Protein AF-A0A9J6DH27-F1 (afdb_monomer_lite)

pLDDT: mean 83.26, std 11.69, range [23.06, 97.44]

Sequence (585 aa):
MNEHRERFGLCFVFDGMSDLKTPTRLEADVLELKSLRPSDGAPIVIRIKWVQQLAPNNSEVLRLLNTQMRRNLERLGFVQINRHFFDKCAVSAIPQHGLELWRGLVTAIGQHETDVMMVTDTVHKVLRRDSVLDILQHVSALKNYREEAIKRIAGCIVMTPYNNKTYRVDDIDWNKNPLSVFESKEGSKSYLDYYREQYEKCIRDMQQPLLVCRPKEKDIRAGRTDNIYLLPELCVLTGLTDEMRANVSVMRDLAQHTRVEPTKRVQNLLEFIGRINGHAEIRQEMNRWGLVFDDALVSIEGRVLPTERIRQGDRSHRSDPRTADFSRETCDQPLHITVNIQSWLVICPKRDESNTTEFVRTLLSVCPPMGLGLGQPQIVQLEDDRAGNYVRALHDVGASGNLQLAMLVLANNRKDRYDMIKKQACVDLGLHTQVREWEIEQIVTALDVLFPGVEHKLAFVVVTKRISTRFFLQDPRRGYNNPLPGTVVDTEVTRPERYDYFLVSQSVRQGTVAPTHYNVIHDTTGLKPDHMQRLSYKMTHLYFNWPGTIRVPAPCQYAHKLAFLAGQSLHSEHNAKLAPTLFYL

Structure (mmCIF, N/CA/C/O backbone):
data_AF-A0A9J6DH27-F1
#
_entry.id   AF-A0A9J6DH27-F1
#
loop_
_atom_site.group_PDB
_atom_site.id
_atom_site.type_symbol
_atom_site.label_atom_id
_atom_site.label_alt_id
_atom_site.label_comp_id
_atom_site.label_asym_id
_atom_site.label_entity_id
_atom_site.label_seq_id
_atom_site.pdbx_PDB_ins_code
_atom_site.Cartn_x
_atom_site.Cartn_y
_atom_site.Cartn_z
_atom_site.occupancy
_atom_site.B_iso_or_equiv
_atom_site.auth_seq_id
_atom_site.auth_comp_id
_atom_site.auth_asym_id
_atom_site.auth_atom_id
_atom_site.pdbx_PDB_model_num
ATOM 1 N N . MET A 1 1 ? -34.851 -2.070 23.553 1.00 74.62 1 MET A N 1
ATOM 2 C CA . MET A 1 1 ? -34.046 -3.228 23.079 1.00 74.62 1 MET A CA 1
ATOM 3 C C . MET A 1 1 ? -33.127 -3.802 24.153 1.00 74.62 1 MET A C 1
ATOM 5 O O . MET A 1 1 ? -33.261 -4.983 24.438 1.00 74.62 1 MET A O 1
ATOM 9 N N . ASN A 1 2 ? -32.230 -3.019 24.777 1.00 79.44 2 ASN A N 1
ATOM 10 C CA . ASN A 1 2 ? -31.338 -3.544 25.830 1.00 79.44 2 ASN A CA 1
ATOM 11 C C . ASN A 1 2 ? -32.087 -4.142 27.040 1.00 79.44 2 ASN A C 1
ATOM 13 O O . ASN A 1 2 ? -31.648 -5.158 27.563 1.00 79.44 2 ASN A O 1
ATOM 17 N N . GLU A 1 3 ? -33.240 -3.577 27.413 1.00 81.81 3 GLU A N 1
ATOM 18 C CA . GLU A 1 3 ? -34.137 -4.101 28.465 1.00 81.81 3 GLU A CA 1
ATOM 19 C C . GLU A 1 3 ? -34.657 -5.520 28.193 1.00 81.81 3 GLU A C 1
ATOM 21 O O . GLU A 1 3 ? -35.041 -6.227 29.114 1.00 81.81 3 GLU A O 1
ATOM 26 N N . HIS A 1 4 ? -34.652 -5.961 26.934 1.00 83.06 4 HIS A N 1
ATOM 27 C CA . HIS A 1 4 ? -35.157 -7.272 26.529 1.00 83.06 4 HIS A CA 1
ATOM 28 C C . HIS A 1 4 ? -34.037 -8.200 26.040 1.00 83.06 4 HIS A C 1
ATOM 30 O O . HIS A 1 4 ? -34.305 -9.132 25.288 1.00 83.06 4 HIS A O 1
ATOM 36 N N . ARG A 1 5 ? -32.777 -7.960 26.439 1.00 81.00 5 ARG A N 1
ATOM 37 C CA . ARG A 1 5 ? -31.605 -8.747 25.996 1.00 81.00 5 ARG A CA 1
ATOM 38 C C . ARG A 1 5 ? -31.789 -10.254 26.132 1.00 81.00 5 ARG A C 1
ATOM 40 O O . ARG A 1 5 ? -31.400 -10.988 25.229 1.00 81.00 5 ARG A O 1
ATOM 47 N N . GLU A 1 6 ? -32.392 -10.704 27.225 1.00 81.25 6 GLU A N 1
ATOM 48 C CA . GLU A 1 6 ? -32.635 -12.126 27.492 1.00 81.25 6 GLU A CA 1
ATOM 49 C C . GLU A 1 6 ? -33.499 -12.784 26.411 1.00 81.25 6 GLU A C 1
ATOM 51 O O . GLU A 1 6 ? -33.237 -13.917 26.020 1.00 81.25 6 GLU A O 1
ATOM 56 N N . ARG A 1 7 ? -34.451 -12.040 25.832 1.00 80.06 7 ARG A N 1
ATOM 57 C CA . ARG A 1 7 ? -35.333 -12.530 24.759 1.00 80.06 7 ARG A CA 1
ATOM 58 C C . ARG A 1 7 ? -34.604 -12.757 23.436 1.00 80.06 7 ARG A C 1
ATOM 60 O O . ARG A 1 7 ? -35.145 -13.423 22.566 1.00 80.06 7 ARG A O 1
ATOM 67 N N . PHE A 1 8 ? -33.395 -12.217 23.283 1.00 78.00 8 PHE A N 1
ATOM 68 C CA . PHE A 1 8 ? -32.580 -12.327 22.069 1.00 78.00 8 PHE A CA 1
ATOM 69 C C . PHE A 1 8 ? -31.337 -13.204 22.269 1.00 78.00 8 PHE A C 1
ATOM 71 O O . PHE A 1 8 ? -30.371 -13.063 21.520 1.00 78.00 8 PHE A O 1
ATOM 78 N N . GLY A 1 9 ? -31.313 -14.047 23.309 1.00 70.31 9 GLY A N 1
ATOM 79 C CA . GLY A 1 9 ? -30.139 -14.862 23.632 1.00 70.31 9 GLY A CA 1
ATOM 80 C C . GLY A 1 9 ? -28.953 -14.034 24.139 1.00 70.31 9 GLY A C 1
ATOM 81 O O . GLY A 1 9 ? -27.804 -14.381 23.889 1.00 70.31 9 GLY A O 1
ATOM 82 N N . LEU A 1 10 ? -29.220 -12.904 24.815 1.00 74.00 10 LEU A N 1
ATOM 83 C CA . LEU A 1 10 ? -28.246 -11.962 25.402 1.00 74.00 10 LEU A CA 1
ATOM 84 C C . LEU A 1 10 ? -27.333 -11.220 24.408 1.00 74.00 10 LEU A C 1
ATOM 86 O O . LEU A 1 10 ? -26.677 -10.253 24.808 1.00 74.00 10 LEU A O 1
ATOM 90 N N . CYS A 1 11 ? -27.321 -11.614 23.134 1.00 78.06 11 CYS A N 1
ATOM 91 C CA . CYS A 1 11 ? -26.500 -11.029 22.081 1.00 78.06 11 CYS A CA 1
ATOM 92 C C . CYS A 1 11 ? -27.352 -10.651 20.869 1.00 78.06 11 CYS A C 1
ATOM 94 O O . CYS A 1 11 ? -27.984 -11.487 20.234 1.00 78.06 11 CYS A O 1
ATOM 96 N N . PHE A 1 12 ? -27.347 -9.366 20.527 1.00 84.25 12 PHE A N 1
ATOM 97 C CA . PHE A 1 12 ? -27.975 -8.866 19.312 1.00 84.25 12 PHE A CA 1
ATOM 98 C C . PHE A 1 12 ? -27.234 -7.635 18.796 1.00 84.25 12 PHE A C 1
ATOM 100 O O . PHE A 1 12 ? -26.547 -6.934 19.546 1.00 84.25 12 PHE A O 1
ATOM 107 N N . VAL A 1 13 ? -27.420 -7.340 17.514 1.00 82.75 13 VAL A N 1
ATOM 108 C CA . VAL A 1 13 ? -27.080 -6.045 16.928 1.00 82.75 13 VAL A CA 1
ATOM 109 C C . VAL A 1 13 ? -28.341 -5.395 16.399 1.00 82.75 13 VAL A C 1
ATOM 111 O O . VAL A 1 13 ? -29.108 -6.013 15.670 1.00 82.75 13 VAL A O 1
ATOM 114 N N . PHE A 1 14 ? -28.537 -4.146 16.805 1.00 81.88 14 PHE A N 1
ATOM 115 C CA . PHE A 1 14 ? -29.632 -3.296 16.376 1.00 81.88 14 PHE A CA 1
ATOM 116 C C . PHE A 1 14 ? -29.044 -2.000 15.823 1.00 81.88 14 PHE A C 1
ATOM 118 O O . PHE A 1 14 ? -28.172 -1.407 16.462 1.00 81.88 14 PHE A O 1
ATOM 125 N N . ASP A 1 15 ? -29.484 -1.589 14.639 1.00 75.69 15 ASP A N 1
ATOM 126 C CA . ASP A 1 15 ? -28.983 -0.393 13.952 1.00 75.69 15 ASP A CA 1
ATOM 127 C C . ASP A 1 15 ? -29.581 0.925 14.478 1.00 75.69 15 ASP A C 1
ATOM 129 O O . ASP A 1 15 ? -29.089 2.000 14.142 1.00 75.69 15 ASP A O 1
ATOM 133 N N . GLY A 1 16 ? -30.607 0.844 15.331 1.00 75.94 16 GLY A N 1
ATOM 134 C CA . GLY A 1 16 ? -31.316 2.002 15.873 1.00 75.94 16 GLY A CA 1
ATOM 135 C C . GLY A 1 16 ? -32.581 2.381 15.101 1.00 75.94 16 GLY A C 1
ATOM 136 O O . GLY A 1 16 ? -33.287 3.278 15.556 1.00 75.94 16 GLY A O 1
ATOM 137 N N . MET A 1 17 ? -32.886 1.709 13.984 1.00 79.44 17 MET A N 1
ATOM 138 C CA . MET A 1 17 ? -34.089 1.939 13.182 1.00 79.44 17 MET A CA 1
ATOM 139 C C . MET A 1 17 ? -34.940 0.673 13.054 1.00 79.44 17 MET A C 1
ATOM 141 O O . MET A 1 17 ? -35.912 0.522 13.794 1.00 79.44 17 MET A O 1
ATOM 145 N N . SER A 1 18 ? -34.603 -0.223 12.127 1.00 82.44 18 SER A N 1
ATOM 146 C CA . SER A 1 18 ? -35.449 -1.365 11.749 1.00 82.44 18 SER A CA 1
ATOM 147 C C . SER A 1 18 ? -34.744 -2.710 11.844 1.00 82.44 18 SER A C 1
ATOM 149 O O . SER A 1 18 ? -35.415 -3.739 11.936 1.00 82.44 18 SER A O 1
ATOM 151 N N . ASP A 1 19 ? -33.412 -2.727 11.848 1.00 83.44 19 ASP A N 1
ATOM 152 C CA . ASP A 1 19 ? -32.669 -3.956 11.613 1.00 83.44 19 ASP A CA 1
ATOM 153 C C . ASP A 1 19 ? -32.143 -4.530 12.918 1.00 83.44 19 ASP A C 1
ATOM 155 O O . ASP A 1 19 ? -31.171 -4.042 13.500 1.00 83.44 19 ASP A O 1
ATOM 159 N N . LEU A 1 20 ? -32.763 -5.629 13.346 1.00 87.25 20 LEU A N 1
ATOM 160 C CA . LEU A 1 20 ? -32.311 -6.449 14.460 1.00 87.25 20 LEU A CA 1
ATOM 161 C C . LEU A 1 20 ? -31.737 -7.771 13.947 1.00 87.25 20 LEU A C 1
ATOM 163 O O . LEU A 1 20 ? -32.392 -8.505 13.211 1.00 87.25 20 LEU A O 1
ATOM 167 N N . LYS A 1 21 ? -30.525 -8.103 14.387 1.00 87.31 21 LYS A N 1
ATOM 168 C CA . LYS A 1 21 ? -29.833 -9.356 14.074 1.00 87.31 21 LYS A CA 1
ATOM 169 C C . LYS A 1 21 ? -29.474 -10.065 15.379 1.00 87.31 21 LYS A C 1
ATOM 171 O O . LYS A 1 21 ? -28.845 -9.464 16.250 1.00 87.31 21 LYS A O 1
ATOM 176 N N . THR A 1 22 ? -29.865 -11.326 15.515 1.00 87.31 22 THR A N 1
ATOM 177 C CA . THR A 1 22 ? -29.585 -12.182 16.681 1.00 87.31 22 THR A CA 1
ATOM 178 C C . THR A 1 22 ? -29.143 -13.569 16.197 1.00 87.31 22 THR A C 1
ATOM 180 O O . THR A 1 22 ? -29.631 -14.015 15.156 1.00 87.31 22 THR A O 1
ATOM 183 N N . PRO A 1 23 ? -28.215 -14.246 16.901 1.00 82.94 23 PRO A N 1
ATOM 184 C CA . PRO A 1 23 ? -27.833 -15.620 16.582 1.00 82.94 23 PRO A CA 1
ATOM 185 C C . PRO A 1 23 ? -28.932 -16.634 16.939 1.00 82.94 23 PRO A C 1
ATOM 187 O O . PRO A 1 23 ? -28.923 -17.747 16.424 1.00 82.94 23 PRO A O 1
ATOM 190 N N . THR A 1 24 ? -29.881 -16.269 17.811 1.00 83.19 24 THR A N 1
ATOM 191 C CA . THR A 1 24 ? -30.948 -17.170 18.269 1.00 83.19 24 THR A CA 1
ATOM 192 C C . THR A 1 24 ? -32.240 -16.892 17.508 1.00 83.19 24 THR A C 1
ATOM 194 O O . THR A 1 24 ? -32.709 -15.754 17.460 1.00 83.19 24 THR A O 1
ATOM 197 N N . ARG A 1 25 ? -32.849 -17.932 16.929 1.00 83.56 25 ARG A N 1
ATOM 198 C CA . ARG A 1 25 ? -34.179 -17.815 16.319 1.00 83.56 25 ARG A CA 1
ATOM 199 C C . ARG A 1 25 ? -35.221 -17.568 17.411 1.00 83.56 25 ARG A C 1
ATOM 201 O O . ARG A 1 25 ? -35.277 -18.308 18.387 1.00 83.56 25 ARG A O 1
ATOM 208 N N . LEU A 1 26 ? -36.042 -16.537 17.230 1.00 85.44 26 LEU A N 1
ATOM 209 C CA . LEU A 1 26 ? -37.158 -16.241 18.127 1.00 85.44 26 LEU A CA 1
ATOM 210 C C . LEU A 1 26 ? -38.287 -17.261 17.939 1.00 85.44 26 LEU A C 1
ATOM 212 O O . LEU A 1 26 ? -38.501 -17.750 16.831 1.00 85.44 26 LEU A O 1
ATOM 216 N N . GLU A 1 27 ? -39.012 -17.554 19.019 1.00 79.88 27 GLU A N 1
ATOM 217 C CA . GLU A 1 27 ? -40.085 -18.563 19.049 1.00 79.88 27 GLU A CA 1
ATOM 218 C C . GLU A 1 27 ? -41.261 -18.233 18.117 1.00 79.88 27 GLU A C 1
ATOM 220 O O . GLU A 1 27 ? -41.917 -19.138 17.609 1.00 79.88 27 GLU A O 1
ATOM 225 N N . ALA A 1 28 ? -41.518 -16.944 17.878 1.00 81.69 28 ALA A N 1
ATOM 226 C CA . ALA A 1 28 ? -42.612 -16.464 17.044 1.00 81.69 28 ALA A CA 1
ATOM 227 C C . ALA A 1 28 ? -42.100 -15.593 15.890 1.00 81.69 28 ALA A C 1
ATOM 229 O O . ALA A 1 28 ? -41.197 -14.773 16.069 1.00 81.69 28 ALA A O 1
ATOM 230 N N . ASP A 1 29 ? -42.750 -15.706 14.728 1.00 84.00 29 ASP A N 1
ATOM 231 C CA . ASP A 1 29 ? -42.461 -14.872 13.552 1.00 84.00 29 ASP A CA 1
ATOM 232 C C . ASP A 1 29 ? -42.814 -13.396 13.777 1.00 84.00 29 ASP A C 1
ATOM 234 O O . ASP A 1 29 ? -42.312 -12.515 13.080 1.00 84.00 29 ASP A O 1
ATOM 238 N N . VAL A 1 30 ? -43.676 -13.110 14.753 1.00 88.25 30 VAL A N 1
ATOM 239 C CA . VAL A 1 30 ? -43.966 -11.758 15.226 1.00 88.25 30 VAL A CA 1
ATOM 240 C C . VAL A 1 30 ? -43.923 -11.764 16.747 1.00 88.25 30 VAL A C 1
ATOM 242 O O . VAL A 1 30 ? -44.736 -12.416 17.395 1.00 88.25 30 VAL A O 1
ATOM 245 N N . LEU A 1 31 ? -42.986 -11.009 17.311 1.00 88.12 31 LEU A N 1
ATOM 246 C CA . LEU A 1 31 ? -42.845 -10.798 18.744 1.00 88.12 31 LEU A CA 1
ATOM 247 C C . LEU A 1 31 ? -43.188 -9.345 19.073 1.00 88.12 31 LEU A C 1
ATOM 249 O O . LEU A 1 31 ? -42.593 -8.419 18.524 1.00 88.12 31 LEU A O 1
ATOM 253 N N . GLU A 1 32 ? -44.122 -9.143 19.994 1.00 89.50 32 GLU A N 1
ATOM 254 C CA . GLU A 1 32 ? -44.444 -7.823 20.531 1.00 89.50 32 GLU A CA 1
ATOM 255 C C . GLU A 1 32 ? -43.865 -7.675 21.935 1.00 89.50 32 GLU A C 1
ATOM 257 O O . GLU A 1 32 ? -44.118 -8.483 22.829 1.00 89.50 32 GLU A O 1
ATOM 262 N N . LEU A 1 33 ? -43.069 -6.628 22.122 1.00 88.94 33 LEU A N 1
ATOM 263 C CA . LEU A 1 33 ? -42.465 -6.271 23.396 1.00 88.94 33 LEU A CA 1
ATOM 264 C C . LEU A 1 33 ? -43.018 -4.927 23.851 1.00 88.94 33 LEU A C 1
ATOM 266 O O . LEU A 1 33 ? -43.218 -4.020 23.045 1.00 88.94 33 LEU A O 1
ATOM 270 N N . LYS A 1 34 ? -43.25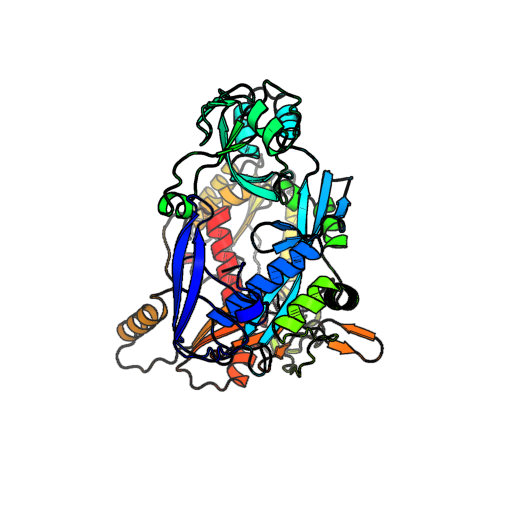3 -4.795 25.153 1.00 90.44 34 LYS A N 1
ATOM 271 C CA . LYS A 1 34 ? -43.694 -3.547 25.778 1.00 90.44 34 LYS A CA 1
ATOM 272 C C . LYS A 1 34 ? -42.544 -2.994 26.609 1.00 90.44 34 LYS A C 1
ATOM 274 O O . LYS A 1 34 ? -41.963 -3.727 27.404 1.00 90.44 34 LYS A O 1
ATOM 279 N N . SER A 1 35 ? -42.232 -1.720 26.416 1.00 89.75 35 SER A N 1
ATOM 280 C CA . SER A 1 35 ? -41.192 -0.992 27.149 1.00 89.75 35 SER A CA 1
ATOM 281 C C . SER A 1 35 ? -41.696 0.422 27.453 1.00 89.75 35 SER A C 1
ATOM 283 O O . SER A 1 35 ? -42.723 0.849 26.919 1.00 89.75 35 SER A O 1
ATOM 285 N N . LEU A 1 36 ? -41.016 1.137 28.343 1.00 89.50 36 LEU A N 1
ATOM 286 C CA . LEU A 1 36 ? -41.304 2.532 28.665 1.00 89.50 36 LEU A CA 1
ATOM 287 C C . LEU A 1 36 ? -40.191 3.389 28.074 1.00 89.50 36 LEU A C 1
ATOM 289 O O . LEU A 1 36 ? -39.010 3.097 28.257 1.00 89.50 36 LEU A O 1
ATOM 293 N N . ARG A 1 37 ? -40.544 4.449 27.347 1.00 85.81 37 ARG A N 1
ATOM 294 C CA . ARG A 1 37 ? -39.536 5.330 26.763 1.00 85.81 37 ARG A CA 1
ATOM 295 C C . ARG A 1 37 ? -38.837 6.124 27.880 1.00 85.81 37 ARG A C 1
ATOM 297 O O . ARG A 1 37 ? -39.518 6.813 28.634 1.00 85.81 37 ARG A O 1
ATOM 304 N N . PRO A 1 38 ? -37.493 6.118 27.959 1.00 83.19 38 PRO A N 1
ATOM 305 C CA . PRO A 1 38 ? -36.778 6.787 29.049 1.00 83.19 38 PRO A CA 1
ATOM 306 C C . PRO A 1 38 ? -36.968 8.310 29.126 1.00 83.19 38 PRO A C 1
ATOM 308 O O . PRO A 1 38 ? -36.750 8.888 30.182 1.00 83.19 38 PRO A O 1
ATOM 311 N N . SER A 1 39 ? -37.330 8.973 28.022 1.00 86.69 39 SER A N 1
ATOM 312 C CA . SER A 1 39 ? -37.434 10.438 27.958 1.00 86.69 39 SER A CA 1
ATOM 313 C C . SER A 1 39 ? -38.712 11.006 28.577 1.00 86.69 39 SER A C 1
ATOM 315 O O . SER A 1 39 ? -38.683 12.104 29.116 1.00 86.69 39 SER A O 1
ATOM 317 N N . ASP A 1 40 ? -39.833 10.297 28.447 1.00 89.75 40 ASP A N 1
ATOM 318 C CA . ASP A 1 40 ? -41.175 10.787 28.799 1.00 89.75 40 ASP A CA 1
ATOM 319 C C . ASP A 1 40 ? -42.015 9.743 29.561 1.00 89.75 40 ASP A C 1
ATOM 321 O O . ASP A 1 40 ? -43.148 10.023 29.945 1.00 89.75 40 ASP A O 1
ATOM 325 N N . GLY A 1 41 ? -41.481 8.535 29.784 1.00 88.06 41 GLY A N 1
ATOM 326 C CA . GLY A 1 41 ? -42.189 7.433 30.433 1.00 88.06 41 GLY A CA 1
ATOM 327 C C . GLY A 1 41 ? -43.338 6.855 29.602 1.00 88.06 41 GLY A C 1
ATOM 328 O O . GLY A 1 41 ? -44.104 6.044 30.119 1.00 88.06 41 GLY A O 1
ATOM 329 N N . ALA A 1 42 ? -43.486 7.247 28.332 1.00 90.75 42 ALA A N 1
ATOM 330 C CA . ALA A 1 42 ? -44.593 6.789 27.507 1.00 90.75 42 ALA A CA 1
ATOM 331 C C . ALA A 1 42 ? -44.461 5.286 27.191 1.00 90.75 42 ALA A C 1
ATOM 333 O O . ALA A 1 42 ? -43.364 4.819 26.853 1.00 90.75 42 ALA A O 1
ATOM 334 N N . PRO A 1 43 ? -45.560 4.510 27.250 1.00 90.81 43 PRO A N 1
ATOM 335 C CA . PRO A 1 43 ? -45.542 3.110 26.854 1.00 90.81 43 PRO A CA 1
ATOM 336 C C . PRO A 1 43 ? -45.287 2.989 25.350 1.00 90.81 43 PRO A C 1
ATOM 338 O O . PRO A 1 43 ? -45.997 3.571 24.530 1.00 90.81 43 PRO A O 1
ATOM 341 N N . ILE A 1 44 ? -44.276 2.204 24.989 1.00 91.88 44 ILE A N 1
ATOM 342 C CA . ILE A 1 44 ? -43.928 1.882 23.607 1.00 91.88 44 ILE A CA 1
ATOM 343 C C . ILE A 1 44 ? -44.121 0.388 23.349 1.00 91.88 44 ILE A C 1
ATOM 345 O O . ILE A 1 44 ? -43.769 -0.461 24.172 1.00 91.88 44 ILE A O 1
ATOM 349 N N . VAL A 1 45 ? -44.670 0.071 22.177 1.00 90.38 45 VAL A N 1
ATOM 350 C CA . VAL A 1 45 ? -44.788 -1.301 21.678 1.00 90.38 45 VAL A CA 1
ATOM 351 C C . VAL A 1 45 ? -43.757 -1.492 20.576 1.00 90.38 45 VAL A C 1
ATOM 353 O O . VAL A 1 45 ? -43.782 -0.804 19.557 1.00 90.38 45 VAL A O 1
ATOM 356 N N . ILE A 1 46 ? -42.834 -2.420 20.793 1.00 89.81 46 ILE A N 1
ATOM 357 C CA . ILE A 1 46 ? -41.795 -2.795 19.841 1.00 89.81 46 ILE A CA 1
ATOM 358 C C . ILE A 1 46 ? -42.254 -4.085 19.171 1.00 89.81 46 ILE A C 1
ATOM 360 O O . ILE A 1 46 ? -42.297 -5.139 19.805 1.00 89.81 46 ILE A O 1
ATOM 364 N N . ARG A 1 47 ? -42.596 -3.999 17.886 1.00 89.19 47 ARG A N 1
ATOM 365 C CA . ARG A 1 47 ? -43.007 -5.151 17.085 1.00 89.19 47 ARG A CA 1
ATOM 366 C C . ARG A 1 47 ? -41.833 -5.641 16.252 1.00 89.19 47 ARG A C 1
ATOM 368 O O . ARG A 1 47 ? -41.325 -4.919 15.400 1.00 89.19 47 ARG A O 1
ATOM 375 N N . ILE A 1 48 ? -41.412 -6.870 16.505 1.00 89.38 48 ILE A N 1
ATOM 376 C CA . ILE A 1 48 ? -40.278 -7.512 15.846 1.00 89.38 48 ILE A CA 1
ATOM 377 C C . ILE A 1 48 ? -40.843 -8.593 14.946 1.00 89.38 48 ILE A C 1
ATOM 379 O O . ILE A 1 48 ? -41.515 -9.503 15.422 1.00 89.38 48 ILE A O 1
ATOM 383 N N . LYS A 1 49 ? -40.583 -8.481 13.647 1.00 90.50 49 LYS A N 1
ATOM 384 C CA . LYS A 1 49 ? -41.028 -9.452 12.652 1.00 90.50 49 LYS A CA 1
ATOM 385 C C . LYS A 1 49 ? -39.822 -10.209 12.112 1.00 90.50 49 LYS A C 1
ATOM 387 O O . LYS A 1 49 ? -38.817 -9.593 11.764 1.00 90.50 49 LYS A O 1
ATOM 392 N N . TRP A 1 50 ? -39.931 -11.528 12.023 1.00 91.19 50 TRP A N 1
ATOM 393 C CA . TRP A 1 50 ? -38.954 -12.351 11.330 1.00 91.19 50 TRP A CA 1
ATOM 394 C C . TRP A 1 50 ? -38.963 -12.015 9.834 1.00 91.19 50 TRP A C 1
ATOM 396 O O . TRP A 1 50 ? -40.021 -11.943 9.206 1.00 91.19 50 TRP A O 1
ATOM 406 N N . VAL A 1 51 ? -37.776 -11.768 9.280 1.00 90.19 51 VAL A N 1
ATOM 407 C CA . VAL A 1 51 ? -37.599 -11.392 7.870 1.00 90.19 51 VAL A CA 1
ATOM 408 C C . VAL A 1 51 ? -36.932 -12.523 7.103 1.00 90.19 51 VAL A C 1
ATOM 410 O O . VAL A 1 51 ? -37.499 -13.035 6.146 1.00 90.19 51 VAL A O 1
ATOM 413 N N . GLN A 1 52 ? -35.722 -12.905 7.513 1.00 89.31 52 GLN A N 1
ATOM 414 C CA . GLN A 1 52 ? -34.945 -13.945 6.850 1.00 89.31 52 GLN A CA 1
ATOM 415 C C . GLN A 1 52 ? -33.854 -14.495 7.770 1.00 89.31 52 GLN A C 1
ATOM 417 O O . GLN A 1 52 ? -33.415 -13.826 8.708 1.00 89.31 52 GLN A O 1
ATOM 422 N N . GLN A 1 53 ? -33.375 -15.697 7.453 1.00 89.12 53 GLN A N 1
ATOM 423 C CA . GLN A 1 53 ? -32.137 -16.242 8.000 1.00 89.12 53 GLN A CA 1
ATOM 424 C C . GLN A 1 53 ? -30.978 -15.891 7.062 1.00 89.12 53 GLN A C 1
ATOM 426 O O . GLN A 1 53 ? -31.053 -16.134 5.860 1.00 89.12 53 GLN A O 1
ATOM 431 N N . LEU A 1 54 ? -29.909 -15.308 7.605 1.00 88.38 54 LEU A N 1
ATOM 432 C CA . LEU A 1 54 ? -28.727 -14.949 6.824 1.00 88.38 54 LEU A CA 1
ATOM 433 C C . LEU A 1 54 ? -27.777 -16.144 6.724 1.00 88.38 54 LEU A C 1
ATOM 435 O O . LEU A 1 54 ? -27.468 -16.779 7.733 1.00 88.38 54 LEU A O 1
ATOM 439 N N . ALA A 1 55 ? -27.286 -16.421 5.517 1.00 84.56 55 ALA A N 1
ATOM 440 C CA . ALA A 1 55 ? -26.209 -17.384 5.315 1.00 84.56 55 ALA A CA 1
ATOM 441 C C . ALA A 1 55 ? -24.890 -16.874 5.944 1.00 84.56 55 ALA A C 1
ATOM 443 O O . ALA A 1 55 ? -24.678 -15.658 5.991 1.00 84.56 55 ALA A O 1
ATOM 444 N N . PRO A 1 56 ? -23.975 -17.758 6.388 1.00 77.88 56 PRO A N 1
ATOM 445 C CA . PRO A 1 56 ? -22.700 -17.351 6.994 1.00 77.88 56 PRO A CA 1
ATOM 446 C C . PRO A 1 56 ? -21.833 -16.447 6.102 1.00 77.88 56 PRO A C 1
ATOM 448 O O . PRO A 1 56 ? -21.190 -15.521 6.594 1.00 77.88 56 PRO A O 1
ATOM 451 N N . ASN A 1 57 ? -21.871 -16.670 4.785 1.00 78.75 57 ASN A N 1
ATOM 452 C CA . ASN A 1 57 ? -21.136 -15.895 3.781 1.00 78.75 57 ASN A CA 1
ATOM 453 C C . ASN A 1 57 ? -21.804 -14.555 3.417 1.00 78.75 57 ASN A C 1
ATOM 455 O O . ASN A 1 57 ? -21.282 -13.800 2.595 1.00 78.75 57 ASN A O 1
ATOM 459 N N . ASN A 1 58 ? -22.961 -14.237 4.005 1.00 86.81 58 ASN A N 1
ATOM 460 C CA . ASN A 1 58 ? -23.676 -13.006 3.708 1.00 86.81 58 ASN A CA 1
ATOM 461 C C . ASN A 1 58 ? -22.837 -11.780 4.118 1.00 86.81 58 ASN A C 1
ATOM 463 O O . ASN A 1 58 ? -22.281 -11.709 5.218 1.00 86.81 58 ASN A O 1
ATOM 467 N N . SER A 1 59 ? -22.772 -10.775 3.242 1.00 80.69 59 SER A N 1
ATOM 468 C CA . SER A 1 59 ? -21.966 -9.566 3.453 1.00 80.69 59 SER A CA 1
ATOM 469 C C . SER A 1 59 ? -22.327 -8.811 4.739 1.00 80.69 59 SER A C 1
ATOM 471 O O . SER A 1 59 ? -21.452 -8.213 5.373 1.00 80.69 59 SER A O 1
ATOM 473 N N . GLU A 1 60 ? -23.586 -8.873 5.179 1.00 85.00 60 GLU A N 1
ATOM 474 C CA . GLU A 1 60 ? -24.023 -8.279 6.439 1.00 85.00 60 GLU A CA 1
ATOM 475 C C . GLU A 1 60 ? -23.478 -9.021 7.659 1.00 85.00 60 GLU A C 1
ATOM 477 O O . GLU A 1 60 ? -23.097 -8.371 8.637 1.00 85.00 60 GLU A O 1
ATOM 482 N N . VAL A 1 61 ? -23.399 -10.355 7.593 1.00 86.12 61 VAL A N 1
ATOM 483 C CA . VAL A 1 61 ? -22.795 -11.193 8.639 1.00 86.12 61 VAL A CA 1
ATOM 484 C C . VAL A 1 61 ? -21.302 -10.898 8.718 1.00 86.12 61 VAL A C 1
ATOM 486 O O . VAL A 1 61 ? -20.793 -10.579 9.790 1.00 86.12 61 VAL A O 1
ATOM 489 N N . LEU A 1 62 ? -20.601 -10.855 7.584 1.00 86.38 62 LEU A N 1
ATOM 490 C CA . LEU A 1 62 ? -19.181 -10.487 7.555 1.00 86.38 62 LEU A CA 1
ATOM 491 C C . LEU A 1 62 ? -18.938 -9.072 8.110 1.00 86.38 62 LEU A C 1
ATOM 493 O O . LEU A 1 62 ? -17.970 -8.838 8.841 1.00 86.38 62 LEU A O 1
ATOM 497 N N . ARG A 1 63 ? -19.823 -8.108 7.819 1.00 85.75 63 ARG A N 1
ATOM 498 C CA . ARG A 1 63 ? -19.760 -6.749 8.391 1.00 85.75 63 ARG A CA 1
ATOM 499 C C . ARG A 1 63 ? -19.953 -6.763 9.910 1.00 85.75 63 ARG A C 1
ATOM 501 O O . ARG A 1 63 ? -19.252 -6.032 10.619 1.00 85.75 63 ARG A O 1
ATOM 508 N N . LEU A 1 64 ? -20.878 -7.585 10.401 1.00 86.94 64 LEU A N 1
ATOM 509 C CA . LEU A 1 64 ? -21.123 -7.791 11.825 1.00 86.94 64 LEU A CA 1
ATOM 510 C C . LEU A 1 64 ? -19.888 -8.381 12.519 1.00 86.94 64 LEU A C 1
ATOM 512 O O . LEU A 1 64 ? -19.427 -7.806 13.503 1.00 86.94 64 LEU A O 1
ATOM 516 N N . LEU A 1 65 ? -19.299 -9.441 11.961 1.00 89.19 65 LEU A N 1
ATOM 517 C CA . LEU A 1 65 ? -18.081 -10.066 12.484 1.00 89.19 65 LEU A CA 1
ATOM 518 C C . LEU A 1 65 ? -16.915 -9.076 12.541 1.00 89.19 65 LEU A C 1
ATOM 520 O O . LEU A 1 65 ? -16.249 -8.954 13.568 1.00 89.19 65 LEU A O 1
ATOM 524 N N . ASN A 1 66 ? -16.710 -8.293 11.477 1.00 88.31 66 ASN A N 1
ATOM 525 C CA . ASN A 1 66 ? -15.698 -7.237 11.484 1.00 88.31 66 ASN A CA 1
ATOM 526 C C . ASN A 1 66 ? -15.975 -6.199 12.581 1.00 88.31 66 ASN A C 1
ATOM 528 O O . ASN A 1 66 ? -15.041 -5.758 13.241 1.00 88.31 66 ASN A O 1
ATOM 532 N N . THR A 1 67 ? -17.234 -5.816 12.807 1.00 87.75 67 THR A N 1
ATOM 533 C CA . THR A 1 67 ? -17.610 -4.875 13.878 1.00 87.75 67 THR A CA 1
ATOM 534 C C . THR A 1 67 ? -17.328 -5.456 15.261 1.00 87.75 67 THR A C 1
ATOM 536 O O . THR A 1 67 ? -16.759 -4.764 16.106 1.00 87.75 67 THR A O 1
ATOM 539 N N . GLN A 1 68 ? -17.662 -6.729 15.477 1.00 89.25 68 GLN A N 1
ATOM 540 C CA . GLN A 1 68 ? -17.368 -7.425 16.724 1.00 89.25 68 GLN A CA 1
ATOM 541 C C . GLN A 1 68 ? -15.859 -7.520 16.969 1.00 89.25 68 GLN A C 1
ATOM 543 O O . GLN A 1 68 ? -15.392 -7.245 18.071 1.00 89.25 68 GLN A O 1
ATOM 548 N N . MET A 1 69 ? -15.072 -7.792 15.926 1.00 92.19 69 MET A N 1
ATOM 549 C CA . MET A 1 69 ? -13.617 -7.822 16.040 1.00 92.19 69 MET A CA 1
ATOM 550 C C . MET A 1 69 ? -13.028 -6.468 16.463 1.00 92.19 69 MET A C 1
ATOM 552 O O . MET A 1 69 ? -12.086 -6.428 17.252 1.00 92.19 69 MET A O 1
ATOM 556 N N . ARG A 1 70 ? -13.594 -5.343 16.001 1.00 90.31 70 ARG A N 1
ATOM 557 C CA . ARG A 1 70 ? -13.162 -4.006 16.456 1.00 90.31 70 ARG A CA 1
ATOM 558 C C . ARG A 1 70 ? -13.387 -3.820 17.955 1.00 90.31 70 ARG A C 1
ATOM 560 O O . ARG A 1 70 ? -12.476 -3.368 18.638 1.00 90.31 70 ARG A O 1
ATOM 567 N N . ARG A 1 71 ? -14.549 -4.241 18.467 1.00 89.94 71 ARG A N 1
ATOM 568 C CA . ARG A 1 71 ? -14.855 -4.209 19.909 1.00 89.94 71 ARG A CA 1
ATOM 569 C C . ARG A 1 71 ? -13.890 -5.082 20.709 1.00 89.94 71 ARG A C 1
ATOM 571 O O . ARG A 1 71 ? -13.417 -4.663 21.760 1.00 89.94 71 ARG A O 1
ATOM 578 N N . ASN A 1 72 ? -13.554 -6.266 20.194 1.00 92.94 72 ASN A N 1
ATOM 579 C CA . ASN A 1 72 ? -12.571 -7.150 20.824 1.00 92.94 72 ASN A CA 1
ATOM 580 C C . ASN A 1 72 ? -11.194 -6.469 20.925 1.00 92.94 72 ASN A C 1
ATOM 582 O O . ASN A 1 72 ? -10.557 -6.520 21.972 1.00 92.94 72 ASN A O 1
ATOM 586 N N . LEU A 1 73 ? -10.750 -5.782 19.866 1.00 93.12 73 LEU A N 1
ATOM 587 C CA . LEU A 1 73 ? -9.489 -5.033 19.872 1.00 93.12 73 LEU A CA 1
ATOM 588 C C . LEU A 1 73 ? -9.511 -3.867 20.871 1.00 93.12 73 LEU A C 1
ATOM 590 O O . LEU A 1 73 ? -8.540 -3.684 21.603 1.00 93.12 73 LEU A O 1
ATOM 594 N N . GLU A 1 74 ? -10.612 -3.117 20.947 1.00 91.25 74 GLU A N 1
ATOM 595 C CA . GLU A 1 74 ? -10.787 -2.039 21.932 1.00 91.25 74 GLU A CA 1
ATOM 596 C C . GLU A 1 74 ? -10.681 -2.563 23.373 1.00 91.25 74 GLU A C 1
ATOM 598 O O . GLU A 1 74 ? -9.987 -1.961 24.191 1.00 91.25 74 GLU A O 1
ATOM 603 N N . ARG A 1 75 ? -11.276 -3.729 23.671 1.00 91.38 75 ARG A N 1
ATOM 604 C CA . ARG A 1 75 ? -11.139 -4.383 24.987 1.00 91.38 75 ARG A CA 1
ATOM 605 C C . ARG A 1 75 ? -9.717 -4.829 25.300 1.00 91.38 75 ARG A C 1
ATOM 607 O O . ARG A 1 75 ? -9.297 -4.753 26.446 1.00 91.38 75 ARG A O 1
ATOM 614 N N . LEU A 1 76 ? -8.950 -5.230 24.287 1.00 91.62 76 LEU A N 1
ATOM 615 C CA . LEU A 1 76 ? -7.522 -5.530 24.434 1.00 91.62 76 LEU A CA 1
ATOM 616 C C . LEU A 1 76 ? -6.646 -4.272 24.610 1.00 91.62 76 LEU A C 1
ATOM 618 O O . LEU A 1 76 ? -5.421 -4.398 24.669 1.00 91.62 76 LEU A O 1
ATOM 622 N N . GLY A 1 77 ? -7.244 -3.077 24.669 1.00 90.25 77 GLY A N 1
ATOM 623 C CA . GLY A 1 77 ? -6.542 -1.802 24.822 1.00 90.25 77 GLY A CA 1
ATOM 624 C C . GLY A 1 77 ? -5.993 -1.230 23.513 1.00 90.25 77 GLY A C 1
ATOM 625 O O . GLY A 1 77 ? -5.221 -0.267 23.539 1.00 90.25 77 GLY A O 1
ATOM 626 N N . PHE A 1 78 ? -6.369 -1.793 22.358 1.00 92.31 78 PHE A N 1
ATOM 627 C CA . PHE A 1 78 ? -5.984 -1.222 21.072 1.00 92.31 78 PHE A CA 1
ATOM 628 C C . PHE A 1 78 ? -6.797 0.029 20.766 1.00 92.31 78 PHE A C 1
ATOM 630 O O . PHE A 1 78 ? -7.988 0.134 21.047 1.00 92.31 78 PHE A O 1
ATOM 637 N N . VAL A 1 79 ? -6.147 0.959 20.079 1.00 89.19 79 VAL A N 1
ATOM 638 C CA . VAL A 1 79 ? -6.745 2.207 19.633 1.00 89.19 79 VAL A CA 1
ATOM 639 C C . VAL A 1 79 ? -6.836 2.235 18.122 1.00 89.19 79 VAL A C 1
ATOM 641 O O . VAL A 1 79 ? -5.848 2.031 17.411 1.00 89.19 79 VAL A O 1
ATOM 644 N N . GLN A 1 80 ? -8.029 2.531 17.617 1.00 87.62 80 GLN A N 1
ATOM 645 C CA . GLN A 1 80 ? -8.245 2.681 16.190 1.00 87.62 80 GLN A CA 1
ATOM 646 C C . GLN A 1 80 ? -7.665 4.010 15.689 1.00 87.62 80 GLN A C 1
ATOM 648 O O . GLN A 1 80 ? -8.089 5.086 16.103 1.00 87.62 80 GLN A O 1
ATOM 653 N N . ILE A 1 81 ? -6.744 3.936 14.728 1.00 81.94 81 ILE A N 1
ATOM 654 C CA . ILE A 1 81 ? -6.252 5.091 13.974 1.00 81.94 81 ILE A CA 1
ATOM 655 C C . ILE A 1 81 ? -6.516 4.821 12.493 1.00 81.94 81 ILE A C 1
ATOM 657 O O . ILE A 1 81 ? -5.893 3.964 11.857 1.00 81.94 81 ILE A O 1
ATOM 661 N N . ASN A 1 82 ? -7.444 5.584 11.913 1.00 76.94 82 ASN A N 1
ATOM 662 C CA . ASN A 1 82 ? -8.008 5.328 10.586 1.00 76.94 82 ASN A CA 1
ATOM 663 C C . ASN A 1 82 ? -8.631 3.922 10.486 1.00 76.94 82 ASN A C 1
ATOM 665 O O . ASN A 1 82 ? -9.678 3.661 11.069 1.00 76.94 82 ASN A O 1
ATOM 669 N N . ARG A 1 83 ? -8.006 3.017 9.728 1.00 74.25 83 ARG A N 1
ATOM 670 C CA . ARG A 1 83 ? -8.489 1.650 9.461 1.00 74.25 83 ARG A CA 1
ATOM 671 C C . ARG A 1 83 ? -7.667 0.565 10.166 1.00 74.25 83 ARG A C 1
ATOM 673 O O . ARG A 1 83 ? -7.826 -0.611 9.860 1.00 74.25 83 ARG A O 1
ATOM 680 N N . HIS A 1 84 ? -6.729 0.964 11.016 1.00 85.00 84 HIS A N 1
ATOM 681 C CA . HIS A 1 84 ? -5.784 0.070 11.678 1.00 85.00 84 HIS A CA 1
ATOM 682 C C . HIS A 1 84 ? -5.859 0.283 13.187 1.00 85.00 84 HIS A C 1
ATOM 684 O O . HIS A 1 84 ? -6.246 1.362 13.639 1.00 85.00 84 HIS A O 1
ATOM 690 N N . PHE A 1 85 ? -5.497 -0.742 13.947 1.00 91.00 85 PHE A N 1
ATOM 691 C CA . PHE A 1 85 ? -5.571 -0.747 15.403 1.00 91.00 85 PHE A CA 1
ATOM 692 C C . PHE A 1 85 ? -4.159 -0.774 15.966 1.00 91.00 85 PHE A C 1
ATOM 694 O O . PHE A 1 85 ? -3.355 -1.580 15.518 1.00 91.00 85 PHE A O 1
ATOM 701 N N . PHE A 1 86 ? -3.837 0.096 16.916 1.00 91.38 86 PHE A N 1
ATOM 702 C CA . PHE A 1 86 ? -2.490 0.226 17.473 1.00 91.38 86 PHE A CA 1
ATOM 703 C C . PHE A 1 86 ? -2.504 0.002 18.979 1.00 91.38 86 PHE A C 1
ATOM 705 O O . PHE A 1 86 ? -3.403 0.481 19.666 1.00 91.38 86 PHE A O 1
ATOM 712 N N . ASP A 1 87 ? -1.514 -0.730 19.474 1.00 89.44 87 ASP A N 1
ATOM 713 C CA . ASP A 1 87 ? -1.345 -1.010 20.895 1.00 89.44 87 ASP A CA 1
ATOM 714 C C . ASP A 1 87 ? -0.517 0.124 21.519 1.00 89.44 87 ASP A C 1
ATOM 716 O O . ASP A 1 87 ? 0.643 0.335 21.155 1.00 89.44 87 ASP A O 1
ATOM 720 N N . LYS A 1 88 ? -1.127 0.870 22.448 1.00 79.88 88 LYS A N 1
ATOM 721 C CA . LYS A 1 88 ? -0.493 2.004 23.143 1.00 79.88 88 LYS A CA 1
ATOM 722 C C . LYS A 1 88 ? 0.654 1.586 24.063 1.00 79.88 88 LYS A C 1
ATOM 724 O O . LYS A 1 88 ? 1.477 2.426 24.409 1.00 79.88 88 LYS A O 1
ATOM 729 N N . CYS A 1 89 ? 0.713 0.319 24.461 1.00 82.69 89 CYS A N 1
ATOM 730 C CA . CYS A 1 89 ? 1.786 -0.211 25.295 1.00 82.69 89 CYS A CA 1
ATOM 731 C C . CYS A 1 89 ? 2.959 -0.726 24.449 1.00 82.69 89 CYS A C 1
ATOM 733 O O . CYS A 1 89 ? 4.090 -0.781 24.926 1.00 82.69 89 CYS A O 1
ATOM 735 N N . ALA A 1 90 ? 2.722 -1.072 23.179 1.00 83.75 90 ALA A N 1
ATOM 736 C CA . ALA A 1 90 ? 3.745 -1.580 22.268 1.00 83.75 90 ALA A CA 1
ATOM 737 C C . ALA A 1 90 ? 4.400 -0.451 21.448 1.00 83.75 90 ALA A C 1
ATOM 739 O O . ALA A 1 90 ? 4.317 -0.428 20.213 1.00 83.75 90 ALA A O 1
ATOM 740 N N . VAL A 1 91 ? 5.053 0.483 22.147 1.00 85.62 91 VAL A N 1
ATOM 741 C CA . VAL A 1 91 ? 5.748 1.635 21.551 1.00 85.62 91 VAL A CA 1
ATOM 742 C C . VAL A 1 91 ? 7.257 1.415 21.569 1.00 85.62 91 VAL A C 1
ATOM 744 O O . VAL A 1 91 ? 7.853 1.184 22.618 1.00 85.62 91 VAL A O 1
ATOM 747 N N . SER A 1 92 ? 7.892 1.522 20.403 1.00 87.75 92 SER A N 1
ATOM 748 C CA . SER A 1 92 ? 9.351 1.562 20.284 1.00 87.75 92 SER A CA 1
ATOM 749 C C . SER A 1 92 ? 9.802 2.998 20.041 1.00 87.75 92 SER A C 1
ATOM 751 O O . SER A 1 92 ? 9.437 3.605 19.034 1.00 87.75 92 SER A O 1
ATOM 753 N N . ALA A 1 93 ? 10.584 3.552 20.963 1.00 86.75 93 ALA A N 1
ATOM 754 C CA . ALA A 1 93 ? 11.160 4.881 20.806 1.00 86.75 93 ALA A CA 1
ATOM 755 C C . ALA A 1 93 ? 12.427 4.828 19.942 1.00 86.75 93 ALA A C 1
ATOM 757 O O . ALA A 1 93 ? 13.250 3.927 20.086 1.00 86.75 93 ALA A O 1
ATOM 758 N N . ILE A 1 94 ? 12.607 5.839 19.096 1.00 87.88 94 ILE A N 1
ATOM 759 C CA . ILE A 1 94 ? 13.822 6.096 18.318 1.00 87.88 94 ILE A CA 1
ATOM 760 C C . ILE A 1 94 ? 14.274 7.528 18.661 1.00 87.88 94 ILE A C 1
ATOM 762 O O . ILE A 1 94 ? 14.033 8.465 17.888 1.00 87.88 94 ILE A O 1
ATOM 766 N N . PRO A 1 95 ? 14.857 7.738 19.861 1.00 85.62 95 PRO A N 1
ATOM 767 C CA . PRO A 1 95 ? 15.106 9.074 20.401 1.00 85.62 95 PRO A CA 1
ATOM 768 C C . PRO A 1 95 ? 16.039 9.912 19.528 1.00 85.62 95 PRO A C 1
ATOM 770 O O . PRO A 1 95 ? 15.815 11.109 19.391 1.00 85.62 95 PRO A O 1
ATOM 773 N N . GLN A 1 96 ? 17.025 9.281 18.881 1.00 87.00 96 GLN A N 1
ATOM 774 C CA . GLN A 1 96 ? 18.010 9.958 18.033 1.00 87.00 96 GLN A CA 1
ATOM 775 C C . GLN A 1 96 ? 17.397 10.704 16.836 1.00 87.00 96 GLN A C 1
ATOM 777 O O . GLN A 1 96 ? 18.030 11.606 16.298 1.00 87.00 96 GLN A O 1
ATOM 782 N N . HIS A 1 97 ? 16.172 10.344 16.437 1.00 86.69 97 HIS A N 1
ATOM 783 C CA . HIS A 1 97 ? 15.445 10.983 15.334 1.00 86.69 97 HIS A CA 1
ATOM 784 C C . HIS A 1 97 ? 14.135 11.641 15.793 1.00 86.69 97 HIS A C 1
ATOM 786 O O . HIS A 1 97 ? 13.347 12.063 14.951 1.00 86.69 97 HIS A O 1
ATOM 792 N N . GLY A 1 98 ? 13.865 11.687 17.105 1.00 86.44 98 GLY A N 1
ATOM 793 C CA . GLY A 1 98 ? 12.614 12.227 17.649 1.00 86.44 98 GLY A CA 1
ATOM 794 C C . GLY A 1 98 ? 11.367 11.433 17.239 1.00 86.44 98 GLY A C 1
ATOM 795 O O . GLY A 1 98 ? 10.293 12.014 17.076 1.00 86.44 98 GLY A O 1
ATOM 796 N N . LEU A 1 99 ? 11.492 10.114 17.032 1.00 89.94 99 LEU A N 1
ATOM 797 C CA . LEU A 1 99 ? 10.396 9.272 16.541 1.00 89.94 99 LEU A CA 1
ATOM 798 C C . LEU A 1 99 ? 9.931 8.236 17.550 1.00 89.94 99 LEU A C 1
ATOM 800 O O . LEU A 1 99 ? 10.695 7.724 18.365 1.00 89.94 99 LEU A O 1
ATOM 804 N N . GLU A 1 100 ? 8.666 7.869 17.408 1.00 90.00 100 GLU A N 1
ATOM 805 C CA . GLU A 1 100 ? 8.043 6.744 18.081 1.00 90.00 100 GLU A CA 1
ATOM 806 C C . GLU A 1 100 ? 7.345 5.858 17.060 1.00 90.00 100 GLU A C 1
ATOM 808 O O . GLU A 1 100 ? 6.683 6.323 16.128 1.00 90.00 100 GLU A O 1
ATOM 813 N N . LEU A 1 101 ? 7.503 4.554 17.238 1.00 89.75 101 LEU A N 1
ATOM 814 C CA . LEU A 1 101 ? 6.897 3.543 16.400 1.00 89.75 101 LEU A CA 1
ATOM 815 C C . LEU A 1 101 ? 5.851 2.794 17.210 1.00 89.75 101 LEU A C 1
ATOM 817 O O . LEU A 1 101 ? 6.176 2.044 18.126 1.00 89.75 101 LEU A O 1
ATOM 821 N N . TRP A 1 102 ? 4.591 2.988 16.850 1.00 90.38 102 TRP A N 1
ATOM 822 C CA . TRP A 1 102 ? 3.490 2.263 17.465 1.00 90.38 102 TRP A CA 1
ATOM 823 C C . TRP A 1 102 ? 3.230 0.998 16.668 1.00 90.38 102 TRP A C 1
ATOM 825 O O . TRP A 1 102 ? 2.961 1.058 15.459 1.00 90.38 102 TRP A O 1
ATOM 835 N N . ARG A 1 103 ? 3.312 -0.151 17.340 1.00 90.94 103 ARG A N 1
ATOM 836 C CA . ARG A 1 103 ? 2.958 -1.435 16.745 1.00 90.94 103 ARG A CA 1
ATOM 837 C C . ARG A 1 103 ? 1.444 -1.610 16.769 1.00 90.94 103 ARG A C 1
ATOM 839 O O . ARG A 1 103 ? 0.765 -1.298 17.742 1.00 90.94 103 ARG A O 1
ATOM 846 N N . GLY A 1 104 ? 0.912 -2.112 15.671 1.00 91.31 104 GLY A N 1
ATOM 847 C CA . GLY A 1 104 ? -0.507 -2.327 15.489 1.00 91.31 104 GLY A CA 1
ATOM 848 C C . GLY A 1 104 ? -0.805 -3.532 14.622 1.00 91.31 104 GLY A C 1
ATOM 849 O O . GLY A 1 104 ? 0.086 -4.273 14.203 1.00 91.31 104 GLY A O 1
ATOM 850 N N . LEU A 1 105 ? -2.088 -3.708 14.352 1.00 91.06 105 LEU A N 1
ATOM 851 C CA . LEU A 1 105 ? -2.651 -4.820 13.619 1.00 91.06 105 LEU A CA 1
ATOM 852 C C . LEU A 1 105 ? -3.640 -4.309 12.572 1.00 91.06 105 LEU A C 1
ATOM 854 O O . LEU A 1 105 ? -4.370 -3.327 12.761 1.00 91.06 105 LEU A O 1
ATOM 858 N N . VAL A 1 106 ? -3.662 -5.012 11.450 1.00 87.75 106 VAL A N 1
ATOM 859 C CA . VAL A 1 106 ? -4.774 -4.987 10.505 1.00 87.75 106 VAL A CA 1
ATOM 860 C C . VAL A 1 106 ? -5.526 -6.280 10.685 1.00 87.75 106 VAL A C 1
ATOM 862 O O . VAL A 1 106 ? -4.901 -7.331 10.639 1.00 87.75 106 VAL A O 1
ATOM 865 N N . THR A 1 107 ? -6.838 -6.190 10.845 1.00 91.00 107 THR A N 1
ATOM 866 C CA . THR A 1 107 ? -7.730 -7.343 10.885 1.00 91.00 107 THR A CA 1
ATOM 867 C C . THR A 1 107 ? -8.780 -7.188 9.797 1.00 91.00 107 THR A C 1
ATOM 869 O O . THR A 1 107 ? -9.287 -6.088 9.551 1.00 91.00 107 THR A O 1
ATOM 872 N N . ALA A 1 108 ? -9.061 -8.276 9.093 1.00 86.69 108 ALA A N 1
ATOM 873 C CA . ALA A 1 108 ? -10.115 -8.327 8.095 1.00 86.69 108 ALA A CA 1
ATOM 874 C C . ALA A 1 108 ? -10.727 -9.724 8.087 1.00 86.69 108 ALA A C 1
ATOM 876 O O . ALA A 1 108 ? -10.029 -10.700 7.820 1.00 86.69 108 ALA A O 1
ATOM 877 N N . ILE A 1 109 ? -12.025 -9.797 8.373 1.00 90.81 109 ILE A N 1
ATOM 878 C CA . ILE A 1 109 ? -12.803 -11.034 8.289 1.00 90.81 109 ILE A CA 1
ATOM 879 C C . ILE A 1 109 ? -13.517 -11.060 6.941 1.00 90.81 109 ILE A C 1
ATOM 881 O O . ILE A 1 109 ? -14.139 -10.064 6.550 1.00 90.81 109 ILE A O 1
ATOM 885 N N . GLY A 1 110 ? -13.430 -12.184 6.237 1.00 86.12 110 GLY A N 1
ATOM 886 C CA . GLY A 1 110 ? -14.091 -12.375 4.951 1.00 86.12 110 GLY A CA 1
ATOM 887 C C . GLY A 1 110 ? -14.370 -13.842 4.656 1.00 86.12 110 GLY A C 1
ATOM 888 O O . GLY A 1 110 ? -13.749 -14.726 5.243 1.00 86.12 110 GLY A O 1
ATOM 889 N N . GLN A 1 111 ? -15.292 -14.081 3.726 1.00 86.50 111 GLN A N 1
ATOM 890 C CA . GLN A 1 111 ? -15.483 -15.403 3.142 1.00 86.50 111 GLN A CA 1
ATOM 891 C C . GLN A 1 111 ? -14.281 -15.748 2.258 1.00 86.50 111 GLN A C 1
ATOM 893 O O . GLN A 1 111 ? -13.868 -14.924 1.434 1.00 86.50 111 GLN A O 1
ATOM 898 N N . HIS A 1 112 ? -13.747 -16.948 2.452 1.00 87.81 112 HIS A N 1
ATOM 899 C CA . HIS A 1 112 ? -12.752 -17.571 1.584 1.00 87.81 112 HIS A CA 1
ATOM 900 C C . HIS A 1 112 ? -13.337 -18.891 1.041 1.00 87.81 112 HIS A C 1
ATOM 902 O O . HIS A 1 112 ? -14.519 -19.158 1.266 1.00 87.81 112 HIS A O 1
ATOM 908 N N . GLU A 1 113 ? -12.589 -19.672 0.261 1.00 83.31 113 GLU A N 1
ATOM 909 C CA . GLU A 1 113 ? -13.141 -20.847 -0.442 1.00 83.31 113 GLU A CA 1
ATOM 910 C C . GLU A 1 113 ? -13.805 -21.862 0.488 1.00 83.31 113 GLU A C 1
ATOM 912 O O . GLU A 1 113 ? -14.902 -22.337 0.199 1.00 83.31 113 GLU A O 1
ATOM 917 N N . THR A 1 114 ? -13.152 -22.162 1.607 1.00 81.25 114 THR A N 1
ATOM 918 C CA . THR A 1 114 ? -13.611 -23.171 2.564 1.00 81.25 114 THR A CA 1
ATOM 919 C C . THR A 1 114 ? -14.399 -22.542 3.704 1.00 81.25 114 THR A C 1
ATOM 921 O O . THR A 1 114 ? -15.527 -22.944 3.971 1.00 81.25 114 THR A O 1
ATOM 924 N N . ASP A 1 115 ? -13.839 -21.504 4.326 1.00 84.69 115 ASP A N 1
ATOM 925 C CA . ASP A 1 115 ? -14.334 -20.970 5.592 1.00 84.69 115 ASP A CA 1
ATOM 926 C C . ASP A 1 115 ? -14.311 -19.436 5.669 1.00 84.69 115 ASP A C 1
ATOM 928 O O . ASP A 1 115 ? -13.733 -18.714 4.847 1.00 84.69 115 ASP A O 1
ATOM 932 N N . VAL A 1 116 ? -14.950 -18.913 6.717 1.00 88.62 116 VAL A N 1
ATOM 933 C CA . VAL A 1 116 ? -14.814 -17.511 7.117 1.00 88.62 116 VAL A CA 1
ATOM 934 C C . VAL A 1 116 ? -13.494 -17.346 7.863 1.00 88.62 116 VAL A C 1
ATOM 936 O O . VAL A 1 116 ? -13.374 -17.709 9.030 1.00 88.62 116 VAL A O 1
ATOM 939 N N . MET A 1 117 ? -12.505 -16.752 7.202 1.00 91.44 117 MET A N 1
ATOM 940 C CA . MET A 1 117 ? -11.174 -16.555 7.776 1.00 91.44 117 MET A CA 1
ATOM 941 C C . MET A 1 117 ? -10.942 -15.102 8.191 1.00 91.44 117 MET A C 1
ATOM 943 O O . MET A 1 117 ? -11.469 -14.151 7.598 1.00 91.44 117 MET A O 1
ATOM 947 N N . MET A 1 118 ? -10.094 -14.931 9.206 1.00 91.50 118 MET A N 1
ATOM 948 C CA . MET A 1 118 ? -9.606 -13.632 9.654 1.00 91.50 118 MET A CA 1
ATOM 949 C C . MET A 1 118 ? -8.142 -13.451 9.259 1.00 91.50 118 MET A C 1
ATOM 951 O O . MET A 1 118 ? -7.244 -14.062 9.832 1.00 91.50 118 MET A O 1
ATOM 955 N N . VAL A 1 119 ? -7.883 -12.524 8.341 1.00 91.06 119 VAL A N 1
ATOM 956 C CA . VAL A 1 119 ? -6.514 -12.114 8.026 1.00 91.06 119 VAL A CA 1
ATOM 957 C C . VAL A 1 119 ? -6.045 -11.113 9.073 1.00 91.06 119 VAL A C 1
ATOM 959 O O . VAL A 1 119 ? -6.672 -10.065 9.254 1.00 91.06 119 VAL A O 1
ATOM 962 N N . THR A 1 120 ? -4.915 -11.415 9.713 1.00 91.94 120 THR A N 1
ATOM 963 C CA . THR A 1 120 ? -4.239 -10.520 10.660 1.00 91.94 120 THR A CA 1
ATOM 964 C C . THR A 1 120 ? -2.802 -10.253 10.215 1.00 91.94 120 THR A C 1
ATOM 966 O O . THR A 1 120 ? -2.066 -11.188 9.918 1.00 91.94 120 THR A O 1
ATOM 969 N N . ASP A 1 121 ? -2.381 -8.985 10.174 1.00 89.06 121 ASP A N 1
ATOM 970 C CA . ASP A 1 121 ? -0.983 -8.615 9.892 1.00 89.06 121 ASP A CA 1
ATOM 971 C C . ASP A 1 121 ? -0.500 -7.491 10.812 1.00 89.06 121 ASP A C 1
ATOM 973 O O . ASP A 1 121 ? -1.254 -6.577 11.156 1.00 89.06 121 ASP A O 1
ATOM 977 N N . THR A 1 122 ? 0.781 -7.539 11.179 1.00 87.94 122 THR A N 1
ATOM 978 C CA . THR A 1 122 ? 1.431 -6.495 11.975 1.00 87.94 122 THR A CA 1
ATOM 979 C C . THR A 1 122 ? 1.735 -5.275 11.113 1.00 87.94 122 THR A C 1
ATOM 981 O O . THR A 1 122 ? 2.456 -5.360 10.112 1.00 87.94 122 THR A O 1
ATOM 984 N N . VAL A 1 123 ? 1.256 -4.114 11.556 1.00 87.25 123 VAL A N 1
ATOM 985 C CA . VAL A 1 123 ? 1.549 -2.802 10.969 1.00 87.25 123 VAL A CA 1
ATOM 986 C C . VAL A 1 123 ? 2.217 -1.889 11.978 1.00 87.25 123 VAL A C 1
ATOM 988 O O . VAL A 1 123 ? 2.115 -2.085 13.182 1.00 87.25 123 VAL A O 1
ATOM 991 N N . HIS A 1 124 ? 2.895 -0.865 11.474 1.00 88.31 124 HIS A N 1
ATOM 992 C CA . HIS A 1 124 ? 3.556 0.126 12.306 1.00 88.31 124 HIS A CA 1
ATOM 993 C C . HIS A 1 124 ? 3.117 1.529 11.898 1.00 88.31 124 HIS A C 1
ATOM 995 O O . HIS A 1 124 ? 2.951 1.817 10.707 1.00 88.31 124 HIS A O 1
ATOM 1001 N N . LYS A 1 125 ? 2.939 2.407 12.883 1.00 87.00 125 LYS A N 1
ATOM 1002 C 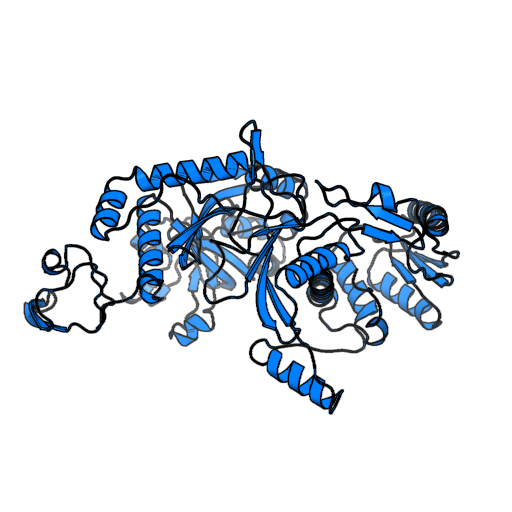CA . LYS A 1 125 ? 2.682 3.832 12.673 1.00 87.00 125 LYS A CA 1
ATOM 1003 C C . LYS A 1 125 ? 3.848 4.623 13.240 1.00 87.00 125 LYS A C 1
ATOM 1005 O O . LYS A 1 125 ? 4.193 4.459 14.403 1.00 87.00 125 LYS A O 1
ATOM 1010 N N . VAL A 1 126 ? 4.440 5.473 12.406 1.00 88.31 126 VAL A N 1
ATOM 1011 C CA . VAL A 1 126 ? 5.478 6.414 12.835 1.00 88.31 126 VAL A CA 1
ATOM 1012 C C . VAL A 1 126 ? 4.811 7.691 13.324 1.00 88.31 126 VAL A C 1
ATOM 1014 O O . VAL A 1 126 ? 4.011 8.294 12.595 1.00 88.31 126 VAL A O 1
ATOM 1017 N N . LEU A 1 127 ? 5.161 8.087 14.537 1.00 86.00 127 LEU A N 1
ATOM 1018 C CA . LEU A 1 127 ? 4.757 9.315 15.202 1.00 86.00 127 LEU A CA 1
ATOM 1019 C C . LEU A 1 127 ? 6.008 10.118 15.543 1.00 86.00 127 LEU A C 1
ATOM 1021 O O . LEU A 1 127 ? 7.068 9.546 15.797 1.00 86.00 127 LEU A O 1
ATOM 1025 N N . ARG A 1 128 ? 5.892 11.442 15.507 1.00 87.00 128 ARG A N 1
ATOM 1026 C CA . ARG A 1 128 ? 6.957 12.339 15.960 1.00 87.00 128 ARG A CA 1
ATOM 1027 C C . ARG A 1 128 ? 6.701 12.725 17.406 1.00 87.00 128 ARG A C 1
ATOM 1029 O O . ARG A 1 128 ? 5.543 12.856 17.799 1.00 87.00 128 ARG A O 1
ATOM 1036 N N . ARG A 1 129 ? 7.778 12.880 18.173 1.00 83.69 129 ARG A N 1
ATOM 1037 C CA . ARG A 1 129 ? 7.709 13.349 19.562 1.00 83.69 129 ARG A CA 1
ATOM 1038 C C . ARG A 1 129 ? 7.359 14.826 19.643 1.00 83.69 129 ARG A C 1
ATOM 1040 O O . ARG A 1 129 ? 6.598 15.209 20.522 1.00 83.69 129 ARG A O 1
ATOM 1047 N N . ASP A 1 130 ? 7.872 15.608 18.701 1.00 85.88 130 ASP A N 1
ATOM 1048 C CA . ASP A 1 130 ? 7.640 17.046 18.661 1.00 85.88 130 ASP A CA 1
ATOM 1049 C C . ASP A 1 130 ? 6.175 17.343 18.321 1.00 85.88 130 ASP A C 1
ATOM 1051 O O . ASP A 1 130 ? 5.600 16.794 17.365 1.00 85.88 130 ASP A O 1
ATOM 1055 N N . SER A 1 131 ? 5.577 18.238 19.103 1.00 91.62 131 SER A N 1
ATOM 1056 C CA . SER A 1 131 ? 4.282 18.818 18.777 1.00 91.62 131 SER A CA 1
ATOM 1057 C C . SER A 1 131 ? 4.412 19.756 17.576 1.00 91.62 131 SER A C 1
ATOM 1059 O O . SER A 1 131 ? 5.494 20.236 17.225 1.00 91.62 131 SER A O 1
ATOM 1061 N N . VAL A 1 132 ? 3.289 20.056 16.926 1.00 93.12 132 VAL A N 1
ATOM 1062 C CA . VAL A 1 132 ? 3.280 21.056 15.854 1.00 93.12 132 VAL A CA 1
ATOM 1063 C C . VAL A 1 132 ? 3.691 22.425 16.405 1.00 93.12 132 VAL A C 1
ATOM 1065 O O . VAL A 1 132 ? 4.345 23.180 15.690 1.00 93.12 132 VAL A O 1
ATOM 1068 N N . LEU A 1 133 ? 3.387 22.723 17.676 1.00 93.94 133 LEU A N 1
ATOM 1069 C CA . LEU A 1 133 ? 3.843 23.951 18.329 1.00 93.94 133 LEU A CA 1
ATOM 1070 C C . LEU A 1 133 ? 5.373 24.027 18.416 1.00 93.94 133 LEU A C 1
ATOM 1072 O O . LEU A 1 133 ? 5.934 25.057 18.052 1.00 93.94 133 LEU A O 1
ATOM 1076 N N . ASP A 1 134 ? 6.045 22.944 18.811 1.00 91.38 134 ASP A N 1
ATOM 1077 C CA . ASP A 1 134 ? 7.514 22.916 18.904 1.00 91.38 134 ASP A CA 1
ATOM 1078 C C . ASP A 1 134 ? 8.150 23.215 17.536 1.00 91.38 134 ASP A C 1
ATOM 1080 O O . ASP A 1 134 ? 9.120 23.961 17.417 1.00 91.38 134 ASP A O 1
ATOM 1084 N N . ILE A 1 135 ? 7.560 22.696 16.456 1.00 88.44 135 ILE A N 1
ATOM 1085 C CA . ILE A 1 135 ? 8.016 22.965 15.085 1.00 88.44 135 ILE A CA 1
ATOM 1086 C C . ILE A 1 135 ? 7.806 24.436 14.711 1.00 88.44 135 ILE A C 1
ATOM 1088 O O . ILE A 1 135 ? 8.691 25.044 14.108 1.00 88.44 135 ILE A O 1
ATOM 1092 N N . LEU A 1 136 ? 6.659 25.019 15.067 1.00 91.38 136 LEU A N 1
ATOM 1093 C CA . LEU A 1 136 ? 6.379 26.435 14.823 1.00 91.38 136 LEU A CA 1
ATOM 1094 C C . LEU A 1 136 ? 7.360 27.347 15.567 1.00 91.38 136 LEU A C 1
ATOM 1096 O O . LEU A 1 136 ? 7.845 28.316 14.985 1.00 91.38 136 LEU A O 1
ATOM 1100 N N . GLN A 1 137 ? 7.700 27.007 16.810 1.00 90.56 137 GLN A N 1
ATOM 1101 C CA . GLN A 1 137 ? 8.685 27.735 17.612 1.00 90.56 137 GLN A CA 1
ATOM 1102 C C . GLN A 1 137 ? 10.099 27.634 17.023 1.00 90.56 137 GLN A C 1
ATOM 1104 O O . GLN A 1 137 ? 10.833 28.616 17.010 1.00 90.56 137 GLN A O 1
ATOM 1109 N N . HIS A 1 138 ? 10.485 26.491 16.450 1.00 87.12 138 HIS A N 1
ATOM 1110 C CA . HIS A 1 138 ? 11.765 26.392 15.739 1.00 87.12 138 HIS A CA 1
ATOM 1111 C C . HIS A 1 138 ? 11.815 27.263 14.472 1.00 87.12 138 HIS A C 1
ATOM 1113 O O . HIS A 1 138 ? 12.870 27.782 14.108 1.00 87.12 138 HIS A O 1
ATOM 1119 N N . VAL A 1 139 ? 10.684 27.419 13.778 1.00 88.19 139 VAL A N 1
ATOM 1120 C CA . VAL A 1 139 ? 10.591 28.200 12.532 1.00 88.19 139 VAL A CA 1
ATOM 1121 C C . VAL A 1 139 ? 10.479 29.703 12.817 1.00 88.19 139 VAL A C 1
ATOM 1123 O O . VAL A 1 139 ? 10.892 30.504 11.978 1.00 88.19 139 VAL A O 1
ATOM 1126 N N . SER A 1 140 ? 9.979 30.105 13.993 1.00 85.81 140 SER A N 1
ATOM 1127 C CA . SER A 1 140 ? 9.734 31.513 14.349 1.00 85.81 140 SER A CA 1
ATOM 1128 C C . SER A 1 140 ? 10.992 32.387 14.372 1.00 85.81 140 SER A C 1
ATOM 1130 O O . SER A 1 140 ? 10.887 33.603 14.235 1.00 85.81 140 SER A O 1
ATOM 1132 N N . ALA A 1 141 ? 12.181 31.785 14.479 1.00 85.81 141 ALA A N 1
ATOM 1133 C CA . ALA A 1 141 ? 13.463 32.486 14.391 1.00 85.81 141 ALA A CA 1
ATOM 1134 C C . ALA A 1 141 ? 13.796 33.006 12.972 1.00 85.81 141 ALA A C 1
ATOM 1136 O O . ALA A 1 141 ? 14.731 33.789 12.800 1.00 85.81 141 ALA A O 1
ATOM 1137 N N . LEU A 1 142 ? 13.062 32.575 11.939 1.00 87.25 142 LEU A N 1
ATOM 1138 C CA . LEU A 1 142 ? 13.300 32.955 10.545 1.00 87.25 142 LEU A CA 1
ATOM 1139 C C . LEU A 1 142 ? 12.516 34.223 10.162 1.00 87.25 142 LEU A C 1
ATOM 1141 O O . LEU A 1 142 ? 11.376 34.416 10.575 1.00 87.25 142 LEU A O 1
ATOM 1145 N N . LYS A 1 143 ? 13.085 35.069 9.287 1.00 80.88 143 LYS A N 1
ATOM 1146 C CA . LYS A 1 143 ? 12.436 36.325 8.845 1.00 80.88 143 LYS A CA 1
ATOM 1147 C C . LYS A 1 143 ? 11.061 36.114 8.183 1.00 80.88 143 LYS A C 1
ATOM 1149 O O . LYS A 1 143 ? 10.160 36.907 8.428 1.00 80.88 143 LYS A O 1
ATOM 1154 N N . ASN A 1 144 ? 10.876 35.025 7.428 1.00 87.44 144 ASN A N 1
ATOM 1155 C CA . ASN A 1 144 ? 9.607 34.653 6.777 1.00 87.44 144 ASN A CA 1
ATOM 1156 C C . ASN A 1 144 ? 8.955 33.435 7.456 1.00 87.44 144 ASN A C 1
ATOM 1158 O O . ASN A 1 144 ? 8.504 32.500 6.791 1.00 87.44 144 ASN A O 1
ATOM 1162 N N . TYR A 1 145 ? 8.934 33.410 8.791 1.00 88.62 145 TYR A N 1
ATOM 1163 C CA . TYR A 1 145 ? 8.513 32.220 9.534 1.00 88.62 145 TYR A CA 1
ATOM 1164 C C . TYR A 1 145 ? 7.095 31.736 9.197 1.00 88.62 145 TYR A C 1
ATOM 1166 O O . TYR A 1 145 ? 6.861 30.533 9.204 1.00 88.62 145 TYR A O 1
ATOM 1174 N N . ARG A 1 146 ? 6.147 32.632 8.880 1.00 89.94 146 ARG A N 1
ATOM 1175 C CA . ARG A 1 146 ? 4.759 32.242 8.564 1.00 89.94 146 ARG A CA 1
ATOM 1176 C C . ARG A 1 146 ? 4.667 31.431 7.274 1.00 89.94 146 ARG A C 1
ATOM 1178 O O . ARG A 1 146 ? 4.025 30.385 7.257 1.00 89.94 146 ARG A O 1
ATOM 1185 N N . GLU A 1 147 ? 5.335 31.889 6.218 1.00 88.25 147 GLU A N 1
ATOM 1186 C CA . GLU A 1 147 ? 5.383 31.188 4.929 1.00 88.25 147 GLU A CA 1
ATOM 1187 C C . GLU A 1 147 ? 6.092 29.839 5.069 1.00 88.25 147 GLU A C 1
ATOM 1189 O O . GLU A 1 147 ? 5.602 28.817 4.589 1.00 88.25 147 GLU A O 1
ATOM 1194 N N . GLU A 1 148 ? 7.215 29.816 5.788 1.00 88.25 148 GLU A N 1
ATOM 1195 C CA . GLU A 1 148 ? 7.984 28.593 6.014 1.00 88.25 148 GLU A CA 1
ATOM 1196 C C . GLU A 1 148 ? 7.222 27.588 6.900 1.00 88.25 148 GLU A C 1
ATOM 1198 O O . GLU A 1 148 ? 7.253 26.382 6.648 1.00 88.25 148 GLU A O 1
ATOM 1203 N N . ALA A 1 149 ? 6.470 28.068 7.895 1.00 90.44 149 ALA A N 1
ATOM 1204 C CA . ALA A 1 149 ? 5.597 27.243 8.725 1.00 90.44 149 ALA A CA 1
ATOM 1205 C C . ALA A 1 149 ? 4.479 26.596 7.897 1.00 90.44 149 ALA A C 1
ATOM 1207 O O . ALA A 1 149 ? 4.280 25.381 7.980 1.00 90.44 149 ALA A O 1
ATOM 1208 N N . ILE A 1 150 ? 3.793 27.381 7.057 1.00 90.56 150 ILE A N 1
ATOM 1209 C CA . ILE A 1 150 ? 2.758 26.872 6.146 1.00 90.56 150 ILE A CA 1
ATOM 1210 C C . ILE A 1 150 ? 3.365 25.830 5.205 1.00 90.56 150 ILE A C 1
ATOM 1212 O O . ILE A 1 150 ? 2.825 24.734 5.088 1.00 90.56 150 ILE A O 1
ATOM 1216 N N . LYS A 1 151 ? 4.529 26.104 4.607 1.00 86.81 151 LYS A N 1
ATOM 1217 C CA . LYS A 1 151 ? 5.209 25.169 3.700 1.00 86.81 151 LYS A CA 1
ATOM 1218 C C . LYS A 1 151 ? 5.544 23.823 4.355 1.00 86.81 151 LYS A C 1
ATOM 1220 O O . LYS A 1 151 ? 5.495 22.794 3.684 1.00 86.81 151 LYS A O 1
ATOM 1225 N N . ARG A 1 152 ? 5.889 23.811 5.648 1.00 85.06 152 ARG A N 1
ATOM 1226 C CA . ARG A 1 152 ? 6.228 22.580 6.386 1.00 85.06 152 ARG A CA 1
ATOM 1227 C C . ARG A 1 152 ? 5.009 21.817 6.901 1.00 85.06 152 ARG A C 1
ATOM 1229 O O . ARG A 1 152 ? 5.079 20.595 7.030 1.00 85.06 152 ARG A O 1
ATOM 1236 N N . ILE A 1 153 ? 3.925 22.515 7.243 1.00 90.19 153 ILE A N 1
ATOM 1237 C CA . ILE A 1 153 ? 2.784 21.929 7.962 1.00 90.19 153 ILE A CA 1
ATOM 1238 C C . ILE A 1 153 ? 1.577 21.706 7.044 1.00 90.19 153 ILE A C 1
ATOM 1240 O O . ILE A 1 153 ? 0.912 20.675 7.171 1.00 90.19 153 ILE A O 1
ATOM 1244 N N . ALA A 1 154 ? 1.288 22.612 6.108 1.00 89.19 154 ALA A N 1
ATOM 1245 C CA . ALA A 1 154 ? 0.160 22.458 5.196 1.00 89.19 154 ALA A CA 1
ATOM 1246 C C . ALA A 1 154 ? 0.346 21.215 4.307 1.00 89.19 154 ALA A C 1
ATOM 1248 O O . ALA A 1 154 ? 1.420 20.933 3.781 1.00 89.19 154 ALA A O 1
ATOM 1249 N N . GLY A 1 155 ? -0.715 20.424 4.176 1.00 86.25 155 GLY A N 1
ATOM 1250 C CA . GLY A 1 155 ? -0.713 19.113 3.533 1.00 86.25 155 GLY A CA 1
ATOM 1251 C C . GLY A 1 155 ? -0.296 17.950 4.441 1.00 86.25 155 GLY A C 1
ATOM 1252 O O . GLY A 1 155 ? -0.596 16.800 4.105 1.00 86.25 155 GLY A O 1
ATOM 1253 N N . CYS A 1 156 ? 0.331 18.204 5.595 1.00 87.62 156 CYS A N 1
ATOM 1254 C CA . CYS A 1 156 ? 0.703 17.142 6.527 1.00 87.62 156 CYS A CA 1
ATOM 1255 C C . CYS A 1 156 ? -0.511 16.567 7.270 1.00 87.62 156 CYS A C 1
ATOM 1257 O O . CYS A 1 156 ? -1.537 17.220 7.465 1.00 87.62 156 CYS A O 1
ATOM 1259 N N . ILE A 1 157 ? -0.370 15.317 7.724 1.00 88.81 157 ILE A N 1
ATOM 1260 C CA . ILE A 1 157 ? -1.360 14.657 8.578 1.00 88.81 157 ILE A CA 1
ATOM 1261 C C . ILE A 1 157 ? -0.897 14.740 10.031 1.00 88.81 157 ILE A C 1
ATOM 1263 O O . ILE A 1 157 ? 0.103 14.114 10.401 1.00 88.81 157 ILE A O 1
ATOM 1267 N N . VAL A 1 158 ? -1.663 15.455 10.849 1.00 92.12 158 VAL A N 1
ATOM 1268 C CA . VAL A 1 158 ? -1.482 15.535 12.302 1.00 92.12 158 VAL A CA 1
ATOM 1269 C C . VAL A 1 158 ? -2.376 14.521 13.007 1.00 92.12 158 VAL A C 1
ATOM 1271 O O . VAL A 1 158 ? -3.454 14.183 12.516 1.00 92.12 158 VAL A O 1
ATOM 1274 N N . MET A 1 159 ? -1.931 14.026 14.157 1.00 90.94 159 MET A N 1
ATOM 1275 C CA . MET A 1 159 ? -2.724 13.232 15.088 1.00 90.94 159 MET A CA 1
ATOM 1276 C C . MET A 1 159 ? -2.937 14.020 16.372 1.00 90.94 159 MET A C 1
ATOM 1278 O O . MET A 1 159 ? -2.026 14.694 16.844 1.00 90.94 159 MET A O 1
ATOM 1282 N N . THR A 1 160 ? -4.123 13.890 16.950 1.00 92.00 160 THR A N 1
ATOM 1283 C CA . THR A 1 160 ? -4.493 14.475 18.238 1.00 92.00 160 THR A CA 1
ATOM 1284 C C . THR A 1 160 ? -4.499 13.382 19.311 1.00 92.00 160 THR A C 1
ATOM 1286 O O . THR A 1 160 ? -5.466 12.619 19.391 1.00 92.00 160 THR A O 1
ATOM 1289 N N . PRO A 1 161 ? -3.444 13.241 20.142 1.00 86.81 161 PRO A N 1
ATOM 1290 C CA . PRO A 1 161 ? -3.279 12.085 21.036 1.00 86.81 161 PRO A CA 1
ATOM 1291 C C . PRO A 1 161 ? -4.411 11.895 22.057 1.00 86.81 161 PRO A C 1
ATOM 1293 O O . PRO A 1 161 ? -4.664 10.780 22.506 1.00 86.81 161 PRO A O 1
ATOM 1296 N N . TYR A 1 162 ? -5.125 12.970 22.400 1.00 88.31 162 TYR A N 1
ATOM 1297 C CA . TYR A 1 162 ? -6.237 12.947 23.354 1.00 88.31 162 TYR A CA 1
ATOM 1298 C C . TYR A 1 162 ? -7.477 12.191 22.847 1.00 88.31 162 TYR A C 1
ATOM 1300 O O . TYR A 1 162 ? -8.250 11.689 23.653 1.00 88.31 162 TYR A O 1
ATOM 1308 N N . ASN A 1 163 ? -7.666 12.058 21.529 1.00 87.69 163 ASN A N 1
ATOM 1309 C CA . ASN A 1 163 ? -8.776 11.289 20.945 1.00 87.69 163 ASN A CA 1
ATOM 1310 C C . ASN A 1 163 ? -8.350 10.370 19.782 1.00 87.69 163 ASN A C 1
ATOM 1312 O O . ASN A 1 163 ? -9.193 9.708 19.180 1.00 87.69 163 ASN A O 1
ATOM 1316 N N . ASN A 1 164 ? -7.051 10.324 19.469 1.00 86.12 164 ASN A N 1
ATOM 1317 C CA . ASN A 1 164 ? -6.419 9.505 18.429 1.00 86.12 164 ASN A CA 1
ATOM 1318 C C . ASN A 1 164 ? -6.978 9.730 17.012 1.00 86.12 164 ASN A C 1
ATOM 1320 O O . ASN A 1 164 ? -6.830 8.883 16.127 1.00 86.12 164 ASN A O 1
ATOM 1324 N N . LYS A 1 165 ? -7.612 10.884 16.776 1.00 87.81 165 LYS A N 1
ATOM 1325 C CA . LYS A 1 165 ? -8.060 11.288 15.442 1.00 87.81 165 LYS A CA 1
ATOM 1326 C C . LYS A 1 165 ? -6.897 11.866 14.649 1.00 87.81 165 LYS A C 1
ATOM 1328 O O . LYS A 1 165 ? -5.933 12.385 15.204 1.00 87.81 165 LYS A O 1
ATOM 1333 N N . THR A 1 166 ? -6.991 11.751 13.329 1.00 88.38 166 THR A N 1
ATOM 1334 C CA . THR A 1 166 ? -6.008 12.321 12.407 1.00 88.38 166 THR A CA 1
ATOM 1335 C C . THR A 1 166 ? -6.672 13.293 11.455 1.00 88.38 166 THR A C 1
ATOM 1337 O O . THR A 1 166 ? -7.713 12.961 10.884 1.00 88.38 166 THR A O 1
ATOM 1340 N N . TYR A 1 167 ? -6.030 14.431 11.226 1.00 90.19 167 TYR A N 1
ATOM 1341 C CA . TYR A 1 167 ? -6.526 15.501 10.369 1.00 90.19 167 TYR A CA 1
ATOM 1342 C C . TYR A 1 167 ? -5.454 15.884 9.355 1.00 90.19 167 TYR A C 1
ATOM 1344 O O . TYR A 1 167 ? -4.262 15.803 9.648 1.00 90.19 167 TYR A O 1
ATOM 1352 N N . ARG A 1 168 ? -5.878 16.264 8.148 1.00 90.75 168 ARG A N 1
ATOM 1353 C CA . ARG A 1 168 ? -4.990 16.916 7.185 1.00 90.75 168 ARG A CA 1
ATOM 1354 C C . ARG A 1 168 ? -5.035 18.403 7.497 1.00 90.75 168 ARG A C 1
ATOM 1356 O O . ARG A 1 168 ? -6.124 18.963 7.518 1.00 90.75 168 ARG A O 1
ATOM 1363 N N . VAL A 1 169 ? -3.878 18.999 7.749 1.00 93.44 169 VAL A N 1
ATOM 1364 C CA . VAL A 1 169 ? -3.782 20.448 7.916 1.00 93.44 169 VAL A CA 1
ATOM 1365 C C . VAL A 1 169 ? -3.780 21.068 6.530 1.00 93.44 169 VAL A C 1
ATOM 1367 O O . VAL A 1 169 ? -2.977 20.672 5.688 1.00 93.44 169 VAL A O 1
ATOM 1370 N N . ASP A 1 170 ? -4.679 22.007 6.279 1.00 92.44 170 ASP A N 1
ATOM 1371 C CA . ASP A 1 170 ? -4.762 22.719 5.005 1.00 92.44 170 ASP A CA 1
ATOM 1372 C C . ASP A 1 170 ? -4.170 24.124 5.108 1.00 92.44 170 ASP A C 1
ATOM 1374 O O . ASP A 1 170 ? -3.650 24.629 4.117 1.00 92.44 170 ASP A O 1
ATOM 1378 N N . ASP A 1 171 ? -4.225 24.735 6.294 1.00 94.56 171 ASP A N 1
ATOM 1379 C CA . ASP A 1 171 ? -3.707 26.081 6.535 1.00 94.56 171 ASP A CA 1
ATOM 1380 C C . ASP A 1 171 ? -3.407 26.328 8.026 1.00 94.56 171 ASP A C 1
ATOM 1382 O O . ASP A 1 171 ? -3.704 25.485 8.880 1.00 94.56 171 ASP A O 1
ATOM 1386 N N . ILE A 1 172 ? -2.843 27.494 8.346 1.00 95.25 172 ILE A N 1
ATOM 1387 C CA . ILE A 1 172 ? -2.631 27.981 9.714 1.00 95.25 172 ILE A CA 1
ATOM 1388 C C . ILE A 1 172 ? -3.305 29.349 9.856 1.00 95.25 172 ILE A C 1
ATOM 1390 O O . ILE A 1 172 ? -2.949 30.306 9.169 1.00 95.25 172 ILE A O 1
ATOM 1394 N N . ASP A 1 173 ? -4.263 29.449 10.774 1.00 94.69 173 ASP A N 1
ATOM 1395 C CA . ASP A 1 173 ? -4.938 30.698 11.112 1.00 94.69 173 ASP A CA 1
ATOM 1396 C C . ASP A 1 173 ? -4.161 31.420 12.217 1.00 94.69 173 ASP A C 1
ATOM 1398 O O . ASP A 1 173 ? -4.189 31.034 13.388 1.00 94.69 173 ASP A O 1
ATOM 1402 N N . TRP A 1 174 ? -3.449 32.474 11.819 1.00 93.62 174 TRP A N 1
ATOM 1403 C CA . TRP A 1 174 ? -2.633 33.311 12.701 1.00 93.62 174 TRP A CA 1
ATOM 1404 C C . TRP A 1 174 ? -3.434 34.375 13.456 1.00 93.62 174 TRP A C 1
ATOM 1406 O O . TRP A 1 174 ? -2.878 35.041 14.326 1.00 93.62 174 TRP A O 1
ATOM 1416 N N . ASN A 1 175 ? -4.710 34.567 13.108 1.00 94.19 175 ASN A N 1
ATOM 1417 C CA . ASN A 1 175 ? -5.573 35.565 13.739 1.00 94.19 175 ASN A CA 1
ATOM 1418 C C . ASN A 1 175 ? -6.375 34.972 14.903 1.00 94.19 175 ASN A C 1
ATOM 1420 O O . ASN A 1 175 ? -6.913 35.718 15.720 1.00 94.19 175 ASN A O 1
ATOM 1424 N N . LYS A 1 176 ? -6.458 33.639 14.983 1.00 94.25 176 LYS A N 1
ATOM 1425 C CA . LYS A 1 176 ? -7.084 32.914 16.088 1.00 94.25 176 LYS A CA 1
ATOM 1426 C C . LYS A 1 176 ? -6.037 32.315 17.017 1.00 94.25 176 LYS A C 1
ATOM 1428 O O . LYS A 1 176 ? -4.930 31.983 16.609 1.00 94.25 176 LYS A O 1
ATOM 1433 N N . ASN A 1 177 ? -6.432 32.145 18.269 1.00 95.31 177 ASN A N 1
ATOM 1434 C CA . ASN A 1 177 ? -5.606 31.617 19.349 1.00 95.31 177 ASN A CA 1
ATOM 1435 C C . ASN A 1 177 ? -6.483 30.809 20.336 1.00 95.31 177 ASN A C 1
ATOM 1437 O O . ASN A 1 177 ? -7.707 30.770 20.165 1.00 95.31 177 ASN A O 1
ATOM 1441 N N . PRO A 1 178 ? -5.918 30.157 21.368 1.00 95.88 178 PRO A N 1
ATOM 1442 C CA . PRO A 1 178 ? -6.694 29.385 22.344 1.00 95.88 178 PRO A CA 1
ATOM 1443 C C . PRO A 1 178 ? -7.840 30.139 23.037 1.00 95.88 178 PRO A C 1
ATOM 1445 O O . PRO A 1 178 ? -8.813 29.508 23.446 1.00 95.88 178 PRO A O 1
ATOM 1448 N N . LEU A 1 179 ? -7.743 31.466 23.167 1.00 94.75 179 LEU A N 1
ATOM 1449 C CA . LEU A 1 179 ? -8.774 32.309 23.787 1.00 94.75 179 LEU A CA 1
ATOM 1450 C C . LEU A 1 179 ? -9.921 32.648 22.824 1.00 94.75 179 LEU A C 1
ATOM 1452 O O . LEU A 1 179 ? -10.957 33.156 23.247 1.00 94.75 179 LEU A O 1
ATOM 1456 N N . SER A 1 180 ? -9.748 32.375 21.530 1.00 94.44 180 SER A N 1
ATOM 1457 C CA . SER A 1 180 ? -10.798 32.565 20.531 1.00 94.44 180 SER A CA 1
ATOM 1458 C C . SER A 1 180 ? -11.981 31.632 20.798 1.00 94.44 180 SER A C 1
ATOM 1460 O O . SER A 1 180 ? -11.819 30.521 21.308 1.00 94.44 180 SER A O 1
ATOM 1462 N N . VAL A 1 181 ? -13.175 32.086 20.428 1.00 92.88 181 VAL A N 1
ATOM 1463 C CA . VAL A 1 181 ? -14.445 31.414 20.722 1.00 92.88 181 VAL A CA 1
ATOM 1464 C C . VAL A 1 181 ? -15.000 30.756 19.459 1.00 92.88 181 VAL A C 1
ATOM 1466 O O . VAL A 1 181 ? -14.768 31.230 18.342 1.00 92.88 181 VAL A O 1
ATOM 1469 N N . PHE A 1 182 ? -15.707 29.644 19.626 1.00 90.75 182 PHE A N 1
ATOM 1470 C CA . PHE A 1 182 ? -16.466 28.983 18.572 1.00 90.75 182 PHE A CA 1
ATOM 1471 C C . PHE A 1 182 ? -17.843 28.559 19.091 1.00 90.75 182 PHE A C 1
ATOM 1473 O O . PHE A 1 182 ? -18.037 28.347 20.288 1.00 90.75 182 PHE A O 1
ATOM 1480 N N . GLU A 1 183 ? -18.797 28.417 18.175 1.00 87.81 183 GLU A N 1
ATOM 1481 C CA . GLU A 1 183 ? -20.145 27.961 18.507 1.00 87.81 183 GLU A CA 1
ATOM 1482 C C . GLU A 1 183 ? -20.174 26.438 18.653 1.00 87.81 183 GLU A C 1
ATOM 1484 O O . GLU A 1 183 ? -19.830 25.693 17.730 1.00 87.81 183 GLU A O 1
ATOM 1489 N N . SER A 1 184 ? -20.588 25.967 19.828 1.00 81.88 184 SER A N 1
ATOM 1490 C CA . SER A 1 184 ? -20.833 24.554 20.105 1.00 81.88 184 SER A CA 1
ATOM 1491 C C . SER A 1 184 ? -22.333 24.287 20.265 1.00 81.88 184 SER A C 1
ATOM 1493 O O . SER A 1 184 ? -23.140 25.207 20.371 1.00 81.88 184 SER A O 1
ATOM 1495 N N . LYS A 1 185 ? -22.732 23.010 20.336 1.00 80.06 185 LYS A N 1
ATOM 1496 C CA . LYS A 1 185 ? -24.136 22.636 20.600 1.00 80.06 185 LYS A CA 1
ATOM 1497 C C . LYS A 1 185 ? -24.646 23.109 21.967 1.00 80.06 185 LYS A C 1
ATOM 1499 O O . LYS A 1 185 ? -25.852 23.218 22.148 1.00 80.06 185 LYS A O 1
ATOM 1504 N N . GLU A 1 186 ? -23.737 23.351 22.906 1.00 79.12 186 GLU A N 1
ATOM 1505 C CA . GLU A 1 186 ? -24.019 23.797 24.276 1.00 79.12 186 GLU A CA 1
ATOM 1506 C C . GLU A 1 186 ? -23.862 25.323 24.426 1.00 79.12 186 GLU A C 1
ATOM 1508 O O . GLU A 1 186 ? -24.020 25.854 25.521 1.00 79.12 186 GLU A O 1
ATOM 1513 N N . GLY A 1 187 ? -23.570 26.033 23.326 1.00 86.75 187 GLY A N 1
ATOM 1514 C CA . GLY A 1 187 ? -23.340 27.477 23.285 1.00 86.75 187 GLY A CA 1
ATOM 1515 C C . GLY A 1 187 ? -21.911 27.860 22.889 1.00 86.75 187 GLY A C 1
ATOM 1516 O O . GLY A 1 187 ? -21.078 27.009 22.557 1.00 86.75 187 GLY A O 1
ATOM 1517 N N . SER A 1 188 ? -21.640 29.163 22.912 1.00 90.00 188 SER A N 1
ATOM 1518 C CA . SER A 1 188 ? -20.347 29.750 22.554 1.00 90.00 188 SER A CA 1
ATOM 1519 C C . SER A 1 188 ? -19.281 29.410 23.600 1.00 90.00 188 SER A C 1
ATOM 1521 O O . SER A 1 188 ? -19.486 29.638 24.794 1.00 90.00 188 SER A O 1
ATOM 1523 N N . LYS A 1 189 ? -18.144 28.851 23.173 1.00 92.94 189 LYS A N 1
ATOM 1524 C CA . LYS A 1 189 ? -17.079 28.392 24.078 1.00 92.94 189 LYS A CA 1
ATOM 1525 C C . LYS A 1 189 ? -15.691 28.670 23.517 1.00 92.94 189 LYS A C 1
ATOM 1527 O O . LYS A 1 189 ? -15.472 28.577 22.310 1.00 92.94 189 LYS A O 1
ATOM 1532 N N . SER A 1 190 ? -14.741 29.021 24.384 1.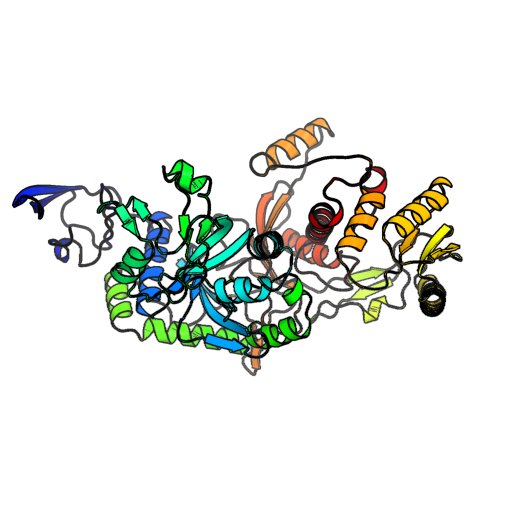00 93.62 190 SER A N 1
ATOM 1533 C CA . SER A 1 190 ? -13.345 29.193 23.971 1.00 93.62 190 SER A CA 1
ATOM 1534 C C . SER A 1 190 ? -12.695 27.841 23.653 1.00 93.62 190 SER A C 1
ATOM 1536 O O . SER A 1 190 ? -13.091 26.803 24.198 1.00 93.62 190 SER A O 1
ATOM 1538 N N . TYR A 1 191 ? -11.676 27.822 22.788 1.00 93.50 191 TYR A N 1
ATOM 1539 C CA . TYR A 1 191 ? -10.909 26.591 22.556 1.00 93.50 191 TYR A CA 1
ATOM 1540 C C . TYR A 1 191 ? -10.258 26.092 23.852 1.00 93.50 191 TYR A C 1
ATOM 1542 O O . TYR A 1 191 ? -10.284 24.891 24.121 1.00 93.50 191 TYR A O 1
ATOM 1550 N N . LEU A 1 192 ? -9.729 27.004 24.674 1.00 93.44 192 LEU A N 1
ATOM 1551 C CA . LEU A 1 192 ? -9.149 26.700 25.982 1.00 93.44 192 LEU A CA 1
ATOM 1552 C C . LEU A 1 192 ? -10.136 25.946 26.888 1.00 93.44 192 LEU A C 1
ATOM 1554 O O . LEU A 1 192 ? -9.816 24.862 27.381 1.00 93.44 192 LEU A O 1
ATOM 1558 N N . ASP A 1 193 ? -11.342 26.486 27.067 1.00 92.31 193 ASP A N 1
ATOM 1559 C CA . ASP A 1 193 ? -12.365 25.885 27.927 1.00 92.31 193 ASP A CA 1
ATOM 1560 C C . ASP A 1 193 ? -12.862 24.559 27.365 1.00 92.31 193 ASP A C 1
ATOM 1562 O O . ASP A 1 193 ? -13.048 23.593 28.104 1.00 92.31 193 ASP A O 1
ATOM 1566 N N . TYR A 1 194 ? -13.036 24.473 26.044 1.00 93.25 194 TYR A N 1
ATOM 1567 C CA . TYR A 1 194 ? -13.431 23.230 25.392 1.00 93.25 194 TYR A CA 1
ATOM 1568 C C . TYR A 1 194 ? -12.431 22.103 25.671 1.00 93.25 194 TYR A C 1
ATOM 1570 O O . TYR A 1 194 ? -12.838 21.025 26.105 1.00 93.25 194 TYR A O 1
ATOM 1578 N N . TYR A 1 195 ? -11.130 22.341 25.472 1.00 94.00 195 TYR A N 1
ATOM 1579 C CA . TYR A 1 195 ? -10.111 21.312 25.694 1.00 94.00 195 TYR A CA 1
ATOM 1580 C C . TYR A 1 195 ? -9.920 20.956 27.171 1.00 94.00 195 TYR A C 1
ATOM 1582 O O . TYR A 1 195 ? -9.655 19.790 27.481 1.00 94.00 195 TYR A O 1
ATOM 1590 N N . ARG A 1 196 ? -10.097 21.923 28.076 1.00 93.06 196 ARG A N 1
ATOM 1591 C CA . ARG A 1 196 ? -10.062 21.687 29.521 1.00 93.06 196 ARG A CA 1
ATOM 1592 C C . ARG A 1 196 ? -11.242 20.836 29.984 1.00 93.06 196 ARG A C 1
ATOM 1594 O O . ARG A 1 196 ? -11.033 19.865 30.695 1.00 93.06 196 ARG A O 1
ATOM 1601 N N . GLU A 1 197 ? -12.458 21.170 29.566 1.00 91.19 197 GLU A N 1
ATOM 1602 C CA . GLU A 1 197 ? -13.665 20.487 30.045 1.00 91.19 197 GLU A CA 1
ATOM 1603 C C . GLU A 1 197 ? -13.897 19.129 29.374 1.00 91.19 197 GLU A C 1
ATOM 1605 O O . GLU A 1 197 ? -14.340 18.196 30.031 1.00 91.19 197 GLU A O 1
ATOM 1610 N N . GLN A 1 198 ? -13.601 18.993 28.077 1.00 90.31 198 GLN A N 1
ATOM 1611 C CA . GLN A 1 198 ? -13.901 17.761 27.332 1.00 90.31 198 GLN A CA 1
ATOM 1612 C C . GLN A 1 198 ? -12.772 16.727 27.376 1.00 90.31 198 GLN A C 1
ATOM 1614 O O . GLN A 1 198 ? -13.024 15.535 27.213 1.00 90.31 198 GLN A O 1
ATOM 1619 N N . TYR A 1 199 ? -11.522 17.170 27.537 1.00 91.69 199 TYR A N 1
ATOM 1620 C CA . TYR A 1 199 ? -10.346 16.295 27.443 1.00 91.69 199 TYR A CA 1
ATOM 1621 C C . TYR A 1 199 ? -9.341 16.483 28.584 1.00 91.69 199 TYR A C 1
ATOM 1623 O O . TYR A 1 199 ? -8.253 15.900 28.516 1.00 91.69 199 TYR A O 1
ATOM 1631 N N . GLU A 1 200 ? -9.663 17.312 29.584 1.00 93.69 200 GLU A N 1
ATOM 1632 C CA . GLU A 1 200 ? -8.801 17.599 30.738 1.00 93.69 200 GLU A CA 1
ATOM 1633 C C . GLU A 1 200 ? -7.391 18.057 30.319 1.00 93.69 200 GLU A C 1
ATOM 1635 O O . GLU A 1 200 ? -6.374 17.670 30.899 1.00 93.69 200 GLU A O 1
ATOM 1640 N N . LYS A 1 201 ? -7.303 18.860 29.246 1.00 92.19 201 LYS A N 1
ATOM 1641 C CA . LYS A 1 201 ? -6.028 19.387 28.740 1.00 92.19 201 LYS A CA 1
ATOM 1642 C C . LYS A 1 201 ? -5.771 20.805 29.224 1.00 92.19 201 LYS A C 1
ATOM 1644 O O . LYS A 1 201 ? -6.592 21.697 29.042 1.00 92.19 201 LYS A O 1
ATOM 1649 N N . CYS A 1 202 ? -4.584 21.003 29.791 1.00 91.06 202 CYS A N 1
ATOM 1650 C CA . CYS A 1 202 ? -4.042 22.314 30.118 1.00 91.06 202 CYS A CA 1
ATOM 1651 C C . CYS A 1 202 ? -3.222 22.828 28.928 1.00 91.06 202 CYS A C 1
ATOM 1653 O O . CYS A 1 202 ? -2.315 22.133 28.471 1.00 91.06 202 CYS A O 1
ATOM 1655 N N . ILE A 1 203 ? -3.563 24.012 28.420 1.00 94.31 203 ILE A N 1
ATOM 1656 C CA . ILE A 1 203 ? -2.865 24.665 27.305 1.00 94.31 203 ILE A CA 1
ATOM 1657 C C . ILE A 1 203 ? -1.796 25.590 27.882 1.00 94.31 203 ILE A C 1
ATOM 1659 O O . ILE A 1 203 ? -2.094 26.372 28.784 1.00 94.31 203 ILE A O 1
ATOM 1663 N N . ARG A 1 204 ? -0.560 25.499 27.380 1.00 92.81 204 ARG A N 1
ATOM 1664 C CA . ARG A 1 204 ? 0.580 26.267 27.908 1.00 92.81 204 ARG A CA 1
ATOM 1665 C C . ARG A 1 204 ? 0.760 27.602 27.195 1.00 92.81 204 ARG A C 1
ATOM 1667 O O . ARG A 1 204 ? 1.021 28.607 27.847 1.00 92.81 204 ARG A O 1
ATOM 1674 N N . ASP A 1 205 ? 0.621 27.616 25.872 1.00 92.88 205 ASP A N 1
ATOM 1675 C CA . ASP A 1 205 ? 0.837 28.815 25.056 1.00 92.88 205 ASP A CA 1
ATOM 1676 C C . ASP A 1 205 ? -0.502 29.425 24.621 1.00 92.88 205 ASP A C 1
ATOM 1678 O O . ASP A 1 205 ? -1.210 28.843 23.802 1.00 92.88 205 ASP A O 1
ATOM 1682 N N . MET A 1 206 ? -0.850 30.602 25.151 1.00 94.62 206 MET A N 1
ATOM 1683 C CA . MET A 1 206 ? -2.102 31.308 24.830 1.00 94.62 206 MET A CA 1
ATOM 1684 C C . MET A 1 206 ? -2.036 32.140 23.541 1.00 94.62 206 MET A C 1
ATOM 1686 O O . MET A 1 206 ? -3.062 32.661 23.105 1.00 94.62 206 MET A O 1
ATOM 1690 N N . GLN A 1 207 ? -0.855 32.287 22.937 1.00 92.88 207 GLN A N 1
ATOM 1691 C CA . GLN A 1 207 ? -0.639 33.057 21.708 1.00 92.88 207 GLN A CA 1
ATOM 1692 C C . GLN A 1 207 ? -0.427 32.166 20.480 1.00 92.88 207 GLN A C 1
ATOM 1694 O O . GLN A 1 207 ? -0.348 32.683 19.364 1.00 92.88 207 GLN A O 1
ATOM 1699 N N . GLN A 1 208 ? -0.359 30.843 20.661 1.00 94.94 208 GLN A N 1
ATOM 1700 C CA . GLN A 1 208 ? -0.207 29.914 19.546 1.00 94.94 208 GLN A CA 1
ATOM 1701 C C . GLN A 1 208 ? -1.334 30.087 18.505 1.00 94.94 208 GLN A C 1
ATOM 1703 O O . GLN A 1 208 ? -2.495 30.274 18.884 1.00 94.94 208 GLN A O 1
ATOM 1708 N N . PRO A 1 209 ? -1.020 30.000 17.200 1.00 95.94 209 PRO A N 1
ATOM 1709 C CA . PRO A 1 209 ? -2.030 30.050 16.147 1.00 95.94 209 PRO A CA 1
ATOM 1710 C C . PRO A 1 209 ? -2.882 28.774 16.149 1.00 95.94 209 PRO A C 1
ATOM 1712 O O . PRO A 1 209 ? -2.557 27.801 16.831 1.00 95.94 209 PRO A O 1
ATOM 1715 N N . LEU A 1 210 ? -3.942 28.728 15.339 1.00 96.62 210 LEU A N 1
ATOM 1716 C CA . LEU A 1 210 ? -4.744 27.513 15.155 1.00 96.62 210 LEU A CA 1
ATOM 1717 C C . LEU A 1 210 ? -4.456 26.849 13.806 1.00 96.62 210 LEU A C 1
ATOM 1719 O O . LEU A 1 210 ? -4.337 27.510 12.779 1.00 96.62 210 LEU A O 1
ATOM 1723 N N . LEU A 1 211 ? -4.395 25.519 13.782 1.00 96.81 211 LEU A N 1
ATOM 1724 C CA . LEU A 1 211 ? -4.335 24.751 12.537 1.00 96.81 211 LEU A CA 1
ATOM 1725 C C . LEU A 1 211 ? -5.731 24.668 11.923 1.00 96.81 211 LEU A C 1
ATOM 1727 O O . LEU A 1 211 ? -6.683 24.329 12.625 1.00 96.81 211 LEU A O 1
ATOM 1731 N N . VAL A 1 212 ? -5.841 24.901 10.619 1.00 95.88 212 VAL A N 1
ATOM 1732 C CA . VAL A 1 212 ? -7.098 24.820 9.869 1.00 95.88 212 VAL A CA 1
ATOM 1733 C C . VAL A 1 212 ? -7.144 23.507 9.103 1.00 95.88 212 VAL A C 1
ATOM 1735 O O . VAL A 1 212 ? -6.268 23.216 8.289 1.00 95.88 212 VAL A O 1
ATOM 1738 N N . CYS A 1 213 ? -8.189 22.724 9.343 1.00 93.44 213 CYS A N 1
ATOM 1739 C CA . CYS A 1 213 ? -8.471 21.487 8.626 1.00 93.44 213 CYS A CA 1
ATOM 1740 C C . CYS A 1 213 ? -9.837 21.628 7.947 1.00 93.44 213 CYS A C 1
ATOM 1742 O O . CYS A 1 213 ? -10.865 21.730 8.623 1.00 93.44 213 CYS A O 1
ATOM 1744 N N . ARG A 1 214 ? -9.855 21.654 6.616 1.00 90.75 214 ARG A N 1
ATOM 1745 C CA . ARG A 1 214 ? -11.080 21.826 5.832 1.00 90.75 214 ARG A CA 1
ATOM 1746 C C . ARG A 1 214 ? -11.803 20.477 5.679 1.00 90.75 214 ARG A C 1
ATOM 1748 O O . ARG A 1 214 ? -11.152 19.426 5.620 1.00 90.75 214 ARG A O 1
ATOM 1755 N N . PRO A 1 215 ? -13.145 20.466 5.631 1.00 85.44 215 PRO A N 1
ATOM 1756 C CA . PRO A 1 215 ? -13.908 19.235 5.459 1.00 85.44 215 PRO A CA 1
ATOM 1757 C C . PRO A 1 215 ? -13.626 18.592 4.097 1.00 85.44 215 PRO A C 1
ATOM 1759 O O . PRO A 1 215 ? -13.421 19.270 3.089 1.00 85.44 215 PRO A O 1
ATOM 1762 N N . LYS A 1 216 ? -13.633 17.256 4.050 1.00 78.62 216 LYS A N 1
ATOM 1763 C CA . LYS A 1 216 ? -13.499 16.515 2.786 1.00 78.62 216 LYS A CA 1
ATOM 1764 C C . LYS A 1 216 ? -14.834 16.501 2.047 1.00 78.62 216 LYS A C 1
ATOM 1766 O O . LYS A 1 216 ? -15.884 16.625 2.667 1.00 78.62 216 LYS A O 1
ATOM 1771 N N . GLU A 1 217 ? -14.825 16.196 0.748 1.00 74.88 217 GLU A N 1
ATOM 1772 C CA . GLU A 1 217 ? -16.060 16.047 -0.048 1.00 74.88 217 GLU A CA 1
ATOM 1773 C C . GLU A 1 217 ? -17.099 15.124 0.605 1.00 74.88 217 GLU A C 1
ATOM 1775 O O . GLU A 1 217 ? -18.295 15.394 0.569 1.00 74.88 217 GLU A O 1
ATOM 1780 N N . LYS A 1 218 ? -16.649 14.039 1.246 1.00 71.38 218 LYS A N 1
ATOM 1781 C CA . LYS A 1 218 ? -17.529 13.122 1.980 1.00 71.38 218 LYS A CA 1
ATOM 1782 C C . LYS A 1 218 ? -18.202 13.789 3.185 1.00 71.38 218 LYS A C 1
ATOM 1784 O O . LYS A 1 218 ? -19.360 13.494 3.460 1.00 71.38 218 LYS A O 1
ATOM 1789 N N . ASP A 1 219 ? -17.479 14.645 3.900 1.00 75.00 219 ASP A N 1
ATOM 1790 C CA . ASP A 1 219 ? -17.996 15.365 5.065 1.00 75.00 219 ASP A CA 1
ATOM 1791 C C . ASP A 1 219 ? -18.997 16.439 4.622 1.00 75.00 219 ASP A C 1
ATOM 1793 O O . ASP A 1 219 ? -20.075 16.539 5.204 1.00 75.00 219 ASP A O 1
ATOM 1797 N N . ILE A 1 220 ? -18.708 17.128 3.511 1.00 77.69 220 ILE A N 1
ATOM 1798 C CA . ILE A 1 220 ? -19.620 18.086 2.869 1.00 77.69 220 ILE A CA 1
ATOM 1799 C C . ILE A 1 220 ? -20.924 17.391 2.450 1.00 77.69 220 ILE A C 1
ATOM 1801 O O . ILE A 1 220 ? -22.006 17.871 2.776 1.00 77.69 220 ILE A O 1
ATOM 1805 N N . ARG A 1 221 ? -20.846 16.211 1.814 1.00 74.06 221 ARG A N 1
ATOM 1806 C CA . ARG A 1 221 ? -22.030 15.392 1.469 1.00 74.06 221 ARG A CA 1
ATOM 1807 C C . ARG A 1 221 ? -22.831 14.946 2.695 1.00 74.06 221 ARG A C 1
ATOM 1809 O O . ARG A 1 221 ? -24.026 14.707 2.583 1.00 74.06 221 ARG A O 1
ATOM 1816 N N . ALA A 1 222 ? -22.183 14.827 3.852 1.00 72.75 222 ALA A N 1
ATOM 1817 C CA . ALA A 1 222 ? -22.820 14.518 5.129 1.00 72.75 222 ALA A CA 1
ATOM 1818 C C . ALA A 1 222 ? -23.300 15.774 5.890 1.00 72.75 222 ALA A C 1
ATOM 1820 O O . ALA A 1 222 ? -23.659 15.668 7.062 1.00 72.75 222 ALA A O 1
ATOM 1821 N N . GLY A 1 223 ? -23.278 16.954 5.254 1.00 75.06 223 GLY A N 1
ATOM 1822 C CA . GLY A 1 223 ? -23.736 18.223 5.826 1.00 75.06 223 GLY A CA 1
ATOM 1823 C C . GLY A 1 223 ? -22.745 18.898 6.780 1.00 75.06 223 GLY A C 1
ATOM 1824 O O . GLY A 1 223 ? -23.122 19.831 7.481 1.00 75.06 223 GLY A O 1
ATOM 1825 N N . ARG A 1 224 ? -21.488 18.441 6.846 1.00 76.56 224 ARG A N 1
ATOM 1826 C CA . ARG A 1 224 ? -20.434 19.051 7.675 1.00 76.56 224 ARG A CA 1
ATOM 1827 C C . ARG A 1 224 ? -19.564 19.957 6.811 1.00 76.56 224 ARG A C 1
ATOM 1829 O O . ARG A 1 224 ? -18.639 19.484 6.152 1.00 76.56 224 ARG A O 1
ATOM 1836 N N . THR A 1 225 ? -19.882 21.246 6.808 1.00 80.25 225 THR A N 1
ATOM 1837 C CA . THR A 1 225 ? -19.212 22.265 5.981 1.00 80.25 225 THR A CA 1
ATOM 1838 C C . THR A 1 225 ? -18.202 23.116 6.742 1.00 80.25 225 THR A C 1
ATOM 1840 O O . THR A 1 225 ? -17.407 23.810 6.114 1.00 80.25 225 THR A O 1
ATOM 1843 N N . ASP A 1 226 ? -18.203 23.057 8.072 1.00 83.81 226 ASP A N 1
ATOM 1844 C CA . ASP A 1 226 ? -17.352 23.920 8.885 1.00 83.81 226 ASP A CA 1
ATOM 1845 C C . ASP A 1 226 ? -15.903 23.437 8.940 1.00 83.81 226 ASP A C 1
ATOM 1847 O O . ASP A 1 226 ? -15.606 22.238 8.987 1.00 83.81 226 ASP A O 1
ATOM 1851 N N . ASN A 1 227 ? -14.987 24.405 8.978 1.00 89.81 227 ASN A N 1
ATOM 1852 C CA . ASN A 1 227 ? -13.572 24.144 9.199 1.00 89.81 227 ASN A CA 1
ATOM 1853 C C . ASN A 1 227 ? -13.338 23.673 10.636 1.00 89.81 227 ASN A C 1
ATOM 1855 O O . ASN A 1 227 ? -13.873 24.234 11.593 1.00 89.81 227 ASN A O 1
ATOM 1859 N N . ILE A 1 228 ? -12.466 22.682 10.789 1.00 92.12 228 ILE A N 1
ATOM 1860 C CA . ILE A 1 228 ? -12.008 22.214 12.093 1.00 92.12 228 ILE A CA 1
ATOM 1861 C C . ILE A 1 228 ? -10.736 22.979 12.452 1.00 92.12 228 ILE A C 1
ATOM 1863 O O . ILE A 1 228 ? -9.773 22.982 11.685 1.00 92.12 228 ILE A O 1
ATOM 1867 N N . TYR A 1 229 ? -10.728 23.584 13.637 1.00 95.06 229 TYR A N 1
ATOM 1868 C CA . TYR A 1 229 ? -9.572 24.283 14.187 1.00 95.06 229 TYR A CA 1
ATOM 1869 C C . TYR A 1 229 ? -8.923 23.455 15.297 1.00 95.06 229 TYR A C 1
ATOM 1871 O O . TYR A 1 229 ? -9.604 22.979 16.208 1.00 95.06 229 TYR A O 1
ATOM 1879 N N . LEU A 1 230 ? -7.606 23.267 15.223 1.00 96.56 230 LEU A N 1
ATOM 1880 C CA . LEU A 1 230 ? -6.843 22.468 16.186 1.00 96.56 230 LEU A CA 1
ATOM 1881 C C . LEU A 1 230 ? -5.714 23.286 16.809 1.00 96.56 230 LEU A C 1
ATOM 1883 O O . LEU A 1 230 ? -5.093 24.106 16.137 1.00 96.56 230 LEU A O 1
ATOM 1887 N N . LEU A 1 231 ? -5.411 23.012 18.078 1.00 96.56 231 LEU A N 1
ATOM 1888 C CA . LEU A 1 231 ? -4.273 23.608 18.774 1.00 96.56 231 LEU A CA 1
ATOM 1889 C C . LEU A 1 231 ? -2.967 22.893 18.390 1.00 96.56 231 LEU A C 1
ATOM 1891 O O . LEU A 1 231 ? -2.884 21.678 18.611 1.00 96.56 231 LEU A O 1
ATOM 1895 N N . PRO A 1 232 ? -1.951 23.602 17.854 1.00 96.31 232 PRO A N 1
ATOM 1896 C CA . PRO A 1 232 ? -0.648 23.030 17.520 1.00 96.31 232 PRO A CA 1
ATOM 1897 C C . PRO A 1 232 ? 0.007 22.256 18.670 1.00 96.31 232 PRO A C 1
ATOM 1899 O O . PRO A 1 232 ? 0.607 21.209 18.433 1.00 96.31 232 PRO A O 1
ATOM 1902 N N . GLU A 1 233 ? -0.153 22.722 19.910 1.00 95.50 233 GLU A N 1
ATOM 1903 C CA . GLU A 1 233 ? 0.398 22.083 21.113 1.00 95.50 233 GLU A CA 1
ATOM 1904 C C . GLU A 1 233 ? -0.148 20.669 21.347 1.00 95.50 233 GLU A C 1
ATOM 1906 O O . GLU A 1 233 ? 0.550 19.794 21.854 1.00 95.50 233 GLU A O 1
ATOM 1911 N N . LEU A 1 234 ? -1.403 20.427 20.961 1.00 95.00 234 LEU A N 1
ATOM 1912 C CA . LEU A 1 234 ? -2.075 19.142 21.150 1.00 95.00 234 LEU A CA 1
ATOM 1913 C C . LEU A 1 234 ? -2.027 18.257 19.895 1.00 95.00 234 LEU A C 1
ATOM 1915 O O . LEU A 1 234 ? -2.715 17.232 19.832 1.00 95.00 234 LEU A O 1
ATOM 1919 N N . CYS A 1 235 ? -1.249 18.658 18.889 1.00 94.50 235 CYS A N 1
ATOM 1920 C CA . CYS A 1 235 ? -1.110 17.962 17.619 1.00 94.50 235 CYS A CA 1
ATOM 1921 C C . CYS A 1 235 ? 0.317 17.444 17.452 1.00 94.50 235 CYS A C 1
ATOM 1923 O O . CYS A 1 235 ? 1.273 18.193 17.616 1.00 94.50 235 CYS A O 1
ATOM 1925 N N . VAL A 1 236 ? 0.460 16.184 17.045 1.00 92.06 236 VAL A N 1
ATOM 1926 C CA . VAL A 1 236 ? 1.749 15.590 16.659 1.00 92.06 236 VAL A CA 1
ATOM 1927 C C . VAL A 1 236 ? 1.728 15.218 15.184 1.00 92.06 236 VAL A C 1
ATOM 1929 O O . VAL A 1 236 ? 0.719 14.730 14.665 1.00 92.06 236 VAL A O 1
ATOM 1932 N N . LEU A 1 237 ? 2.834 15.437 14.476 1.00 88.69 237 LEU A N 1
ATOM 1933 C CA . LEU A 1 237 ? 2.930 15.032 13.074 1.00 88.69 237 LEU A CA 1
ATOM 1934 C C . LEU A 1 237 ? 3.026 13.511 12.950 1.00 88.69 237 LEU A C 1
ATOM 1936 O O . LEU A 1 237 ? 3.716 12.833 13.715 1.00 88.69 237 LEU A O 1
ATOM 1940 N N . THR A 1 238 ? 2.352 12.968 11.937 1.00 86.94 238 THR A N 1
ATOM 1941 C CA . THR A 1 238 ? 2.419 11.541 11.616 1.00 86.94 238 THR A CA 1
ATOM 1942 C C . THR A 1 238 ? 3.241 11.289 10.359 1.00 86.94 238 THR A C 1
ATOM 1944 O O . THR A 1 238 ? 3.229 12.075 9.411 1.00 86.94 238 THR A O 1
ATOM 1947 N N . GLY A 1 239 ? 3.927 10.147 10.325 1.00 82.12 239 GLY A N 1
ATOM 1948 C CA . GLY A 1 239 ? 4.744 9.750 9.183 1.00 82.12 239 GLY A CA 1
ATOM 1949 C C . GLY A 1 239 ? 6.056 10.532 9.040 1.00 82.12 239 GLY A C 1
ATOM 1950 O O . GLY A 1 239 ? 6.414 11.396 9.842 1.00 82.12 239 GLY A O 1
ATOM 1951 N N . LEU A 1 240 ? 6.793 10.192 7.984 1.00 81.56 240 LEU A N 1
ATOM 1952 C CA . LEU A 1 240 ? 8.126 10.721 7.684 1.00 81.56 240 LEU A CA 1
ATOM 1953 C C . LEU A 1 240 ? 8.037 11.852 6.653 1.00 81.56 240 LEU A C 1
ATOM 1955 O O . LEU A 1 240 ? 7.322 11.682 5.657 1.00 81.56 240 LEU A O 1
ATOM 1959 N N . THR A 1 241 ? 8.784 12.946 6.861 1.00 79.62 241 THR A N 1
ATOM 1960 C CA . THR A 1 241 ? 9.017 13.958 5.811 1.00 79.62 241 THR A CA 1
ATOM 1961 C C . THR A 1 241 ? 9.849 13.370 4.675 1.00 79.62 241 THR A C 1
ATOM 1963 O O . THR A 1 241 ? 10.499 12.334 4.838 1.00 79.62 241 THR A O 1
ATOM 1966 N N . ASP A 1 242 ? 9.869 14.044 3.529 1.00 73.00 242 ASP A N 1
ATOM 1967 C CA . ASP A 1 242 ? 10.740 13.658 2.417 1.00 73.00 242 ASP A CA 1
ATOM 1968 C C . ASP A 1 242 ? 12.226 13.752 2.792 1.00 73.00 242 ASP A C 1
ATOM 1970 O O . ASP A 1 242 ? 13.002 12.869 2.436 1.00 73.00 242 ASP A O 1
ATOM 1974 N N . GLU A 1 243 ? 12.608 14.734 3.611 1.00 76.12 243 GLU A N 1
ATOM 1975 C CA . GLU A 1 243 ? 13.964 14.857 4.165 1.00 76.12 243 GLU A CA 1
ATOM 1976 C C . GLU A 1 243 ? 14.344 13.643 5.026 1.00 76.12 243 GLU A C 1
ATOM 1978 O O . GLU A 1 243 ? 15.415 13.060 4.862 1.00 76.12 243 GLU A O 1
ATOM 1983 N N . MET A 1 244 ? 13.437 13.197 5.900 1.00 81.38 244 MET A N 1
ATOM 1984 C CA . MET A 1 244 ? 13.648 12.006 6.726 1.00 81.38 244 MET A CA 1
ATOM 1985 C C . MET A 1 244 ? 13.709 10.726 5.890 1.00 81.38 244 MET A C 1
ATOM 1987 O O . MET A 1 244 ? 14.473 9.821 6.213 1.00 81.38 244 MET A O 1
ATOM 1991 N N . ARG A 1 245 ? 12.922 10.642 4.810 1.00 81.00 245 ARG A N 1
ATOM 1992 C CA . ARG A 1 245 ? 12.966 9.511 3.868 1.00 81.00 245 ARG A CA 1
ATOM 1993 C C . ARG A 1 245 ? 14.272 9.475 3.078 1.00 81.00 245 ARG A C 1
ATOM 1995 O O . ARG A 1 245 ? 14.739 8.386 2.757 1.00 81.00 245 ARG A O 1
ATOM 2002 N N . ALA A 1 246 ? 14.841 10.639 2.767 1.00 77.44 246 ALA A N 1
ATOM 2003 C CA . ALA A 1 246 ? 16.140 10.758 2.115 1.00 77.44 246 ALA A CA 1
ATOM 2004 C C . ALA A 1 246 ? 17.308 10.466 3.076 1.00 77.44 246 ALA A C 1
ATOM 2006 O O . ALA A 1 246 ? 18.387 10.070 2.633 1.00 77.44 246 ALA A O 1
ATOM 2007 N N . ASN A 1 247 ? 17.100 10.617 4.388 1.00 84.19 247 ASN A N 1
ATOM 2008 C CA . ASN A 1 247 ? 18.112 10.326 5.394 1.00 84.19 247 ASN A CA 1
ATOM 2009 C C . ASN A 1 247 ? 18.274 8.810 5.615 1.00 84.19 247 ASN A C 1
ATOM 2011 O O . ASN A 1 247 ? 17.432 8.133 6.211 1.00 84.19 247 ASN A O 1
ATOM 2015 N N . VAL A 1 248 ? 19.418 8.283 5.175 1.00 85.00 248 VAL A N 1
ATOM 2016 C CA . VAL A 1 248 ? 19.761 6.855 5.270 1.00 85.00 248 VAL A CA 1
ATOM 2017 C C . VAL A 1 248 ? 19.796 6.359 6.720 1.00 85.00 248 VAL A C 1
ATOM 2019 O O . VAL A 1 248 ? 19.368 5.235 6.981 1.00 85.00 248 VAL A O 1
ATOM 2022 N N . SER A 1 249 ? 20.259 7.183 7.667 1.00 88.62 249 SER A N 1
ATOM 2023 C CA . SER A 1 249 ? 20.337 6.815 9.089 1.00 88.62 249 SER A CA 1
ATOM 2024 C C . SER A 1 249 ? 18.943 6.605 9.687 1.00 88.62 249 SER A C 1
ATOM 2026 O O . SER A 1 249 ? 18.673 5.556 10.272 1.00 88.62 249 SER A O 1
ATOM 2028 N N . VAL A 1 250 ? 18.020 7.545 9.434 1.00 87.81 250 VAL A N 1
ATOM 2029 C CA . VAL A 1 250 ? 16.613 7.448 9.868 1.00 87.81 250 VAL A CA 1
ATOM 2030 C C . VAL A 1 250 ? 15.969 6.180 9.312 1.00 87.81 250 VAL A C 1
ATOM 2032 O O . VAL A 1 250 ? 15.365 5.399 10.048 1.00 87.81 250 VAL A O 1
ATOM 2035 N N . MET A 1 251 ? 16.118 5.947 8.004 1.00 88.12 251 MET A N 1
ATOM 2036 C CA . MET A 1 251 ? 15.510 4.793 7.344 1.00 88.12 251 MET A CA 1
ATOM 2037 C C . MET A 1 251 ? 16.108 3.459 7.804 1.00 88.12 251 MET A C 1
ATOM 2039 O O . MET A 1 251 ? 15.378 2.469 7.871 1.00 88.12 251 MET A O 1
ATOM 2043 N N . ARG A 1 252 ? 17.402 3.416 8.146 1.00 88.19 252 ARG A N 1
ATOM 2044 C CA . ARG A 1 252 ? 18.067 2.228 8.702 1.00 88.19 252 ARG A CA 1
ATOM 2045 C C . ARG A 1 252 ? 17.533 1.885 10.092 1.00 88.19 252 ARG A C 1
ATOM 2047 O O . ARG A 1 252 ? 17.147 0.740 10.316 1.00 88.19 252 ARG A O 1
ATOM 2054 N N . ASP A 1 253 ? 17.464 2.859 10.994 1.00 88.00 253 ASP A N 1
ATOM 2055 C CA . ASP A 1 253 ? 17.023 2.633 12.377 1.00 88.00 253 ASP A CA 1
ATOM 2056 C C . ASP A 1 253 ? 15.519 2.291 12.428 1.00 88.00 253 ASP A C 1
ATOM 2058 O O . ASP A 1 253 ? 15.074 1.424 13.186 1.00 88.00 253 ASP A O 1
ATOM 2062 N N . LEU A 1 254 ? 14.724 2.890 11.534 1.00 87.50 254 LEU A N 1
ATOM 2063 C CA . LEU A 1 254 ? 13.321 2.524 11.344 1.00 87.50 254 LEU A CA 1
ATOM 2064 C C . LEU A 1 254 ? 13.163 1.108 10.763 1.00 87.50 254 LEU A C 1
ATOM 2066 O O . LEU A 1 254 ? 12.251 0.367 11.143 1.00 87.50 254 LEU A O 1
ATOM 2070 N N . ALA A 1 255 ? 14.037 0.716 9.831 1.00 85.31 255 ALA A N 1
ATOM 2071 C CA . ALA A 1 255 ? 14.013 -0.607 9.218 1.00 85.31 255 ALA A CA 1
ATOM 2072 C C . ALA A 1 255 ? 14.267 -1.726 10.236 1.00 85.31 255 ALA A C 1
ATOM 2074 O O . ALA A 1 255 ? 13.617 -2.761 10.132 1.00 85.31 255 ALA A O 1
ATOM 2075 N N . GLN A 1 256 ? 15.124 -1.509 11.240 1.00 85.00 256 GLN A N 1
ATOM 2076 C CA . GLN A 1 256 ? 15.384 -2.489 12.307 1.00 85.00 256 GLN A CA 1
ATOM 2077 C C . GLN A 1 256 ? 14.111 -2.899 13.061 1.00 85.00 256 GLN A C 1
ATOM 2079 O O . GLN A 1 256 ? 13.961 -4.054 13.443 1.00 85.00 256 GLN A O 1
ATOM 2084 N N . HIS A 1 257 ? 13.170 -1.968 13.225 1.00 82.12 257 HIS A N 1
ATOM 2085 C CA . HIS A 1 257 ? 11.918 -2.213 13.939 1.00 82.12 257 HIS A CA 1
ATOM 2086 C C . HIS A 1 257 ? 10.784 -2.675 13.012 1.00 82.12 257 HIS A C 1
ATOM 2088 O O . HIS A 1 257 ? 9.903 -3.429 13.416 1.00 82.12 257 HIS A O 1
ATOM 2094 N N . THR A 1 258 ? 10.785 -2.226 11.753 1.00 85.12 258 THR A N 1
ATOM 2095 C CA . THR A 1 258 ? 9.685 -2.485 10.806 1.00 85.12 258 THR A CA 1
ATOM 2096 C C . THR A 1 258 ? 9.893 -3.728 9.934 1.00 85.12 258 THR A C 1
ATOM 2098 O O . THR A 1 258 ? 8.908 -4.339 9.502 1.00 85.12 258 THR A O 1
ATOM 2101 N N . ARG A 1 259 ? 11.144 -4.141 9.681 1.00 87.44 259 ARG A N 1
ATOM 2102 C CA . ARG A 1 259 ? 11.491 -5.347 8.909 1.00 87.44 259 ARG A CA 1
ATOM 2103 C C . ARG A 1 259 ? 11.511 -6.575 9.814 1.00 87.44 259 ARG A C 1
ATOM 2105 O O . ARG A 1 259 ? 12.557 -7.096 10.170 1.00 87.44 259 ARG A O 1
ATOM 2112 N N . VAL A 1 260 ? 10.322 -7.034 10.181 1.00 88.75 260 VAL A N 1
ATOM 2113 C CA . VAL A 1 260 ? 10.163 -8.234 11.012 1.00 88.75 260 VAL A CA 1
ATOM 2114 C C . VAL A 1 260 ? 10.401 -9.493 10.172 1.00 88.75 260 VAL A C 1
ATOM 2116 O O . VAL A 1 260 ? 9.750 -9.667 9.136 1.00 88.75 260 VAL A O 1
ATOM 2119 N N . GLU A 1 261 ? 11.314 -10.354 10.621 1.00 92.56 261 GLU A N 1
ATOM 2120 C CA . GLU A 1 261 ? 11.604 -11.664 10.018 1.00 92.56 261 GLU A CA 1
ATOM 2121 C C . GLU A 1 261 ? 10.425 -12.649 10.160 1.00 92.56 261 GLU A C 1
ATOM 2123 O O . GLU A 1 261 ? 9.659 -12.530 11.122 1.00 92.56 261 GLU A O 1
ATOM 2128 N N . PRO A 1 262 ? 10.273 -13.635 9.251 1.00 93.44 262 PRO A N 1
ATOM 2129 C CA . PRO A 1 262 ? 9.170 -14.603 9.245 1.00 93.44 262 PRO A CA 1
ATOM 2130 C C . PRO A 1 262 ? 8.868 -15.244 10.604 1.00 93.44 262 PRO A C 1
ATOM 2132 O O . PRO A 1 262 ? 7.757 -15.094 11.111 1.00 93.44 262 PRO A O 1
ATOM 2135 N N . THR A 1 263 ? 9.862 -15.867 11.246 1.00 93.12 263 THR A N 1
ATOM 2136 C CA . THR A 1 263 ? 9.702 -16.505 12.565 1.00 93.12 263 THR A CA 1
ATOM 2137 C C . THR A 1 263 ? 9.188 -15.532 13.621 1.00 93.12 263 THR A C 1
ATOM 2139 O O . THR A 1 263 ? 8.245 -15.847 14.345 1.00 93.12 263 THR A O 1
ATOM 2142 N N . LYS A 1 264 ? 9.751 -14.317 13.688 1.00 91.06 264 LYS A N 1
ATOM 2143 C CA . LYS A 1 264 ? 9.312 -13.318 14.671 1.00 91.06 264 LYS A CA 1
ATOM 2144 C C . LYS A 1 264 ? 7.916 -12.782 14.351 1.00 91.06 264 LYS A C 1
ATOM 2146 O O . LYS A 1 264 ? 7.149 -12.497 15.268 1.00 91.06 264 LYS A O 1
ATOM 2151 N N . ARG A 1 265 ? 7.563 -12.655 13.068 1.00 92.31 265 ARG A N 1
ATOM 2152 C CA . ARG A 1 265 ? 6.220 -12.237 12.649 1.00 92.31 265 ARG A CA 1
ATOM 2153 C C . ARG A 1 265 ? 5.181 -13.283 13.045 1.00 92.31 265 ARG A C 1
ATOM 2155 O O . ARG A 1 265 ? 4.175 -12.902 13.631 1.00 92.31 265 ARG A O 1
ATOM 2162 N N . VAL A 1 266 ? 5.449 -14.568 12.803 1.00 92.75 266 VAL A N 1
ATOM 2163 C CA . VAL A 1 266 ? 4.575 -15.670 13.237 1.00 92.75 266 VAL A CA 1
ATOM 2164 C C . VAL A 1 266 ? 4.449 -15.707 14.758 1.00 92.75 266 VAL A C 1
ATOM 2166 O O . VAL A 1 266 ? 3.336 -15.781 15.267 1.00 92.75 266 VAL A O 1
ATOM 2169 N N . GLN A 1 267 ? 5.552 -15.541 15.493 1.00 91.88 267 GLN A N 1
ATOM 2170 C CA . GLN A 1 267 ? 5.509 -15.444 16.953 1.00 91.88 267 GLN A CA 1
ATOM 2171 C C . GLN A 1 267 ? 4.589 -14.306 17.426 1.00 91.88 267 GLN A C 1
ATOM 2173 O O . GLN A 1 267 ? 3.742 -14.530 18.283 1.00 91.88 267 GLN A O 1
ATOM 2178 N N . ASN A 1 268 ? 4.700 -13.104 16.845 1.00 91.00 268 ASN A N 1
ATOM 2179 C CA . ASN A 1 268 ? 3.829 -11.979 17.204 1.00 91.00 268 ASN A CA 1
ATOM 2180 C C . ASN A 1 268 ? 2.340 -12.280 16.923 1.00 91.00 268 ASN A C 1
ATOM 2182 O O . ASN A 1 268 ? 1.474 -11.794 17.649 1.00 91.00 268 ASN A O 1
ATOM 2186 N N . LEU A 1 269 ? 2.034 -13.045 15.865 1.00 92.62 269 LEU A N 1
ATOM 2187 C CA . LEU A 1 2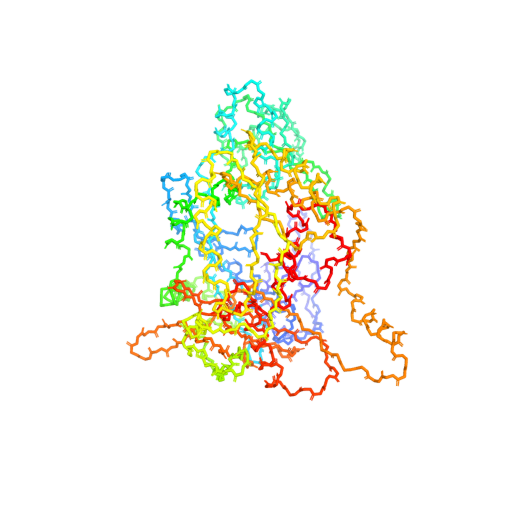69 ? 0.665 -13.464 15.545 1.00 92.62 269 LEU A CA 1
ATOM 2188 C C . LEU A 1 269 ? 0.140 -14.485 16.560 1.00 92.62 269 LEU A C 1
ATOM 2190 O O . LEU A 1 269 ? -0.972 -14.319 17.049 1.00 92.62 269 LEU A O 1
ATOM 2194 N N . LEU A 1 270 ? 0.946 -15.481 16.934 1.00 92.75 270 LEU A N 1
ATOM 2195 C CA . LEU A 1 270 ? 0.584 -16.470 17.956 1.00 92.75 270 LEU A CA 1
ATOM 2196 C C . LEU A 1 270 ? 0.418 -15.828 19.342 1.00 92.75 270 LEU A C 1
ATOM 2198 O O . LEU A 1 270 ? -0.527 -16.143 20.057 1.00 92.75 270 LEU A O 1
ATOM 2202 N N . GLU A 1 271 ? 1.274 -14.866 19.704 1.00 92.25 271 GLU A N 1
ATOM 2203 C CA . GLU A 1 271 ? 1.115 -14.062 20.925 1.00 92.25 271 GLU A CA 1
ATOM 2204 C C . GLU A 1 271 ? -0.213 -13.286 20.915 1.00 92.25 271 GLU A C 1
ATOM 2206 O O . GLU A 1 271 ? -0.904 -13.211 21.932 1.00 92.25 271 GLU A O 1
ATOM 2211 N N . PHE A 1 272 ? -0.603 -12.724 19.766 1.00 92.56 272 PHE A N 1
ATOM 2212 C CA . PHE A 1 272 ? -1.893 -12.053 19.615 1.00 92.56 272 PHE A CA 1
ATOM 2213 C C . PHE A 1 272 ? -3.078 -13.026 19.729 1.00 92.56 272 PHE A C 1
ATOM 2215 O O . PHE A 1 272 ? -4.035 -12.716 20.441 1.00 92.56 272 PHE A O 1
ATOM 2222 N N . ILE A 1 273 ? -2.997 -14.200 19.094 1.00 93.25 273 ILE A N 1
ATOM 2223 C CA . ILE A 1 273 ? -4.004 -15.270 19.200 1.00 93.25 273 ILE A CA 1
ATOM 2224 C C . ILE A 1 273 ? -4.156 -15.714 20.665 1.00 93.25 273 ILE A C 1
ATOM 2226 O O . ILE A 1 273 ? -5.268 -15.785 21.189 1.00 93.25 273 ILE A O 1
ATOM 2230 N N . GLY A 1 274 ? -3.043 -15.901 21.378 1.00 94.00 274 GLY A N 1
ATOM 2231 C CA . GLY A 1 274 ? -3.052 -16.201 22.809 1.00 94.00 274 GLY A CA 1
ATOM 2232 C C . GLY A 1 274 ? -3.710 -15.097 23.645 1.00 94.00 274 GLY A C 1
ATOM 2233 O O . GLY A 1 274 ? -4.529 -15.390 24.515 1.00 94.00 274 GLY A O 1
ATOM 2234 N N . ARG A 1 275 ? -3.421 -13.817 23.356 1.00 93.12 275 ARG A N 1
ATOM 2235 C CA . ARG A 1 275 ? -4.045 -12.673 24.050 1.00 93.12 275 ARG A CA 1
ATOM 2236 C C . ARG A 1 275 ? -5.556 -12.612 23.836 1.00 93.12 275 ARG A C 1
ATOM 2238 O O . ARG A 1 275 ? -6.278 -12.353 24.796 1.00 93.12 275 ARG A O 1
ATOM 2245 N N . ILE A 1 276 ? -6.042 -12.821 22.610 1.00 93.31 276 ILE A N 1
ATOM 2246 C CA . ILE A 1 276 ? -7.481 -12.732 22.323 1.00 93.31 276 ILE A CA 1
ATOM 2247 C C . ILE A 1 276 ? -8.255 -13.922 22.902 1.00 93.31 276 ILE A C 1
ATOM 2249 O O . ILE A 1 276 ? -9.294 -13.711 23.526 1.00 93.31 276 ILE A O 1
ATOM 2253 N N . ASN A 1 277 ? -7.718 -15.143 22.788 1.00 93.50 277 ASN A N 1
ATOM 2254 C CA . ASN A 1 277 ? -8.349 -16.353 23.328 1.00 93.50 277 ASN A CA 1
ATOM 2255 C C . ASN A 1 277 ? -8.267 -16.441 24.859 1.00 93.50 277 ASN A C 1
ATOM 2257 O O . ASN A 1 277 ? -9.173 -16.979 25.500 1.00 93.50 277 ASN A O 1
ATOM 2261 N N . GLY A 1 278 ? -7.217 -15.874 25.459 1.00 93.94 278 GLY A N 1
ATOM 2262 C CA . GLY A 1 278 ? -7.039 -15.812 26.910 1.00 93.94 278 GLY A CA 1
ATOM 2263 C C . GLY A 1 278 ? -7.896 -14.753 27.615 1.00 93.94 278 GLY A C 1
ATOM 2264 O O . GLY A 1 278 ? -8.040 -14.802 28.835 1.00 93.94 278 GLY A O 1
ATOM 2265 N N . HIS A 1 279 ? -8.487 -13.799 26.887 1.00 95.50 279 HIS A N 1
ATOM 2266 C CA . HIS A 1 279 ? -9.253 -12.712 27.497 1.00 95.50 279 HIS A CA 1
ATOM 2267 C C . HIS A 1 279 ? -10.691 -13.145 27.829 1.00 95.50 279 HIS A C 1
ATOM 2269 O O . HIS A 1 279 ? -11.539 -13.274 26.942 1.00 95.50 279 HIS A O 1
ATOM 2275 N N . ALA A 1 280 ? -10.993 -13.308 29.123 1.00 94.25 280 ALA A N 1
ATOM 2276 C CA . ALA A 1 280 ? -12.251 -13.883 29.616 1.00 94.25 280 ALA A CA 1
ATOM 2277 C C . ALA A 1 280 ? -13.518 -13.218 29.043 1.00 94.25 280 ALA A C 1
ATOM 2279 O O . ALA A 1 280 ? -14.413 -13.913 28.566 1.00 94.25 280 ALA A O 1
ATOM 2280 N N . GLU A 1 281 ? -13.582 -11.882 29.022 1.00 92.56 281 GLU A N 1
ATOM 2281 C CA . GLU A 1 281 ? -14.752 -11.160 28.494 1.00 92.56 281 GLU A CA 1
ATOM 2282 C C . GLU A 1 281 ? -14.949 -11.342 26.984 1.00 92.56 281 GLU A C 1
ATOM 2284 O O . GLU A 1 281 ? -16.082 -11.418 26.510 1.00 92.56 281 GLU A O 1
ATOM 2289 N N . ILE A 1 282 ? -13.854 -11.410 26.218 1.00 93.62 282 ILE A N 1
ATOM 2290 C CA . ILE A 1 282 ? -13.917 -11.616 24.767 1.00 93.62 282 ILE A CA 1
ATOM 2291 C C . ILE A 1 282 ? -14.402 -13.034 24.509 1.00 93.62 282 ILE A C 1
ATOM 2293 O O . ILE A 1 282 ? -15.354 -13.222 23.759 1.00 93.62 282 ILE A O 1
ATOM 2297 N N . ARG A 1 283 ? -13.821 -14.022 25.197 1.00 92.69 283 ARG A N 1
ATOM 2298 C CA . ARG A 1 283 ? -14.239 -15.422 25.096 1.00 92.69 283 ARG A CA 1
ATOM 2299 C C . ARG A 1 283 ? -15.715 -15.603 25.450 1.00 92.69 283 ARG A C 1
ATOM 2301 O O . ARG A 1 283 ? -16.434 -16.285 24.727 1.00 92.69 283 ARG A O 1
ATOM 2308 N N . GLN A 1 284 ? -16.185 -14.969 26.525 1.00 90.19 284 GLN A N 1
ATOM 2309 C CA . GLN A 1 284 ? -17.591 -15.039 26.915 1.00 90.19 284 GLN A CA 1
ATOM 2310 C C . GLN A 1 284 ? -18.510 -14.439 25.843 1.00 90.19 284 GLN A C 1
ATOM 2312 O O . GLN A 1 284 ? -19.536 -15.036 25.527 1.00 90.19 284 GLN A O 1
ATOM 2317 N N . GLU A 1 285 ? -18.165 -13.280 25.275 1.00 88.50 285 GLU A N 1
ATOM 2318 C CA . GLU A 1 285 ? -18.980 -12.664 24.225 1.00 88.50 285 GLU A CA 1
ATOM 2319 C C . GLU A 1 285 ? -18.956 -13.472 22.923 1.00 88.50 285 GLU A C 1
ATOM 2321 O O . GLU A 1 285 ? -20.015 -13.708 22.347 1.00 88.50 285 GLU A O 1
ATOM 2326 N N . MET A 1 286 ? -17.787 -13.941 22.486 1.00 90.44 286 MET A N 1
ATOM 2327 C CA . MET A 1 286 ? -17.646 -14.771 21.285 1.00 90.44 286 MET A CA 1
ATOM 2328 C C . MET A 1 286 ? -18.453 -16.072 21.411 1.00 90.44 286 MET A C 1
ATOM 2330 O O . MET A 1 286 ? -19.225 -16.393 20.509 1.00 90.44 286 MET A O 1
ATOM 2334 N N . ASN A 1 287 ? -18.408 -16.735 22.574 1.00 89.50 287 ASN A N 1
ATOM 2335 C CA . ASN A 1 287 ? -19.221 -17.924 22.848 1.00 89.50 287 ASN A CA 1
ATOM 2336 C C . ASN A 1 287 ? -20.729 -17.644 22.754 1.00 89.50 287 ASN A C 1
ATOM 2338 O O . ASN A 1 287 ? -21.472 -18.486 22.258 1.00 89.50 287 ASN A O 1
ATOM 2342 N N . ARG A 1 288 ? -21.200 -16.464 23.185 1.00 86.06 288 ARG A N 1
ATOM 2343 C CA . ARG A 1 288 ? -22.620 -16.082 23.040 1.00 86.06 288 ARG A CA 1
ATOM 2344 C C . ARG A 1 288 ? -23.023 -15.865 21.581 1.00 86.06 288 ARG A C 1
ATOM 2346 O O . ARG A 1 288 ? -24.175 -16.094 21.230 1.00 86.06 288 ARG A O 1
ATOM 2353 N N . TRP A 1 289 ? -22.088 -15.435 20.736 1.00 85.06 289 TRP A N 1
ATOM 2354 C CA . TRP A 1 289 ? -22.284 -15.380 19.287 1.00 85.06 289 TRP A CA 1
ATOM 2355 C C . TRP A 1 289 ? -22.162 -16.754 18.607 1.00 85.06 289 TRP A C 1
ATOM 2357 O O . TRP A 1 289 ? -22.427 -16.845 17.412 1.00 85.06 289 TRP A O 1
ATOM 2367 N N . GLY A 1 290 ? -21.778 -17.808 19.339 1.00 86.94 290 GLY A N 1
ATOM 2368 C CA . GLY A 1 290 ? -21.487 -19.128 18.775 1.00 86.94 290 GLY A CA 1
ATOM 2369 C C . GLY A 1 290 ? -20.184 -19.163 17.971 1.00 86.94 290 GLY A C 1
ATOM 2370 O O . GLY A 1 290 ? -20.048 -19.969 17.057 1.00 86.94 290 GLY A O 1
ATOM 2371 N N . LEU A 1 291 ? -19.248 -18.261 18.272 1.00 89.19 291 LEU A N 1
ATOM 2372 C CA . LEU A 1 291 ? -17.996 -18.081 17.545 1.00 89.19 291 LEU A CA 1
ATOM 2373 C C . LEU A 1 291 ? -16.804 -18.430 18.436 1.00 89.19 291 LEU A C 1
ATOM 2375 O O . LEU A 1 291 ? -16.781 -18.094 19.620 1.00 89.19 291 LEU A O 1
ATOM 2379 N N . VAL A 1 292 ? -15.775 -19.028 17.842 1.00 90.94 292 VAL A N 1
ATOM 2380 C CA . VAL A 1 292 ? -14.499 -19.334 18.498 1.00 90.94 292 VAL A CA 1
ATOM 2381 C C . VAL A 1 292 ? -13.374 -18.933 17.548 1.00 90.94 292 VAL A C 1
ATOM 2383 O O . VAL A 1 292 ? -13.502 -19.116 16.339 1.00 90.94 292 VAL A O 1
ATOM 2386 N N . PHE A 1 293 ? -12.297 -18.346 18.074 1.00 91.44 293 PHE A N 1
ATOM 2387 C CA . PHE A 1 293 ? -11.079 -18.160 17.289 1.00 91.44 293 PHE A CA 1
ATOM 2388 C C . PHE A 1 293 ? -10.212 -19.404 17.409 1.00 91.44 293 PHE A C 1
ATOM 2390 O O . PHE A 1 293 ? -10.006 -19.908 18.514 1.00 91.44 293 PHE A O 1
ATOM 2397 N N . ASP A 1 294 ? -9.675 -19.845 16.280 1.00 92.25 294 ASP A N 1
ATOM 2398 C CA . ASP A 1 294 ? -8.665 -20.896 16.241 1.00 92.25 294 ASP A CA 1
ATOM 2399 C C . ASP A 1 294 ? -7.412 -20.489 17.048 1.00 92.25 294 ASP A C 1
ATOM 2401 O O . ASP A 1 294 ? -7.135 -19.295 17.235 1.00 92.25 294 ASP A O 1
ATOM 2405 N N . ASP A 1 295 ? -6.677 -21.473 17.565 1.00 92.25 295 ASP A N 1
ATOM 2406 C CA . ASP A 1 295 ? -5.418 -21.275 18.287 1.00 92.25 295 ASP A CA 1
ATOM 2407 C C . ASP A 1 295 ? -4.183 -21.358 17.372 1.00 92.25 295 ASP A C 1
ATOM 2409 O O . ASP A 1 295 ? -3.088 -20.935 17.767 1.00 92.25 295 ASP A O 1
ATOM 2413 N N . ALA A 1 296 ? -4.373 -21.811 16.130 1.00 91.94 296 ALA A N 1
ATOM 2414 C CA . ALA A 1 296 ? -3.328 -21.974 15.133 1.00 91.94 296 ALA A CA 1
ATOM 2415 C C . ALA A 1 296 ? -3.460 -21.009 13.939 1.00 91.94 296 ALA A C 1
ATOM 2417 O O . ALA A 1 296 ? -4.471 -20.345 13.710 1.00 91.94 296 ALA A O 1
ATOM 2418 N N . LEU A 1 297 ? -2.381 -20.921 13.156 1.00 92.44 297 LEU A N 1
ATOM 2419 C CA . LEU A 1 297 ? -2.418 -20.305 11.831 1.00 92.44 297 LEU A CA 1
ATOM 2420 C C . LEU A 1 297 ? -2.974 -21.307 10.816 1.00 92.44 297 LEU A C 1
ATOM 2422 O O . LEU A 1 297 ? -2.687 -22.498 10.904 1.00 92.44 297 LEU A O 1
ATOM 2426 N N . VAL A 1 298 ? -3.690 -20.803 9.810 1.00 92.31 298 VAL A N 1
ATOM 2427 C CA . VAL A 1 298 ? -4.190 -21.623 8.699 1.00 92.31 298 VAL A CA 1
ATOM 2428 C C . VAL A 1 298 ? -3.008 -22.207 7.921 1.00 92.31 298 VAL A C 1
ATOM 2430 O O . VAL A 1 298 ? -2.139 -21.467 7.448 1.00 92.31 298 VAL A O 1
ATOM 2433 N N . SER A 1 299 ? -2.979 -23.534 7.807 1.00 92.06 299 SER A N 1
ATOM 2434 C CA . SER A 1 299 ? -2.022 -24.268 6.981 1.00 92.06 299 SER A CA 1
ATOM 2435 C C . SER A 1 299 ? -2.627 -24.492 5.608 1.00 92.06 299 SER A C 1
ATOM 2437 O O . SER A 1 299 ? -3.745 -24.980 5.525 1.00 92.06 299 SER A O 1
ATOM 2439 N N . ILE A 1 300 ? -1.876 -24.166 4.559 1.00 92.12 300 ILE A N 1
ATOM 2440 C CA . ILE A 1 300 ? -2.339 -24.246 3.173 1.00 92.12 300 ILE A CA 1
ATOM 2441 C C . ILE A 1 300 ? -1.280 -24.927 2.312 1.00 92.12 300 ILE A C 1
ATOM 2443 O O . ILE A 1 300 ? -0.076 -24.752 2.540 1.00 92.12 300 ILE A O 1
ATOM 2447 N N . GLU A 1 301 ? -1.713 -25.652 1.286 1.00 92.06 301 GLU A N 1
ATOM 2448 C CA . GLU A 1 301 ? -0.803 -26.186 0.276 1.00 92.06 301 GLU A CA 1
ATOM 2449 C C . GLU A 1 301 ? -0.547 -25.146 -0.819 1.00 92.06 301 GLU A C 1
ATOM 2451 O O . GLU A 1 301 ? -1.459 -24.593 -1.426 1.00 92.06 301 GLU A O 1
ATOM 2456 N N . GLY A 1 302 ? 0.730 -24.856 -1.063 1.00 93.06 302 GLY A N 1
ATOM 2457 C CA . GLY A 1 302 ? 1.174 -23.977 -2.138 1.00 93.06 302 GLY A CA 1
ATOM 2458 C C . GLY A 1 302 ? 2.049 -24.729 -3.131 1.00 93.06 302 GLY A C 1
ATOM 2459 O O . GLY A 1 302 ? 2.678 -25.737 -2.806 1.00 93.06 302 GLY A O 1
ATOM 2460 N N . ARG A 1 303 ? 2.145 -24.201 -4.349 1.00 95.19 303 ARG A N 1
ATOM 2461 C CA . ARG A 1 303 ? 2.954 -24.778 -5.437 1.00 95.19 303 ARG A CA 1
ATOM 2462 C C . ARG A 1 303 ? 4.070 -23.821 -5.810 1.00 95.19 303 ARG A C 1
ATOM 2464 O O . ARG A 1 303 ? 3.851 -22.620 -5.892 1.00 95.19 303 ARG A O 1
ATOM 2471 N N . VAL A 1 304 ? 5.267 -24.334 -6.076 1.00 96.00 304 VAL A N 1
ATOM 2472 C CA . VAL A 1 304 ? 6.391 -23.512 -6.546 1.00 96.00 304 VAL A CA 1
ATOM 2473 C C . VAL A 1 304 ? 6.554 -23.716 -8.045 1.00 96.00 304 VAL A C 1
ATOM 2475 O O . VAL A 1 304 ? 6.809 -24.829 -8.506 1.00 96.00 304 VAL A O 1
ATOM 2478 N N . LEU A 1 305 ? 6.386 -22.641 -8.812 1.00 95.25 305 LEU A N 1
ATOM 2479 C CA . LEU A 1 305 ? 6.623 -22.654 -10.250 1.00 95.25 305 LEU A CA 1
ATOM 2480 C C . LEU A 1 305 ? 8.106 -22.926 -10.556 1.00 95.25 305 LEU A C 1
ATOM 2482 O O . LEU A 1 305 ? 8.985 -22.489 -9.810 1.00 95.25 305 LEU A O 1
ATOM 2486 N N . PRO A 1 306 ? 8.411 -23.623 -11.664 1.00 92.31 306 PRO A N 1
ATOM 2487 C CA . PRO A 1 306 ? 9.788 -23.879 -12.061 1.00 92.31 306 PRO A CA 1
ATOM 2488 C C . PRO A 1 306 ? 10.519 -22.579 -12.414 1.00 92.31 306 PRO A C 1
ATOM 2490 O O . PRO A 1 306 ? 9.914 -21.616 -12.889 1.00 92.31 306 PRO A O 1
ATOM 2493 N N . THR A 1 307 ? 11.842 -22.575 -12.239 1.00 87.94 307 THR A N 1
ATOM 2494 C CA . THR A 1 307 ? 12.673 -21.429 -12.618 1.00 87.94 307 THR A CA 1
ATOM 2495 C C . THR A 1 307 ? 12.656 -21.183 -14.117 1.00 87.94 307 THR A C 1
ATOM 2497 O O . THR A 1 307 ? 12.689 -22.109 -14.936 1.00 87.94 307 THR A O 1
ATOM 2500 N N . GLU A 1 308 ? 12.642 -19.903 -14.474 1.00 90.38 308 GLU A N 1
ATOM 2501 C CA . GLU A 1 308 ? 12.634 -19.467 -15.859 1.00 90.38 308 GLU A CA 1
ATOM 2502 C C . GLU A 1 308 ? 14.044 -19.378 -16.443 1.00 90.38 308 GLU A C 1
ATOM 2504 O O . GLU A 1 308 ? 15.045 -19.206 -15.741 1.00 90.38 308 GLU A O 1
ATOM 2509 N N . ARG A 1 309 ? 14.121 -19.524 -17.769 1.00 90.00 309 ARG A N 1
ATOM 2510 C CA . ARG A 1 309 ? 15.370 -19.375 -18.520 1.00 90.00 309 ARG A CA 1
ATOM 2511 C C . ARG A 1 309 ? 15.444 -17.968 -19.094 1.00 90.00 309 ARG A C 1
ATOM 2513 O O . ARG A 1 309 ? 14.575 -17.574 -19.867 1.00 90.00 309 ARG A O 1
ATOM 2520 N N . ILE A 1 310 ? 16.501 -17.243 -18.755 1.00 90.44 310 ILE A N 1
ATOM 2521 C CA . ILE A 1 310 ? 16.805 -15.924 -19.305 1.00 90.44 310 ILE A CA 1
ATOM 2522 C C . ILE A 1 310 ? 17.635 -16.115 -20.569 1.00 90.44 310 ILE A C 1
ATOM 2524 O O . ILE A 1 310 ? 18.678 -16.768 -20.530 1.00 90.44 310 ILE A O 1
ATOM 2528 N N . ARG A 1 311 ? 17.164 -15.575 -21.694 1.00 87.94 311 ARG A N 1
ATOM 2529 C CA . ARG A 1 311 ? 17.878 -15.613 -22.974 1.00 87.94 311 ARG A CA 1
ATOM 2530 C C . ARG A 1 311 ? 18.587 -14.281 -23.215 1.00 87.94 311 ARG A C 1
ATOM 2532 O O . ARG A 1 311 ? 17.956 -13.232 -23.134 1.00 87.94 311 ARG A O 1
ATOM 2539 N N . GLN A 1 312 ? 19.876 -14.340 -23.535 1.00 82.94 312 GLN A N 1
ATOM 2540 C CA . GLN A 1 312 ? 20.708 -13.193 -23.904 1.00 82.94 312 GLN A CA 1
ATOM 2541 C C . GLN A 1 312 ? 21.518 -13.566 -25.146 1.00 82.94 312 GLN A C 1
ATOM 2543 O O . GLN A 1 312 ? 22.275 -14.536 -25.133 1.00 82.94 312 GLN A O 1
ATOM 2548 N N . GLY A 1 313 ? 21.267 -12.861 -26.251 1.00 77.38 313 GLY A N 1
ATOM 2549 C CA . GLY A 1 313 ? 21.710 -13.281 -27.583 1.00 77.38 313 GLY A CA 1
ATOM 2550 C C . GLY A 1 313 ? 21.295 -14.730 -27.883 1.00 77.38 313 GLY A C 1
ATOM 2551 O O . GLY A 1 313 ? 20.113 -15.090 -27.787 1.00 77.38 313 GLY A O 1
ATOM 2552 N N . ASP A 1 314 ? 22.289 -15.568 -28.176 1.00 79.31 314 ASP A N 1
ATOM 2553 C CA . ASP A 1 314 ? 22.125 -17.004 -28.442 1.00 79.31 314 ASP A CA 1
ATOM 2554 C C . ASP A 1 314 ? 22.260 -17.892 -27.196 1.00 79.31 314 ASP A C 1
ATOM 2556 O O . ASP A 1 314 ? 22.039 -19.103 -27.256 1.00 79.31 314 ASP A O 1
ATOM 2560 N N . ARG A 1 315 ? 22.600 -17.309 -26.043 1.00 83.12 315 ARG A N 1
ATOM 2561 C CA . ARG A 1 315 ? 22.810 -18.041 -24.791 1.00 83.12 315 ARG A CA 1
ATOM 2562 C C . ARG A 1 315 ? 21.565 -18.014 -23.917 1.00 83.12 315 ARG A C 1
ATOM 2564 O O . ARG A 1 315 ? 20.714 -17.128 -24.008 1.00 83.12 315 ARG A O 1
ATOM 2571 N N . SER A 1 316 ? 21.443 -19.027 -23.062 1.00 86.06 316 SER A N 1
ATOM 2572 C CA . SER A 1 316 ? 20.356 -19.115 -22.089 1.00 86.06 316 SER A CA 1
ATOM 2573 C C . SER A 1 316 ? 20.870 -19.556 -20.726 1.00 86.06 316 SER A C 1
ATOM 2575 O O . SER A 1 316 ? 21.600 -20.540 -20.617 1.00 86.06 316 SER A O 1
ATOM 2577 N N . HIS A 1 317 ? 20.440 -18.843 -19.694 1.00 85.44 317 HIS A N 1
ATOM 2578 C CA . HIS A 1 317 ? 20.861 -19.022 -18.309 1.00 85.44 317 HIS A CA 1
ATOM 2579 C C . HIS A 1 317 ? 19.636 -19.323 -17.446 1.00 85.44 317 HIS A C 1
ATOM 2581 O O . HIS A 1 317 ? 18.527 -18.891 -17.762 1.00 85.44 317 HIS A O 1
ATOM 2587 N N . ARG A 1 318 ? 19.806 -20.091 -16.371 1.00 83.25 318 ARG A N 1
ATOM 2588 C CA . ARG A 1 318 ? 18.752 -20.289 -15.366 1.00 83.25 318 ARG A CA 1
ATOM 2589 C C . ARG A 1 318 ? 18.978 -19.304 -14.227 1.00 83.25 318 ARG A C 1
ATOM 2591 O O . ARG A 1 318 ? 20.124 -19.102 -13.842 1.00 83.25 318 ARG A O 1
ATOM 2598 N N . SER A 1 319 ? 17.902 -18.731 -13.698 1.00 84.31 319 SER A N 1
ATOM 2599 C CA . SER A 1 319 ? 17.970 -17.939 -12.468 1.00 84.31 319 SER A CA 1
ATOM 2600 C C . SER A 1 319 ? 18.198 -18.830 -11.243 1.00 84.31 319 SER A C 1
ATOM 2602 O O . SER A 1 319 ? 17.836 -20.015 -11.245 1.00 84.31 319 SER A O 1
ATOM 2604 N N . ASP A 1 320 ? 18.785 -18.263 -10.186 1.00 85.81 320 ASP A N 1
ATOM 2605 C CA . ASP A 1 320 ? 18.908 -18.939 -8.890 1.00 85.81 320 ASP A CA 1
ATOM 2606 C C . ASP A 1 320 ? 17.502 -19.272 -8.347 1.00 85.81 320 ASP A C 1
ATOM 2608 O O . ASP A 1 320 ? 16.706 -18.358 -8.132 1.00 85.81 320 ASP A O 1
ATOM 2612 N N . PRO A 1 321 ? 17.166 -20.544 -8.065 1.00 85.94 321 PRO A N 1
ATOM 2613 C CA . PRO A 1 321 ? 15.839 -20.921 -7.573 1.00 85.94 321 PRO A CA 1
ATOM 2614 C C . PRO A 1 321 ? 15.426 -20.280 -6.243 1.00 85.94 321 PRO A C 1
ATOM 2616 O O . PRO A 1 321 ? 14.238 -20.192 -5.944 1.00 85.94 321 PRO A O 1
ATOM 2619 N N . ARG A 1 322 ? 16.387 -19.854 -5.414 1.00 86.75 322 ARG A N 1
ATOM 2620 C CA . ARG A 1 322 ? 16.108 -19.273 -4.092 1.00 86.75 322 ARG A CA 1
ATOM 2621 C C . ARG A 1 322 ? 15.930 -17.768 -4.141 1.00 86.75 322 ARG A C 1
ATOM 2623 O O . ARG A 1 322 ? 15.111 -17.222 -3.406 1.00 86.75 322 ARG A O 1
ATOM 2630 N N . THR A 1 323 ? 16.721 -17.095 -4.968 1.00 87.56 323 THR A N 1
ATOM 2631 C CA . THR A 1 323 ? 16.746 -15.629 -5.020 1.00 87.56 323 THR A CA 1
ATOM 2632 C C . THR A 1 323 ? 16.044 -15.069 -6.253 1.00 87.56 323 THR A C 1
ATOM 2634 O O . THR A 1 323 ? 15.589 -13.924 -6.212 1.00 87.56 323 THR A O 1
ATOM 2637 N N . ALA A 1 324 ? 15.910 -15.885 -7.301 1.00 88.62 324 ALA A N 1
ATOM 2638 C CA . ALA A 1 324 ? 15.515 -15.508 -8.653 1.00 88.62 324 ALA A CA 1
ATOM 2639 C C . ALA A 1 324 ? 16.366 -14.362 -9.234 1.00 88.62 324 ALA A C 1
ATOM 2641 O O . ALA A 1 324 ? 15.906 -13.599 -10.085 1.00 88.62 324 ALA A O 1
ATOM 2642 N N . ASP A 1 325 ? 17.609 -14.256 -8.758 1.00 88.88 325 ASP A N 1
ATOM 2643 C CA . ASP A 1 325 ? 18.655 -13.390 -9.290 1.00 88.88 325 ASP A CA 1
ATOM 2644 C C . ASP A 1 325 ? 19.354 -14.092 -10.460 1.00 88.88 325 ASP A C 1
ATOM 2646 O O . ASP A 1 325 ? 19.477 -15.322 -10.485 1.00 88.88 325 ASP A O 1
ATOM 2650 N N . PHE A 1 326 ? 19.767 -13.302 -11.443 1.00 89.56 326 PHE A N 1
ATOM 2651 C CA . PHE A 1 326 ? 20.550 -13.765 -12.587 1.00 89.56 326 PHE A CA 1
ATOM 2652 C C . PHE A 1 326 ? 21.659 -12.767 -12.953 1.00 89.56 326 PHE A C 1
ATOM 2654 O O . PHE A 1 326 ? 22.121 -12.723 -14.092 1.00 89.56 326 PHE A O 1
ATOM 2661 N N . SER A 1 327 ? 22.075 -11.914 -12.010 1.00 86.06 327 SER A N 1
ATOM 2662 C CA . SER A 1 327 ? 23.061 -10.852 -12.252 1.00 86.06 327 SER A CA 1
ATOM 2663 C C . SER A 1 327 ? 24.442 -11.401 -12.599 1.00 86.06 327 SER A C 1
ATOM 2665 O O . SER A 1 327 ? 25.098 -10.902 -13.510 1.00 86.06 327 SER A O 1
ATOM 2667 N N . ARG A 1 328 ? 24.868 -12.465 -11.913 1.00 83.75 328 ARG A N 1
ATOM 2668 C CA . ARG A 1 328 ? 26.181 -13.090 -12.116 1.00 83.75 328 ARG A CA 1
ATOM 2669 C C . ARG A 1 328 ? 26.279 -13.766 -13.475 1.00 83.75 328 ARG A C 1
ATOM 2671 O O . ARG A 1 328 ? 27.295 -13.653 -14.145 1.00 83.75 328 ARG A O 1
ATOM 2678 N N . GLU A 1 329 ? 25.219 -14.452 -13.880 1.00 82.00 329 GLU A N 1
ATOM 2679 C CA . GLU A 1 329 ? 25.167 -15.210 -15.126 1.00 82.00 329 GLU A CA 1
ATOM 2680 C C . GLU A 1 329 ? 25.069 -14.299 -16.356 1.00 82.00 329 GLU A C 1
ATOM 2682 O O . GLU A 1 329 ? 25.477 -14.705 -17.443 1.00 82.00 329 GLU A O 1
ATOM 2687 N N . THR A 1 330 ? 24.536 -13.083 -16.187 1.00 79.50 330 THR A N 1
ATOM 2688 C CA . THR A 1 330 ? 24.273 -12.137 -17.282 1.00 79.50 330 THR A CA 1
ATOM 2689 C C . THR A 1 330 ? 25.343 -11.057 -17.464 1.00 79.50 330 THR A C 1
ATOM 2691 O O . THR A 1 330 ? 25.383 -10.434 -18.522 1.00 79.50 330 THR A O 1
ATOM 2694 N N . CYS A 1 331 ? 26.217 -10.830 -16.475 1.00 73.19 331 CYS A N 1
ATOM 2695 C CA . CYS A 1 331 ? 27.166 -9.705 -16.461 1.00 73.19 331 CYS A CA 1
ATOM 2696 C C . CYS A 1 331 ? 28.159 -9.700 -17.641 1.00 73.19 331 CYS A C 1
ATOM 2698 O O . CYS A 1 331 ? 28.470 -8.635 -18.166 1.00 73.19 331 CYS A O 1
ATOM 2700 N N . ASP A 1 332 ? 28.608 -10.874 -18.091 1.00 73.12 332 ASP A N 1
ATOM 2701 C CA . ASP A 1 332 ? 29.655 -11.007 -19.121 1.00 73.12 332 ASP A CA 1
ATOM 2702 C C . ASP A 1 332 ? 29.106 -11.472 -20.480 1.00 73.12 332 ASP A C 1
ATOM 2704 O O . ASP A 1 332 ? 29.818 -12.090 -21.277 1.00 73.12 332 ASP A O 1
ATOM 2708 N N . GLN A 1 333 ? 27.809 -11.272 -20.724 1.00 80.19 333 GLN A N 1
ATOM 2709 C CA . GLN A 1 333 ? 27.135 -11.743 -21.932 1.00 80.19 333 GLN A CA 1
ATOM 2710 C C . GLN A 1 333 ? 26.621 -10.574 -22.780 1.00 80.19 333 GLN A C 1
ATOM 2712 O O . GLN A 1 333 ? 26.190 -9.553 -22.235 1.00 80.19 333 GLN A O 1
ATOM 2717 N N . PRO A 1 334 ? 26.621 -10.711 -24.119 1.00 82.94 334 PRO A N 1
ATOM 2718 C CA . PRO A 1 334 ? 26.042 -9.698 -24.983 1.00 82.94 334 PRO A CA 1
ATOM 2719 C C . PRO A 1 334 ? 24.532 -9.582 -24.749 1.00 82.94 334 PRO A C 1
ATOM 2721 O O . PRO A 1 334 ? 23.825 -10.580 -24.573 1.00 82.94 334 PRO A O 1
ATOM 2724 N N . LEU A 1 335 ? 24.026 -8.349 -24.771 1.00 83.81 335 LEU A N 1
ATOM 2725 C CA . LEU A 1 335 ? 22.595 -8.079 -24.655 1.00 83.81 335 LEU A CA 1
ATOM 2726 C C . LEU A 1 335 ? 21.832 -8.698 -25.836 1.00 83.81 335 LEU A C 1
ATOM 2728 O O . LEU A 1 335 ? 22.365 -8.884 -26.926 1.00 83.81 335 LEU A O 1
ATOM 2732 N N . HIS A 1 336 ? 20.552 -9.016 -25.624 1.00 83.00 336 HIS A N 1
ATOM 2733 C CA . HIS A 1 336 ? 19.725 -9.668 -26.645 1.00 83.00 336 HIS A CA 1
ATOM 2734 C C . HIS A 1 336 ? 19.472 -8.791 -27.878 1.00 83.00 336 HIS A C 1
ATOM 2736 O O . HIS A 1 336 ? 19.480 -9.291 -28.998 1.00 83.00 336 HIS A O 1
ATOM 2742 N N . ILE A 1 337 ? 19.255 -7.494 -27.660 1.00 79.75 337 ILE A N 1
ATOM 2743 C CA . ILE A 1 337 ? 19.137 -6.475 -28.703 1.00 79.75 337 ILE A CA 1
ATOM 2744 C C . ILE A 1 337 ? 20.024 -5.317 -28.262 1.00 79.75 337 ILE A C 1
ATOM 2746 O O . ILE A 1 337 ? 19.892 -4.834 -27.135 1.00 79.75 337 ILE A O 1
ATOM 2750 N N . THR A 1 338 ? 20.929 -4.886 -29.133 1.00 77.00 338 THR A N 1
ATOM 2751 C CA . THR A 1 338 ? 21.854 -3.784 -28.867 1.00 77.00 338 THR A CA 1
ATOM 2752 C C . THR A 1 338 ? 21.580 -2.631 -29.821 1.00 77.00 338 THR A C 1
ATOM 2754 O O . THR A 1 338 ? 21.143 -2.820 -30.955 1.00 77.00 338 THR A O 1
ATOM 2757 N N . VAL A 1 339 ? 21.810 -1.410 -29.341 1.00 76.00 339 VAL A N 1
ATOM 2758 C CA . VAL A 1 339 ? 21.710 -0.186 -30.141 1.00 76.00 339 VAL A CA 1
ATOM 2759 C C . VAL A 1 339 ? 23.067 0.490 -30.102 1.00 76.00 339 VAL A C 1
ATOM 2761 O O . VAL A 1 339 ? 23.568 0.799 -29.027 1.00 76.00 339 VAL A O 1
ATOM 2764 N N . ASN A 1 340 ? 23.666 0.736 -31.262 1.00 80.81 340 ASN A N 1
ATOM 2765 C CA . ASN A 1 340 ? 24.931 1.459 -31.309 1.00 80.81 340 ASN A CA 1
ATOM 2766 C C . ASN A 1 340 ? 24.681 2.954 -31.074 1.00 80.81 340 ASN A C 1
ATOM 2768 O O . ASN A 1 340 ? 23.914 3.595 -31.798 1.00 80.81 340 ASN A O 1
ATOM 2772 N N . ILE A 1 341 ? 25.341 3.501 -30.058 1.00 77.38 341 ILE A N 1
ATOM 2773 C CA . ILE A 1 341 ? 25.270 4.910 -29.680 1.00 77.38 341 ILE A CA 1
ATOM 2774 C C . ILE A 1 341 ? 26.546 5.569 -30.195 1.00 77.38 341 ILE A C 1
ATOM 2776 O O . ILE A 1 341 ? 27.606 5.444 -29.592 1.00 77.38 341 ILE A O 1
ATOM 2780 N N . GLN A 1 342 ? 26.456 6.247 -31.333 1.00 81.94 342 GLN A N 1
ATOM 2781 C CA . GLN A 1 342 ? 27.576 6.946 -31.964 1.00 81.94 342 GLN A CA 1
ATOM 2782 C C . GLN A 1 342 ? 27.636 8.417 -31.552 1.00 81.94 342 GLN A C 1
ATOM 2784 O O . GLN A 1 342 ? 28.727 8.953 -31.387 1.00 81.94 342 GLN A O 1
ATOM 2789 N N . SER A 1 343 ? 26.478 9.056 -31.357 1.00 76.31 343 SER A N 1
ATOM 2790 C CA . SER A 1 343 ? 26.376 10.470 -30.992 1.00 76.31 343 SER A CA 1
ATOM 2791 C C . SER A 1 343 ? 25.637 10.631 -29.668 1.00 76.31 343 SER A C 1
ATOM 2793 O O . SER A 1 343 ? 24.421 10.450 -29.581 1.00 76.31 343 SER A O 1
ATOM 2795 N N . TRP A 1 344 ? 26.383 10.959 -28.616 1.00 77.44 344 TRP A N 1
ATOM 2796 C CA . TRP A 1 344 ? 25.840 11.216 -27.288 1.00 77.44 344 TRP A CA 1
ATOM 2797 C C . TRP A 1 344 ? 26.623 12.310 -26.566 1.00 77.44 344 TRP A C 1
ATOM 2799 O O . TRP A 1 344 ? 27.777 12.596 -26.885 1.00 77.44 344 TRP A O 1
ATOM 2809 N N . LEU A 1 345 ? 25.957 12.947 -25.611 1.00 77.62 345 LEU A N 1
ATOM 2810 C CA . LEU A 1 345 ? 26.425 14.139 -24.916 1.00 77.62 345 LEU A CA 1
ATOM 2811 C C . LEU A 1 345 ? 26.579 13.845 -23.428 1.00 77.62 345 LEU A C 1
ATOM 2813 O O . LEU A 1 345 ? 25.719 13.199 -22.832 1.00 77.62 345 LEU A O 1
ATOM 2817 N N . VAL A 1 346 ? 27.631 14.373 -22.813 1.00 75.00 346 VAL A N 1
ATOM 2818 C CA . VAL A 1 346 ? 27.827 14.358 -21.363 1.00 75.00 346 VAL A CA 1
ATOM 2819 C C . VAL A 1 346 ? 27.935 15.800 -20.882 1.00 75.00 346 VAL A C 1
ATOM 2821 O O . VAL A 1 346 ? 28.832 16.522 -21.302 1.00 75.00 346 VAL A O 1
ATOM 2824 N N . ILE A 1 347 ? 27.030 16.235 -20.007 1.00 74.56 347 ILE A N 1
ATOM 2825 C CA . ILE A 1 347 ? 27.078 17.565 -19.388 1.00 74.56 347 ILE A CA 1
ATOM 2826 C C . ILE A 1 347 ? 27.500 17.402 -17.931 1.00 74.56 347 ILE A C 1
ATOM 2828 O O . ILE A 1 347 ? 26.821 16.713 -17.163 1.00 74.56 347 ILE A O 1
ATOM 2832 N N . CYS A 1 348 ? 28.592 18.055 -17.537 1.00 76.38 348 CYS A N 1
ATOM 2833 C CA . CYS A 1 348 ? 29.100 18.011 -16.168 1.00 76.38 348 CYS A CA 1
ATOM 2834 C C . CYS A 1 348 ? 29.585 19.387 -15.679 1.00 76.38 348 CYS A C 1
ATOM 2836 O O . CYS A 1 348 ? 30.087 20.188 -16.471 1.00 76.38 348 CYS A O 1
ATOM 2838 N N . PRO A 1 349 ? 29.495 19.681 -14.370 1.00 77.56 349 PRO A N 1
ATOM 2839 C CA . PRO A 1 349 ? 30.190 20.816 -13.776 1.00 77.56 349 PRO A CA 1
ATOM 2840 C C . PRO A 1 349 ? 31.703 20.697 -13.961 1.00 77.56 349 PRO A C 1
ATOM 2842 O O . PRO A 1 349 ? 32.255 19.604 -13.832 1.00 77.56 349 PRO A O 1
ATOM 2845 N N . LYS A 1 350 ? 32.392 21.828 -14.143 1.00 84.50 350 LYS A N 1
ATOM 2846 C CA . LYS A 1 350 ? 33.860 21.869 -14.274 1.00 84.50 350 LYS A CA 1
ATOM 2847 C C . LYS A 1 350 ? 34.595 21.174 -13.117 1.00 84.50 350 LYS A C 1
ATOM 2849 O O . LYS A 1 350 ? 35.613 20.528 -13.318 1.00 84.50 350 LYS A O 1
ATOM 2854 N N . ARG A 1 351 ? 34.048 21.245 -11.899 1.00 83.31 351 ARG A N 1
ATOM 2855 C CA . ARG A 1 351 ? 34.612 20.566 -10.717 1.00 83.31 351 ARG A CA 1
ATOM 2856 C C . ARG A 1 351 ? 34.579 19.031 -10.783 1.00 83.31 351 ARG A C 1
ATOM 2858 O O . ARG A 1 351 ? 35.367 18.394 -10.097 1.00 83.31 351 ARG A O 1
ATOM 2865 N N . ASP A 1 352 ? 33.671 18.452 -11.569 1.00 77.44 352 ASP A N 1
ATOM 2866 C CA . ASP A 1 352 ? 33.416 17.007 -11.635 1.00 77.44 352 ASP A CA 1
ATOM 2867 C C . ASP A 1 352 ? 33.996 16.382 -12.923 1.00 77.44 352 ASP A C 1
ATOM 2869 O O . ASP A 1 352 ? 33.746 15.214 -13.224 1.00 77.44 352 ASP A O 1
ATOM 2873 N N . GLU A 1 353 ? 34.788 17.143 -13.686 1.00 81.50 353 GLU A N 1
ATOM 2874 C CA . GLU A 1 353 ? 35.348 16.754 -14.987 1.00 81.50 353 GLU A CA 1
ATOM 2875 C C . GLU A 1 353 ? 36.214 15.488 -14.911 1.00 81.50 353 GLU A C 1
ATOM 2877 O O . GLU A 1 353 ? 36.035 14.568 -15.712 1.00 81.50 353 GLU A O 1
ATOM 2882 N N . SER A 1 354 ? 37.117 15.404 -13.927 1.00 84.56 354 SER A N 1
ATOM 2883 C CA . SER A 1 354 ? 37.998 14.237 -13.764 1.00 84.56 354 SER A CA 1
ATOM 2884 C C . SER A 1 354 ? 37.190 12.960 -13.517 1.00 84.56 354 SER A C 1
ATOM 2886 O O . SER A 1 354 ? 37.388 11.958 -14.203 1.00 84.56 354 SER A O 1
ATOM 2888 N N . ASN A 1 355 ? 36.225 13.021 -12.592 1.00 79.19 355 ASN A N 1
ATOM 2889 C CA . ASN A 1 355 ? 35.357 11.888 -12.257 1.00 79.19 355 ASN A CA 1
ATOM 2890 C C . ASN A 1 355 ? 34.481 11.490 -13.452 1.00 79.19 355 ASN A C 1
ATOM 2892 O O . ASN A 1 355 ? 34.290 10.309 -13.729 1.00 79.19 355 ASN A O 1
ATOM 2896 N N . THR A 1 356 ? 33.972 12.482 -14.187 1.00 73.94 356 THR A N 1
ATOM 2897 C CA . THR A 1 356 ? 33.159 12.267 -15.389 1.00 73.94 356 THR A CA 1
ATOM 2898 C C . THR A 1 356 ? 33.969 11.577 -16.484 1.00 73.94 356 THR A C 1
ATOM 2900 O O . THR A 1 356 ? 33.492 10.626 -17.096 1.00 73.94 356 THR A O 1
ATOM 2903 N N . THR A 1 357 ? 35.216 11.998 -16.697 1.00 86.38 357 THR A N 1
ATOM 2904 C CA . THR A 1 357 ? 36.115 11.403 -17.696 1.00 86.38 357 THR A CA 1
ATOM 2905 C C . THR A 1 357 ? 36.458 9.953 -17.353 1.00 86.38 357 THR A C 1
ATOM 2907 O O . THR A 1 357 ? 36.446 9.084 -18.226 1.00 86.38 357 THR A O 1
ATOM 2910 N N . GLU A 1 358 ? 36.723 9.663 -16.078 1.00 86.75 358 GLU A N 1
ATOM 2911 C CA . GLU A 1 358 ? 36.961 8.298 -15.601 1.00 86.75 358 GLU A CA 1
ATOM 2912 C C . GLU A 1 358 ? 35.713 7.411 -15.747 1.00 86.75 358 GLU A C 1
ATOM 2914 O O . GLU A 1 358 ? 35.803 6.269 -16.213 1.00 86.75 358 GLU A O 1
ATOM 2919 N N . PHE A 1 359 ? 34.534 7.953 -15.435 1.00 73.38 359 PHE A N 1
ATOM 2920 C CA . PHE A 1 359 ? 33.262 7.259 -15.611 1.00 73.38 359 PHE A CA 1
ATOM 2921 C C . PHE A 1 359 ? 32.970 6.954 -17.087 1.00 73.38 359 PHE A C 1
ATOM 2923 O O . PHE A 1 359 ? 32.625 5.822 -17.423 1.00 73.38 359 PHE A O 1
ATOM 2930 N N . VAL A 1 360 ? 33.182 7.922 -17.987 1.00 79.69 360 VAL A N 1
ATOM 2931 C CA . VAL A 1 360 ? 33.051 7.726 -19.441 1.00 79.69 360 VAL A CA 1
ATOM 2932 C C . VAL A 1 360 ? 34.030 6.663 -19.937 1.00 79.69 360 VAL A C 1
ATOM 2934 O O . VAL A 1 360 ? 33.628 5.778 -20.688 1.00 79.69 360 VAL A O 1
ATOM 2937 N N . ARG A 1 361 ? 35.292 6.685 -19.485 1.00 89.06 361 ARG A N 1
ATOM 2938 C CA . ARG A 1 361 ? 36.278 5.647 -19.832 1.00 89.06 361 ARG A CA 1
ATOM 2939 C C . ARG A 1 361 ? 35.812 4.259 -19.391 1.00 89.06 361 ARG A C 1
ATOM 2941 O O . ARG A 1 361 ? 35.981 3.300 -20.138 1.00 89.06 361 ARG A O 1
ATOM 2948 N N . THR A 1 362 ? 35.211 4.167 -18.208 1.00 84.69 362 THR A N 1
ATOM 2949 C CA . THR A 1 362 ? 34.648 2.915 -17.689 1.00 84.69 362 THR A CA 1
ATOM 2950 C C . THR A 1 362 ? 33.456 2.456 -18.527 1.00 84.69 362 THR A C 1
ATOM 2952 O O . THR A 1 362 ? 33.394 1.294 -18.904 1.00 84.69 362 THR A O 1
ATOM 2955 N N . LEU A 1 363 ? 32.538 3.354 -18.901 1.00 76.50 363 LEU A N 1
ATOM 2956 C CA . LEU A 1 363 ? 31.430 3.015 -19.803 1.00 76.50 363 LEU A CA 1
ATOM 2957 C C . LEU A 1 363 ? 31.928 2.501 -21.159 1.00 76.50 363 LEU A C 1
ATOM 2959 O O . LEU A 1 363 ? 31.456 1.476 -21.645 1.00 76.50 363 LEU A O 1
ATOM 2963 N N . LEU A 1 364 ? 32.932 3.164 -21.736 1.00 85.56 364 LEU A N 1
ATOM 2964 C CA . LEU A 1 364 ? 33.543 2.752 -22.999 1.00 85.56 364 LEU A CA 1
ATOM 2965 C C . LEU A 1 364 ? 34.243 1.387 -22.915 1.00 85.56 364 LEU A C 1
ATOM 2967 O O . LEU A 1 364 ? 34.381 0.734 -23.946 1.00 85.56 364 LEU A O 1
ATOM 2971 N N . SER A 1 365 ? 34.670 0.935 -21.730 1.00 86.88 365 SER A N 1
ATOM 2972 C CA . SER A 1 365 ? 35.272 -0.393 -21.558 1.00 86.88 365 SER A CA 1
ATOM 2973 C C . SER A 1 365 ? 34.245 -1.496 -21.286 1.00 86.88 365 SER A C 1
ATOM 2975 O O . SER A 1 365 ? 34.435 -2.614 -21.763 1.00 86.88 365 SER A O 1
ATOM 2977 N N . VAL A 1 366 ? 33.152 -1.204 -20.569 1.00 84.38 366 VAL A N 1
ATOM 2978 C CA . VAL A 1 366 ? 32.138 -2.213 -20.192 1.00 84.38 366 VAL A CA 1
ATOM 2979 C C . VAL A 1 366 ? 31.041 -2.410 -21.241 1.00 84.38 366 VAL A C 1
ATOM 2981 O O . VAL A 1 366 ? 30.492 -3.504 -21.343 1.00 84.38 366 VAL A O 1
ATOM 2984 N N . CYS A 1 367 ? 30.721 -1.394 -22.050 1.00 81.25 367 CYS A N 1
ATOM 2985 C CA . CYS A 1 367 ? 29.663 -1.487 -23.061 1.00 81.25 367 CYS A CA 1
ATOM 2986 C C . CYS A 1 367 ? 29.999 -2.425 -24.245 1.00 81.25 367 CYS A C 1
ATOM 2988 O O . CYS A 1 367 ? 29.128 -3.222 -24.614 1.00 81.25 367 CYS A O 1
ATOM 2990 N N . PRO A 1 368 ? 31.220 -2.418 -24.827 1.00 84.75 368 PRO A N 1
ATOM 2991 C CA . PRO A 1 368 ? 31.534 -3.279 -25.971 1.00 84.75 368 PRO A CA 1
ATOM 2992 C C . PRO A 1 368 ? 31.437 -4.791 -25.688 1.00 84.75 368 PRO A C 1
ATOM 2994 O O . PRO A 1 368 ? 30.849 -5.487 -26.518 1.00 84.75 368 PRO A O 1
ATOM 2997 N N . PRO A 1 369 ? 31.910 -5.329 -24.540 1.00 81.56 369 PRO A N 1
ATOM 2998 C CA . PRO A 1 369 ? 31.682 -6.733 -24.170 1.00 81.56 369 PRO A CA 1
ATOM 2999 C C . PRO A 1 369 ? 30.198 -7.123 -24.093 1.00 81.56 369 PRO A C 1
ATOM 3001 O O . PRO A 1 369 ? 29.837 -8.254 -24.409 1.00 81.56 369 PRO A O 1
ATOM 3004 N N . MET A 1 370 ? 29.326 -6.173 -23.742 1.00 81.12 370 MET A N 1
ATOM 3005 C CA . MET A 1 370 ? 27.870 -6.357 -23.729 1.00 81.12 370 MET A CA 1
ATOM 3006 C C . MET A 1 370 ? 27.237 -6.257 -25.133 1.00 81.12 370 MET A C 1
ATOM 3008 O O . MET A 1 370 ? 26.013 -6.310 -25.266 1.00 81.12 370 MET A O 1
ATOM 3012 N N . GLY A 1 371 ? 28.043 -6.102 -26.188 1.00 81.38 371 GLY A N 1
ATOM 3013 C CA . GLY A 1 371 ? 27.590 -5.918 -27.568 1.00 81.38 371 GLY A CA 1
ATOM 3014 C C . GLY A 1 371 ? 27.056 -4.513 -27.870 1.00 81.38 371 GLY A C 1
ATOM 3015 O O . GLY A 1 371 ? 26.488 -4.298 -28.942 1.00 81.38 371 GLY A O 1
ATOM 3016 N N . LEU A 1 372 ? 27.210 -3.562 -26.941 1.00 80.81 372 LEU A N 1
ATOM 3017 C CA . LEU A 1 372 ? 26.775 -2.177 -27.097 1.00 80.81 372 LEU A CA 1
ATOM 3018 C C . LEU A 1 372 ? 27.939 -1.326 -27.620 1.00 80.81 372 LEU A C 1
ATOM 3020 O O . LEU A 1 372 ? 28.842 -0.959 -26.867 1.00 80.81 372 LEU A O 1
ATOM 3024 N N . GLY A 1 373 ? 27.918 -0.989 -28.911 1.00 82.62 373 GLY A N 1
ATOM 3025 C CA . GLY A 1 373 ? 28.881 -0.054 -29.486 1.00 82.62 373 GLY A CA 1
ATOM 3026 C C . GLY A 1 373 ? 28.633 1.364 -28.972 1.00 82.62 373 GLY A C 1
ATOM 3027 O O . GLY A 1 373 ? 27.627 1.974 -29.329 1.00 82.62 373 GLY A O 1
ATOM 3028 N N . LEU A 1 374 ? 29.544 1.885 -28.149 1.00 82.31 374 LEU A N 1
ATOM 3029 C CA . LEU A 1 374 ? 29.489 3.239 -27.596 1.00 82.31 374 LEU A CA 1
ATOM 3030 C C . LEU A 1 374 ? 30.628 4.084 -28.190 1.00 82.31 374 LEU A C 1
ATOM 3032 O O . LEU A 1 374 ? 31.802 3.787 -27.979 1.00 82.31 374 LEU A O 1
ATOM 3036 N N . GLY A 1 375 ? 30.283 5.111 -28.968 1.00 83.56 375 GLY A N 1
ATOM 3037 C CA . GLY A 1 375 ? 31.217 6.088 -29.531 1.00 83.56 375 GLY A CA 1
ATOM 3038 C C . GLY A 1 375 ? 31.732 7.072 -28.478 1.00 83.56 375 GLY A C 1
ATOM 3039 O O . GLY A 1 375 ? 31.249 7.095 -27.349 1.00 83.56 375 GLY A O 1
ATOM 3040 N N . GLN A 1 376 ? 32.706 7.911 -28.829 1.00 88.56 376 GLN A N 1
ATOM 3041 C CA . GLN A 1 376 ? 33.189 8.963 -27.923 1.00 88.56 376 GLN A CA 1
ATOM 3042 C C . GLN A 1 376 ? 32.113 10.048 -27.729 1.00 88.56 376 GLN A C 1
ATOM 3044 O O . GLN A 1 376 ? 31.599 10.553 -28.729 1.00 88.56 376 GLN A O 1
ATOM 3049 N N . PRO A 1 377 ? 31.759 10.421 -26.484 1.00 84.38 377 PRO A N 1
ATOM 3050 C CA . PRO A 1 377 ? 30.786 11.478 -26.248 1.00 84.38 377 PRO A CA 1
ATOM 3051 C C . PRO A 1 377 ? 31.363 12.864 -26.517 1.00 84.38 377 PRO A C 1
ATOM 3053 O O . PRO A 1 377 ? 32.553 13.117 -26.326 1.00 84.38 377 PRO A O 1
ATOM 3056 N N . GLN A 1 378 ? 30.477 13.807 -26.821 1.00 84.88 378 GLN A N 1
ATOM 3057 C CA . GLN A 1 378 ? 30.777 15.226 -26.670 1.00 84.88 378 GLN A CA 1
ATOM 3058 C C . GLN A 1 378 ? 30.603 15.614 -25.193 1.00 84.88 378 GLN A C 1
ATOM 3060 O O . GLN A 1 378 ? 29.519 15.452 -24.636 1.00 84.88 378 GLN A O 1
ATOM 3065 N N . ILE A 1 379 ? 31.655 16.123 -24.548 1.00 83.06 379 ILE A N 1
ATOM 3066 C CA . ILE A 1 379 ? 31.603 16.569 -23.147 1.00 83.06 379 ILE A CA 1
ATOM 3067 C C . ILE A 1 379 ? 31.432 18.090 -23.111 1.00 83.06 379 ILE A C 1
ATOM 3069 O O . ILE A 1 379 ? 32.258 18.823 -23.651 1.00 83.06 379 ILE A O 1
ATOM 3073 N N . VAL A 1 380 ? 30.366 18.569 -22.469 1.00 83.19 380 VAL A N 1
ATOM 3074 C CA . VAL A 1 380 ? 30.084 19.994 -22.261 1.00 83.19 380 VAL A CA 1
ATOM 3075 C C . VAL A 1 380 ? 30.252 20.329 -20.787 1.00 83.19 380 VAL A C 1
ATOM 3077 O O . VAL A 1 380 ? 29.599 19.758 -19.910 1.00 83.19 380 VAL A O 1
ATOM 3080 N N . GLN A 1 381 ? 31.138 21.281 -20.523 1.00 85.56 381 GLN A N 1
ATOM 3081 C CA . GLN A 1 381 ? 31.457 21.728 -19.177 1.00 85.56 381 GLN A CA 1
ATOM 3082 C C . GLN A 1 381 ? 30.576 22.910 -18.790 1.00 85.56 381 GLN A C 1
ATOM 3084 O O . GLN A 1 381 ? 30.436 23.868 -19.549 1.00 85.56 381 GLN A O 1
ATOM 3089 N N . LEU A 1 382 ? 30.013 22.857 -17.586 1.00 80.69 382 LEU A N 1
ATOM 3090 C CA . LEU A 1 382 ? 29.283 23.975 -17.001 1.00 80.69 382 LEU A CA 1
ATOM 3091 C C . LEU A 1 382 ? 30.152 24.698 -15.970 1.00 80.69 382 LEU A C 1
ATOM 3093 O O . LEU A 1 382 ? 30.775 24.060 -15.115 1.00 80.69 382 LEU A O 1
ATOM 3097 N N . GLU A 1 383 ? 30.158 26.031 -16.022 1.00 80.25 383 GLU A N 1
ATOM 3098 C CA . GLU A 1 383 ? 30.843 26.862 -15.022 1.00 80.25 383 GLU A CA 1
ATOM 3099 C C . GLU A 1 383 ? 30.181 26.774 -13.641 1.00 80.25 383 GLU A C 1
ATOM 3101 O O . GLU A 1 383 ? 30.866 26.787 -12.619 1.00 80.25 383 GLU A O 1
ATOM 3106 N N . ASP A 1 384 ? 28.854 26.624 -13.604 1.00 75.00 384 ASP A N 1
ATOM 3107 C CA . ASP A 1 384 ? 28.079 26.421 -12.382 1.00 75.00 384 ASP A CA 1
ATOM 3108 C C . ASP A 1 384 ? 27.044 25.289 -12.538 1.00 75.00 384 ASP A C 1
ATOM 3110 O O . ASP A 1 384 ? 26.752 24.820 -13.638 1.00 75.00 384 ASP A O 1
ATOM 3114 N N . ASP A 1 385 ? 26.479 24.829 -11.420 1.00 69.56 385 ASP A N 1
ATOM 3115 C CA . ASP A 1 385 ? 25.555 23.694 -11.367 1.00 69.56 385 ASP A CA 1
ATOM 3116 C C . ASP A 1 385 ? 24.066 24.095 -11.293 1.00 69.56 385 ASP A C 1
ATOM 3118 O O . ASP A 1 385 ? 23.224 23.323 -10.798 1.00 69.56 385 ASP A O 1
ATOM 3122 N N . ARG A 1 386 ? 23.722 25.294 -11.788 1.00 73.56 386 ARG A N 1
ATOM 3123 C CA . ARG A 1 386 ? 22.337 25.774 -11.876 1.00 73.56 386 ARG A CA 1
ATOM 3124 C C . ARG A 1 386 ? 21.605 25.051 -13.000 1.00 73.56 386 ARG A C 1
ATOM 3126 O O . ARG A 1 386 ? 22.076 24.976 -14.129 1.00 73.56 386 ARG A O 1
ATOM 3133 N N . ALA A 1 387 ? 20.390 24.585 -12.725 1.00 64.19 387 ALA A N 1
ATOM 3134 C CA . ALA A 1 387 ? 19.612 23.794 -13.680 1.00 64.19 387 ALA A CA 1
ATOM 3135 C C . ALA A 1 387 ? 19.306 24.528 -15.009 1.00 64.19 387 ALA A C 1
ATOM 3137 O O . ALA A 1 387 ? 19.253 23.881 -16.048 1.00 64.19 387 ALA A O 1
ATOM 3138 N N . GLY A 1 388 ? 19.224 25.866 -15.023 1.00 71.81 388 GLY A N 1
ATOM 3139 C CA . GLY A 1 388 ? 19.094 26.643 -16.267 1.00 71.81 388 GLY A CA 1
ATOM 3140 C C . GLY A 1 388 ? 20.304 26.546 -17.213 1.00 71.81 388 GLY A C 1
ATOM 3141 O O . GLY A 1 388 ? 20.147 26.731 -18.417 1.00 71.81 388 GLY A O 1
ATOM 3142 N N . ASN A 1 389 ? 21.497 26.226 -16.701 1.00 78.62 389 ASN A N 1
ATOM 3143 C CA . ASN A 1 389 ? 22.694 26.018 -17.522 1.00 78.62 389 ASN A CA 1
ATOM 3144 C C . ASN A 1 389 ? 22.706 24.627 -18.164 1.00 78.62 389 ASN A C 1
ATOM 3146 O O . ASN A 1 389 ? 23.073 24.505 -19.327 1.00 78.62 389 ASN A O 1
ATOM 3150 N N . TYR A 1 390 ? 22.204 23.606 -17.460 1.00 68.69 390 TYR A N 1
ATOM 3151 C CA . TYR A 1 390 ? 21.979 22.279 -18.046 1.00 68.69 390 TYR A CA 1
ATOM 3152 C C . TYR A 1 390 ? 20.953 22.333 -19.182 1.00 68.69 390 TYR A C 1
ATOM 3154 O O . TYR A 1 390 ? 21.167 21.723 -20.222 1.00 68.69 390 TYR A O 1
ATOM 3162 N N . VAL A 1 391 ? 19.859 23.083 -19.001 1.00 68.50 391 VAL A N 1
ATOM 3163 C CA . VAL A 1 391 ? 18.819 23.245 -20.033 1.00 68.50 391 VAL A CA 1
ATOM 3164 C C . VAL A 1 391 ? 19.368 23.965 -21.266 1.00 68.50 391 VAL A C 1
ATOM 3166 O O . VAL A 1 391 ? 19.148 23.496 -22.378 1.00 68.50 391 VAL A O 1
ATOM 3169 N N . ARG A 1 392 ? 20.127 25.057 -21.087 1.00 76.56 392 ARG A N 1
ATOM 3170 C CA . ARG A 1 392 ? 20.779 25.761 -22.206 1.00 76.56 392 ARG A CA 1
ATOM 3171 C C . ARG A 1 392 ? 21.751 24.857 -22.963 1.00 76.56 392 ARG A C 1
ATOM 3173 O O . ARG A 1 392 ? 21.615 24.713 -24.169 1.00 76.56 392 ARG A O 1
ATOM 3180 N N . ALA A 1 393 ? 22.633 24.157 -22.249 1.00 71.62 393 ALA A N 1
ATOM 3181 C CA . ALA A 1 393 ? 23.568 23.212 -22.860 1.00 71.62 393 ALA A CA 1
ATOM 3182 C C . ALA A 1 393 ? 22.863 22.074 -23.625 1.00 71.62 393 ALA A C 1
ATOM 3184 O O . ALA A 1 393 ? 23.331 21.660 -24.683 1.00 71.62 393 ALA A O 1
ATOM 3185 N N . LEU A 1 394 ? 21.725 21.583 -23.118 1.00 68.44 394 LEU A N 1
ATOM 3186 C CA . LEU A 1 394 ? 20.895 20.599 -23.820 1.00 68.44 394 LEU A CA 1
ATOM 3187 C C . LEU A 1 394 ? 20.258 21.171 -25.091 1.00 68.44 394 LEU A C 1
ATOM 3189 O O . LEU A 1 394 ? 20.207 20.470 -26.096 1.00 68.44 394 LEU A O 1
ATOM 3193 N N . HIS A 1 395 ? 19.779 22.416 -25.062 1.00 72.06 395 HIS A N 1
ATOM 3194 C CA . HIS A 1 395 ? 19.154 23.062 -26.216 1.00 72.06 395 HIS A CA 1
ATOM 3195 C C . HIS A 1 395 ? 20.177 23.380 -27.318 1.00 72.06 395 HIS A C 1
ATOM 3197 O O . HIS A 1 395 ? 19.941 23.066 -28.485 1.00 72.06 395 HIS A O 1
ATOM 3203 N N . ASP A 1 396 ? 21.335 23.931 -26.944 1.00 71.62 396 ASP A N 1
ATOM 3204 C CA . ASP A 1 396 ? 22.389 24.342 -27.880 1.00 71.62 396 ASP A CA 1
ATOM 3205 C C . ASP A 1 396 ? 22.948 23.154 -28.681 1.00 71.62 396 ASP A C 1
ATOM 3207 O O . ASP A 1 396 ? 23.236 23.280 -29.870 1.00 71.62 396 ASP A O 1
ATOM 3211 N N . VAL A 1 397 ? 23.050 21.977 -28.051 1.00 65.12 397 VAL A N 1
ATOM 3212 C CA . VAL A 1 397 ? 23.552 20.744 -28.687 1.00 65.12 397 VAL A CA 1
ATOM 3213 C C . VAL A 1 397 ? 22.417 19.881 -29.258 1.00 65.12 397 VAL A C 1
ATOM 3215 O O . VAL A 1 397 ? 22.591 19.193 -30.263 1.00 65.12 397 VAL A O 1
ATOM 3218 N N . GLY A 1 398 ? 21.225 19.924 -28.659 1.00 57.81 398 GLY A N 1
ATOM 3219 C CA . GLY A 1 398 ? 20.044 19.198 -29.133 1.00 57.81 398 GLY A CA 1
ATOM 3220 C C . GLY A 1 398 ? 19.493 19.725 -30.463 1.00 57.81 398 GLY A C 1
ATOM 3221 O O . GLY A 1 398 ? 18.926 18.952 -31.238 1.00 57.81 398 GLY A O 1
ATOM 3222 N N . ALA A 1 399 ? 19.721 21.006 -30.777 1.00 57.56 399 ALA A N 1
ATOM 3223 C CA . ALA A 1 399 ? 19.313 21.633 -32.037 1.00 57.56 399 ALA A CA 1
ATOM 3224 C C . ALA A 1 399 ? 19.972 21.010 -33.289 1.00 57.56 399 ALA A C 1
ATOM 3226 O O . ALA A 1 399 ? 19.468 21.180 -34.397 1.00 57.56 399 ALA A O 1
ATOM 3227 N N . SER A 1 400 ? 21.065 20.250 -33.130 1.00 60.19 400 SER A N 1
ATOM 3228 C CA . SER A 1 400 ? 21.776 19.571 -34.225 1.00 60.19 400 SER A CA 1
ATOM 3229 C C . SER A 1 400 ? 21.071 18.304 -34.746 1.00 60.19 400 SER A C 1
ATOM 3231 O O . SER A 1 400 ? 21.518 17.720 -35.730 1.00 60.19 400 SER A O 1
ATOM 3233 N N . GLY A 1 401 ? 19.994 17.846 -34.093 1.00 55.47 401 GLY A N 1
ATOM 3234 C CA . GLY A 1 401 ? 19.085 16.803 -34.595 1.00 55.47 401 GLY A CA 1
ATOM 3235 C C . GLY A 1 401 ? 19.562 15.341 -34.522 1.00 55.47 401 GLY A C 1
ATOM 3236 O O . GLY A 1 401 ? 18.733 14.449 -34.674 1.00 55.47 401 GLY A O 1
ATOM 3237 N N . ASN A 1 402 ? 20.844 15.073 -34.240 1.00 66.31 402 ASN A N 1
ATOM 3238 C CA . ASN A 1 402 ? 21.438 13.720 -34.270 1.00 66.31 402 ASN A CA 1
ATOM 3239 C C . ASN A 1 402 ? 21.797 13.128 -32.890 1.00 66.31 402 ASN A C 1
ATOM 3241 O O . ASN A 1 402 ? 22.465 12.097 -32.814 1.00 66.31 402 ASN A O 1
ATOM 3245 N N . LEU A 1 403 ? 21.375 13.758 -31.792 1.00 66.38 403 LEU A N 1
ATOM 3246 C CA . LEU A 1 403 ? 21.734 13.329 -30.439 1.00 66.38 403 LEU A CA 1
ATOM 3247 C C . LEU A 1 403 ? 20.923 12.095 -29.997 1.00 66.38 403 LEU A C 1
ATOM 3249 O O . LEU A 1 403 ? 19.705 12.177 -29.850 1.00 66.38 403 LEU A O 1
ATOM 3253 N N . GLN A 1 404 ? 21.591 10.964 -29.742 1.00 63.94 404 GLN A N 1
ATOM 3254 C CA . GLN A 1 404 ? 20.938 9.702 -29.346 1.00 63.94 404 GLN A CA 1
ATOM 3255 C C . GLN A 1 404 ? 20.759 9.561 -27.827 1.00 63.94 404 GLN A C 1
ATOM 3257 O O . GLN A 1 404 ? 19.823 8.907 -27.370 1.00 63.94 404 GLN A O 1
ATOM 3262 N N . LEU A 1 405 ? 21.664 10.145 -27.035 1.00 67.06 405 LEU A N 1
ATOM 3263 C CA . LEU A 1 405 ? 21.645 10.076 -25.573 1.00 67.06 405 LEU A CA 1
ATOM 3264 C C . LEU A 1 405 ? 22.286 11.332 -24.971 1.00 67.06 405 LEU A C 1
ATOM 3266 O O . LEU A 1 405 ? 23.305 11.807 -25.464 1.00 67.06 405 LEU A O 1
ATOM 3270 N N . ALA A 1 406 ? 21.725 11.836 -23.872 1.00 67.31 406 ALA A N 1
ATOM 3271 C CA . ALA A 1 406 ? 22.344 12.873 -23.052 1.00 67.31 406 ALA A CA 1
ATOM 3272 C C . ALA A 1 406 ? 22.494 12.380 -21.607 1.00 67.31 406 ALA A C 1
ATOM 3274 O O . ALA A 1 406 ? 21.516 12.007 -20.958 1.00 67.31 406 ALA A O 1
ATOM 3275 N N . MET A 1 407 ? 23.723 12.390 -21.103 1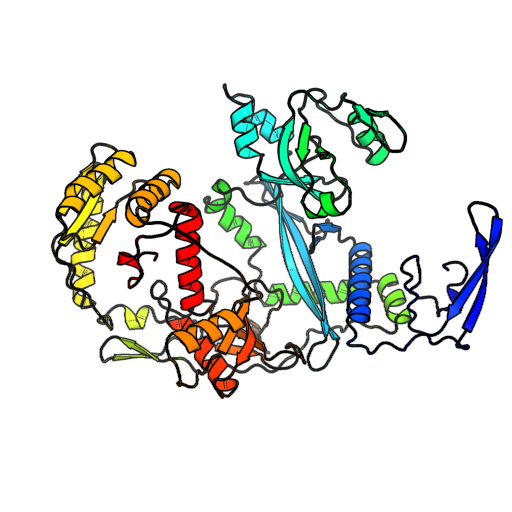.00 65.88 407 MET A N 1
ATOM 3276 C CA . MET A 1 407 ? 24.081 12.065 -19.729 1.00 65.88 407 MET A CA 1
ATOM 3277 C C . MET A 1 407 ? 24.357 13.351 -18.957 1.00 65.88 407 MET A C 1
ATOM 3279 O O . MET A 1 407 ? 25.131 14.197 -19.395 1.00 65.88 407 MET A O 1
ATOM 3283 N N . LEU A 1 408 ? 23.733 13.496 -17.793 1.00 64.00 408 LEU A N 1
ATOM 3284 C CA . LEU A 1 408 ? 23.819 14.706 -16.980 1.00 64.00 408 LEU A CA 1
ATOM 3285 C C . LEU A 1 408 ? 24.412 14.351 -15.621 1.00 64.00 408 LEU A C 1
ATOM 3287 O O . LEU A 1 408 ? 23.800 13.614 -14.846 1.00 64.00 408 LEU A O 1
ATOM 3291 N N . VAL A 1 409 ? 25.598 14.879 -15.331 1.00 65.19 409 VAL A N 1
ATOM 3292 C CA . VAL A 1 409 ? 26.279 14.672 -14.052 1.00 65.19 409 VAL A CA 1
ATOM 3293 C C . VAL A 1 409 ? 25.814 15.749 -13.085 1.00 65.19 409 VAL A C 1
ATOM 3295 O O . VAL A 1 409 ? 26.147 16.921 -13.227 1.00 65.19 409 VAL A O 1
ATOM 3298 N N . LEU A 1 410 ? 25.012 15.355 -12.098 1.00 61.75 410 LEU A N 1
ATOM 3299 C CA . LEU A 1 410 ? 24.522 16.256 -11.061 1.00 61.75 410 LEU A CA 1
ATOM 3300 C C . LEU A 1 410 ? 25.387 16.121 -9.811 1.00 61.75 410 LEU A C 1
ATOM 3302 O O . LEU A 1 410 ? 25.578 15.027 -9.292 1.00 61.75 410 LEU A O 1
ATOM 3306 N N . ALA A 1 411 ? 25.833 17.246 -9.264 1.00 62.59 411 ALA A N 1
ATOM 3307 C CA . ALA A 1 411 ? 26.714 17.235 -8.097 1.00 62.59 411 ALA A CA 1
ATOM 3308 C C . ALA A 1 411 ? 26.043 16.827 -6.773 1.00 62.59 411 ALA A C 1
ATOM 3310 O O . ALA A 1 411 ? 26.723 16.574 -5.785 1.00 62.59 411 ALA A O 1
ATOM 3311 N N . ASN A 1 412 ? 24.708 16.821 -6.709 1.00 58.94 412 ASN A N 1
ATOM 3312 C CA . ASN A 1 412 ? 23.968 16.246 -5.585 1.00 58.94 412 ASN A CA 1
ATOM 3313 C C . ASN A 1 412 ? 22.551 15.832 -6.019 1.00 58.94 412 ASN A C 1
ATOM 3315 O O . ASN A 1 412 ? 22.038 16.309 -7.033 1.00 58.94 412 ASN A O 1
ATOM 3319 N N . ASN A 1 413 ? 21.903 14.992 -5.207 1.00 52.78 413 ASN A N 1
ATOM 3320 C CA . ASN A 1 413 ? 20.568 14.428 -5.447 1.00 52.78 413 ASN A CA 1
ATOM 3321 C C . ASN A 1 413 ? 19.412 15.409 -5.140 1.00 52.78 413 ASN A C 1
ATOM 3323 O O . ASN A 1 413 ? 18.383 15.040 -4.573 1.00 52.78 413 ASN A O 1
ATOM 3327 N N . ARG A 1 414 ? 19.597 16.696 -5.440 1.00 53.25 414 ARG A N 1
ATOM 3328 C CA . ARG A 1 414 ? 18.571 17.717 -5.230 1.00 53.25 414 ARG A CA 1
ATOM 3329 C C . ARG A 1 414 ? 17.416 17.556 -6.221 1.00 53.25 414 ARG A C 1
ATOM 3331 O O . ARG A 1 414 ? 17.600 17.688 -7.432 1.00 53.25 414 ARG A O 1
ATOM 3338 N N . LYS A 1 415 ? 16.222 17.329 -5.669 1.00 51.81 415 LYS A N 1
ATOM 3339 C CA . LYS A 1 415 ? 14.970 17.075 -6.394 1.00 51.81 415 LYS A CA 1
ATOM 3340 C C . LYS A 1 415 ? 14.576 18.212 -7.352 1.00 51.81 415 LYS A C 1
ATOM 3342 O O . LYS A 1 415 ? 14.241 17.935 -8.495 1.00 51.81 415 LYS A O 1
ATOM 3347 N N . ASP A 1 416 ? 14.722 19.473 -6.938 1.00 61.69 416 ASP A N 1
ATOM 3348 C CA . ASP A 1 416 ? 14.389 20.662 -7.745 1.00 61.69 416 ASP A CA 1
ATOM 3349 C C . ASP A 1 416 ? 15.130 20.710 -9.095 1.00 61.69 416 ASP A C 1
ATOM 3351 O O . ASP A 1 416 ? 14.558 21.087 -10.118 1.00 61.69 416 ASP A O 1
ATOM 3355 N N . ARG A 1 417 ? 16.400 20.288 -9.115 1.00 61.25 417 ARG A N 1
ATOM 3356 C CA . ARG A 1 417 ? 17.226 20.280 -10.333 1.00 61.25 417 ARG A CA 1
ATOM 3357 C C . ARG A 1 417 ? 16.878 19.136 -11.270 1.00 61.25 417 ARG A C 1
ATOM 3359 O O . ARG A 1 417 ? 16.758 19.358 -12.472 1.00 61.25 417 ARG A O 1
ATOM 3366 N N . TYR A 1 418 ? 16.715 17.935 -10.719 1.00 55.78 418 TYR A N 1
ATOM 3367 C CA . TYR A 1 418 ? 16.312 16.755 -11.482 1.00 55.78 418 TYR A CA 1
ATOM 3368 C C . TYR A 1 418 ? 14.952 16.974 -12.160 1.00 55.78 418 TYR A C 1
ATOM 3370 O O . TYR A 1 418 ? 14.804 16.698 -13.351 1.00 55.78 418 TYR A O 1
ATOM 3378 N N . ASP A 1 419 ? 13.998 17.550 -11.420 1.00 55.62 419 ASP A N 1
ATOM 3379 C CA . ASP A 1 419 ? 12.644 17.814 -11.904 1.00 55.62 419 ASP A CA 1
ATOM 3380 C C . ASP A 1 419 ? 12.652 18.857 -13.044 1.00 55.62 419 ASP A C 1
ATOM 3382 O O . ASP A 1 419 ? 12.068 18.607 -14.098 1.00 55.62 419 ASP A O 1
ATOM 3386 N N . MET A 1 420 ? 13.396 19.969 -12.917 1.00 57.94 420 MET A N 1
ATOM 3387 C CA . MET A 1 420 ? 13.470 21.001 -13.972 1.00 57.94 420 MET A CA 1
ATOM 3388 C C . MET A 1 420 ? 14.128 20.504 -15.272 1.00 57.94 420 MET A C 1
ATOM 3390 O O . MET A 1 420 ? 13.685 20.856 -16.366 1.00 57.94 420 MET A O 1
ATOM 3394 N N . ILE A 1 421 ? 15.155 19.660 -15.156 1.00 58.38 421 ILE A N 1
ATOM 3395 C CA . ILE A 1 421 ? 15.858 19.053 -16.293 1.00 58.38 421 ILE A CA 1
ATOM 3396 C C . ILE A 1 421 ? 14.963 18.043 -17.023 1.00 58.38 421 ILE A C 1
ATOM 3398 O O . ILE A 1 421 ? 14.844 18.090 -18.248 1.00 58.38 421 ILE A O 1
ATOM 3402 N N . LYS A 1 422 ? 14.313 17.132 -16.282 1.00 54.94 422 LYS A N 1
ATOM 3403 C CA . LYS A 1 422 ? 13.412 16.133 -16.874 1.00 54.94 422 LYS A CA 1
ATOM 3404 C C . LYS A 1 422 ? 12.191 16.791 -17.511 1.00 54.94 422 LYS A C 1
ATOM 3406 O O . LYS A 1 422 ? 11.787 16.355 -18.585 1.00 54.94 422 LYS A O 1
ATOM 3411 N N . LYS A 1 423 ? 11.662 17.860 -16.903 1.00 57.12 423 LYS A N 1
ATOM 3412 C CA . LYS A 1 423 ? 10.581 18.668 -17.473 1.00 57.12 423 LYS A CA 1
ATOM 3413 C C . LYS A 1 423 ? 10.965 19.187 -18.864 1.00 57.12 423 LYS A C 1
ATOM 3415 O O . LYS A 1 423 ? 10.321 18.818 -19.827 1.00 57.12 423 LYS A O 1
ATOM 3420 N N . GLN A 1 424 ? 12.067 19.915 -19.019 1.00 58.50 424 GLN A N 1
ATOM 3421 C CA . GLN A 1 424 ? 12.469 20.456 -20.331 1.00 58.50 424 GLN A CA 1
ATOM 3422 C C . GLN A 1 424 ? 12.780 19.376 -21.391 1.00 58.50 424 GLN A C 1
ATOM 3424 O O . GLN A 1 424 ? 12.462 19.550 -22.558 1.00 58.50 424 GLN A O 1
ATOM 3429 N N . ALA A 1 425 ? 13.351 18.230 -21.005 1.00 56.78 425 ALA A N 1
ATOM 3430 C CA . ALA A 1 425 ? 13.721 17.183 -21.965 1.00 56.78 425 ALA A CA 1
ATOM 3431 C C . ALA A 1 425 ? 12.546 16.311 -22.441 1.00 56.78 425 ALA A C 1
ATOM 3433 O O . ALA A 1 425 ? 12.607 15.723 -23.519 1.00 56.78 425 ALA A O 1
ATOM 3434 N N . CYS A 1 426 ? 11.508 16.147 -21.618 1.00 51.97 426 CYS A N 1
ATOM 3435 C CA . CYS A 1 426 ? 10.448 15.182 -21.892 1.00 51.97 426 CYS A CA 1
ATOM 3436 C C . CYS A 1 426 ? 9.104 15.829 -22.256 1.00 51.97 426 CYS A C 1
ATOM 3438 O O . CYS A 1 426 ? 8.288 15.114 -22.816 1.00 51.97 426 CYS A O 1
ATOM 3440 N N . VAL A 1 427 ? 8.853 17.117 -21.984 1.00 50.34 427 VAL A N 1
ATOM 3441 C CA . VAL A 1 427 ? 7.476 17.643 -21.819 1.00 50.34 427 VAL A CA 1
ATOM 3442 C C . VAL A 1 427 ? 6.831 18.353 -23.001 1.00 50.34 427 VAL A C 1
ATOM 3444 O O . VAL A 1 427 ? 5.606 18.367 -23.054 1.00 50.34 427 VAL A O 1
ATOM 3447 N N . ASP A 1 428 ? 7.572 18.926 -23.944 1.00 49.47 428 ASP A N 1
ATOM 3448 C CA . ASP A 1 428 ? 7.030 19.965 -24.843 1.00 49.47 428 ASP A CA 1
ATOM 3449 C C . ASP A 1 428 ? 5.886 19.561 -25.832 1.00 49.47 428 ASP A C 1
ATOM 3451 O O . ASP A 1 428 ? 5.646 20.308 -26.774 1.00 49.47 428 ASP A O 1
ATOM 3455 N N . LEU A 1 429 ? 5.134 18.445 -25.663 1.00 40.22 429 LEU A N 1
ATOM 3456 C CA . LEU A 1 429 ? 4.017 18.030 -26.555 1.00 40.22 429 LEU A CA 1
ATOM 3457 C C . LEU A 1 429 ? 2.710 17.385 -25.950 1.00 40.22 429 LEU A C 1
ATOM 3459 O O . LEU A 1 429 ? 1.853 17.009 -26.735 1.00 40.22 429 LEU A O 1
ATOM 3463 N N . GLY A 1 430 ? 2.490 17.303 -24.623 1.00 26.89 430 GLY A N 1
ATOM 3464 C CA . GLY A 1 430 ? 1.166 17.347 -23.904 1.00 26.89 430 GLY A CA 1
ATOM 3465 C C . GLY A 1 430 ? -0.077 16.398 -24.123 1.00 26.89 430 GLY A C 1
ATOM 3466 O O . GLY A 1 430 ? -0.794 16.562 -25.101 1.00 26.89 430 GLY A O 1
ATOM 3467 N N . LEU A 1 431 ? -0.449 15.620 -23.067 1.00 25.48 431 LEU A N 1
ATOM 3468 C CA . LEU A 1 431 ? -1.700 15.439 -22.220 1.00 25.48 431 LEU A CA 1
ATOM 3469 C C . LEU A 1 431 ? -2.769 14.370 -22.659 1.00 25.48 431 LEU A C 1
ATOM 3471 O O . LEU A 1 431 ? -3.007 14.264 -23.851 1.00 25.48 431 LEU A O 1
ATOM 3475 N N . HIS A 1 432 ? -3.599 13.642 -21.852 1.00 23.06 432 HIS A N 1
ATOM 3476 C CA . HIS A 1 432 ? -3.726 13.148 -20.440 1.00 23.06 432 HIS A CA 1
ATOM 3477 C C . HIS A 1 432 ? -4.787 11.982 -20.330 1.00 23.06 432 HIS A C 1
ATOM 3479 O O . HIS A 1 432 ? -5.512 11.697 -21.274 1.00 23.06 432 HIS A O 1
ATOM 3485 N N . THR A 1 433 ? -4.888 11.351 -19.137 1.00 24.92 433 THR A N 1
ATOM 3486 C CA . THR A 1 433 ? -5.597 10.122 -18.612 1.00 24.92 433 THR A CA 1
ATOM 3487 C C . THR A 1 433 ? -7.162 10.137 -18.511 1.00 24.92 433 THR A C 1
ATOM 3489 O O . THR A 1 433 ? -7.695 11.236 -18.480 1.00 24.92 433 THR A O 1
ATOM 3492 N N . GLN A 1 434 ? -7.978 9.046 -18.351 1.00 25.28 434 GLN A N 1
ATOM 3493 C CA . GLN A 1 434 ? -8.274 8.194 -17.139 1.00 25.28 434 GLN A CA 1
ATOM 3494 C C . GLN A 1 434 ? -9.596 7.322 -17.298 1.00 25.28 434 GLN A C 1
ATOM 3496 O O . GLN A 1 434 ? -10.461 7.747 -18.052 1.00 25.28 434 GLN A O 1
ATOM 3501 N N . VAL A 1 435 ? -9.820 6.222 -16.519 1.00 28.30 435 VAL A N 1
ATOM 3502 C CA . VAL A 1 435 ? -11.083 5.771 -15.798 1.00 28.30 435 VAL A CA 1
ATOM 3503 C C . VAL A 1 435 ? -11.534 4.279 -15.917 1.00 28.30 435 VAL A C 1
ATOM 3505 O O . VAL A 1 435 ? -11.866 3.763 -16.972 1.00 28.30 435 VAL A O 1
ATOM 3508 N N . ARG A 1 436 ? -11.743 3.665 -14.734 1.00 31.14 436 ARG A N 1
ATOM 3509 C CA . ARG A 1 436 ? -11.796 2.231 -14.363 1.00 31.14 436 ARG A CA 1
ATOM 3510 C C . ARG A 1 436 ? -13.138 1.469 -14.441 1.00 31.14 436 ARG A C 1
ATOM 3512 O O . ARG A 1 436 ? -13.124 0.251 -14.317 1.00 31.14 436 ARG A O 1
ATOM 3519 N N . GLU A 1 437 ? -14.290 2.114 -14.603 1.00 35.19 437 GLU A N 1
ATOM 3520 C CA . GLU A 1 437 ? -15.594 1.395 -14.687 1.00 35.19 437 GLU A CA 1
ATOM 3521 C C . GLU A 1 437 ? -16.091 1.202 -16.123 1.00 35.19 437 GLU A C 1
ATOM 3523 O O . GLU A 1 437 ? -17.049 0.481 -16.363 1.00 35.19 437 GLU A O 1
ATOM 3528 N N . TRP A 1 438 ? -15.373 1.798 -17.069 1.00 44.06 438 TRP A N 1
ATOM 3529 C CA . TRP A 1 438 ? -15.657 1.769 -18.496 1.00 44.06 438 TRP A CA 1
ATOM 3530 C C . TRP A 1 438 ? -14.533 1.091 -19.294 1.00 44.06 438 TRP A C 1
ATOM 3532 O O . TRP A 1 438 ? -14.651 0.899 -20.497 1.00 44.06 438 TRP A O 1
ATOM 3542 N N . GLU A 1 439 ? -13.428 0.735 -18.630 1.00 55.75 439 GLU A N 1
ATOM 3543 C CA . GLU A 1 439 ? -12.173 0.322 -19.267 1.00 55.75 439 GLU A CA 1
ATOM 3544 C C . GLU A 1 439 ? -12.344 -0.917 -20.151 1.00 55.75 439 GLU A C 1
ATOM 3546 O O . GLU A 1 439 ? -11.874 -0.914 -21.279 1.00 55.75 439 GLU A O 1
ATOM 3551 N N . ILE A 1 440 ? -13.033 -1.962 -19.684 1.00 62.53 440 ILE A N 1
ATOM 3552 C CA . ILE A 1 440 ? -13.145 -3.214 -20.451 1.00 62.53 440 ILE A CA 1
ATOM 3553 C C . ILE A 1 440 ? -13.997 -3.008 -21.708 1.00 62.53 440 ILE A C 1
ATOM 3555 O O . ILE A 1 440 ? -13.541 -3.344 -22.796 1.00 62.53 440 ILE A O 1
ATOM 3559 N N . GLU A 1 441 ? -15.190 -2.418 -21.583 1.00 67.44 441 GLU A N 1
ATOM 3560 C CA . GLU A 1 441 ? -16.065 -2.151 -22.735 1.00 67.44 441 GLU A CA 1
ATOM 3561 C C . GLU A 1 441 ? -15.419 -1.181 -23.728 1.00 67.44 441 GLU A C 1
ATOM 3563 O O . GLU A 1 441 ? -15.500 -1.406 -24.933 1.00 67.44 441 GLU A O 1
ATOM 3568 N N . GLN A 1 442 ? -14.717 -0.147 -23.252 1.00 66.12 442 GLN A N 1
ATOM 3569 C CA . GLN A 1 442 ? -13.981 0.773 -24.123 1.00 66.12 442 GLN A CA 1
ATOM 3570 C C . GLN A 1 442 ? -12.801 0.093 -24.818 1.00 66.12 442 GLN A C 1
ATOM 3572 O O . GLN A 1 442 ? -12.577 0.354 -25.995 1.00 66.12 442 GLN A O 1
ATOM 3577 N N . ILE A 1 443 ? -12.061 -0.784 -24.128 1.00 65.38 443 ILE A N 1
ATOM 3578 C CA . ILE A 1 443 ? -10.969 -1.555 -24.738 1.00 65.38 443 ILE A CA 1
ATOM 3579 C C . ILE A 1 443 ? -11.530 -2.480 -25.817 1.00 65.38 443 ILE A C 1
ATOM 3581 O O . ILE A 1 443 ? -10.999 -2.487 -26.922 1.00 65.38 443 ILE A O 1
ATOM 3585 N N . VAL A 1 444 ? -12.604 -3.223 -25.529 1.00 71.25 444 VAL A N 1
ATOM 3586 C CA . VAL A 1 444 ? -13.245 -4.116 -26.507 1.00 71.25 444 VAL A CA 1
ATOM 3587 C C . VAL A 1 444 ? -13.766 -3.315 -27.700 1.00 71.25 444 VAL A C 1
ATOM 3589 O O . VAL A 1 444 ? -13.393 -3.610 -28.829 1.00 71.25 444 VAL A O 1
ATOM 3592 N N . THR A 1 445 ? -14.504 -2.229 -27.453 1.00 78.25 445 THR A N 1
ATOM 3593 C CA . THR A 1 445 ? -15.011 -1.337 -28.511 1.00 78.25 445 THR A CA 1
ATOM 3594 C C . THR A 1 445 ? -13.872 -0.754 -29.352 1.00 78.25 445 THR A C 1
ATOM 3596 O O . THR A 1 445 ? -13.970 -0.684 -30.574 1.00 78.25 445 THR A O 1
ATOM 3599 N N . ALA A 1 446 ? -12.767 -0.341 -28.725 1.00 70.94 446 ALA A N 1
ATOM 3600 C CA . ALA A 1 446 ? -11.605 0.182 -29.436 1.00 70.94 446 ALA A CA 1
ATOM 3601 C C . ALA A 1 446 ? -10.919 -0.895 -30.287 1.00 70.94 446 ALA A C 1
ATOM 3603 O O . ALA A 1 446 ? -10.488 -0.598 -31.399 1.00 70.94 446 ALA A O 1
ATOM 3604 N N . LEU A 1 447 ? -10.832 -2.134 -29.795 1.00 71.19 447 LEU A N 1
ATOM 3605 C CA . LEU A 1 447 ? -10.298 -3.257 -30.562 1.00 71.19 447 LEU A CA 1
ATOM 3606 C C . LEU A 1 447 ? -11.186 -3.567 -31.774 1.00 71.19 447 LEU A C 1
ATOM 3608 O O . LEU A 1 447 ? -10.651 -3.639 -32.877 1.00 71.19 447 LEU A O 1
ATOM 3612 N N . ASP A 1 448 ? -12.509 -3.620 -31.600 1.00 80.50 448 ASP A N 1
ATOM 3613 C CA . ASP A 1 448 ? -13.463 -3.871 -32.691 1.00 80.50 448 ASP A CA 1
ATOM 3614 C C . ASP A 1 448 ? -13.378 -2.798 -33.792 1.00 80.50 448 ASP A C 1
ATOM 3616 O O . ASP A 1 448 ? -13.476 -3.100 -34.982 1.00 80.50 448 ASP A O 1
ATOM 3620 N N . VAL A 1 449 ? -13.160 -1.533 -33.406 1.00 80.19 449 VAL A N 1
ATOM 3621 C CA . VAL A 1 449 ? -12.962 -0.417 -34.347 1.00 80.19 449 VAL A CA 1
ATOM 3622 C C . VAL A 1 449 ? -11.613 -0.511 -35.068 1.00 80.19 449 VAL A C 1
ATOM 3624 O O . VAL A 1 449 ? -11.541 -0.237 -36.266 1.00 80.19 449 VAL A O 1
ATOM 3627 N N . LEU A 1 450 ? -10.538 -0.869 -34.359 1.00 74.62 450 LEU A N 1
ATOM 3628 C CA . LEU A 1 450 ? -9.184 -0.948 -34.925 1.00 74.62 450 LEU A CA 1
ATOM 3629 C C . LEU A 1 450 ? -8.971 -2.196 -35.793 1.00 74.62 450 LEU A C 1
ATOM 3631 O O . LEU A 1 450 ? -8.173 -2.164 -36.730 1.00 74.62 450 LEU A O 1
ATOM 3635 N N . PHE A 1 451 ? -9.671 -3.285 -35.483 1.00 81.12 451 PHE A N 1
ATOM 3636 C CA . PHE A 1 451 ? -9.485 -4.602 -36.088 1.00 81.12 451 PHE A CA 1
ATOM 3637 C C . PHE A 1 451 ? -10.837 -5.263 -36.421 1.00 81.12 451 PHE A C 1
ATOM 3639 O O . PHE A 1 451 ? -11.143 -6.352 -35.927 1.00 81.12 451 PHE A O 1
ATOM 3646 N N . PRO A 1 452 ? -11.659 -4.637 -37.282 1.00 83.62 452 PRO A N 1
ATOM 3647 C CA . PRO A 1 452 ? -13.013 -5.101 -37.553 1.00 83.62 452 PRO A CA 1
ATOM 3648 C C . PRO A 1 452 ? -13.032 -6.522 -38.129 1.00 83.62 452 PRO A C 1
ATOM 3650 O O . PRO A 1 452 ? -12.291 -6.849 -39.057 1.00 83.62 452 PRO A O 1
ATOM 3653 N N . GLY A 1 453 ? -13.919 -7.365 -37.592 1.00 82.75 453 GLY A N 1
ATOM 3654 C CA . GLY A 1 453 ? -14.113 -8.748 -38.043 1.00 82.75 453 GLY A CA 1
ATOM 3655 C C . GLY A 1 453 ? -13.090 -9.759 -37.512 1.00 82.75 453 GLY A C 1
ATOM 3656 O O . GLY A 1 453 ? -13.135 -10.920 -37.919 1.00 82.75 453 GLY A O 1
ATOM 3657 N N . VAL A 1 454 ? -12.186 -9.354 -36.613 1.00 84.00 454 VAL A N 1
ATOM 3658 C CA . VAL A 1 454 ? -11.232 -10.251 -35.948 1.00 84.00 454 VAL A CA 1
ATOM 3659 C C . VAL A 1 454 ? -11.712 -10.550 -34.529 1.00 84.00 454 VAL A C 1
ATOM 3661 O O . VAL A 1 454 ? -11.972 -9.642 -33.754 1.00 84.00 454 VAL A O 1
ATOM 3664 N N . GLU A 1 455 ? -11.796 -11.826 -34.154 1.00 80.38 455 GLU A N 1
ATOM 3665 C CA . GLU A 1 455 ? -12.113 -12.202 -32.773 1.00 80.38 455 GLU A CA 1
ATOM 3666 C C . GLU A 1 455 ? -10.949 -11.843 -31.829 1.00 80.38 455 GLU A C 1
ATOM 3668 O O . GLU A 1 455 ? -9.801 -12.254 -32.038 1.00 80.38 455 GLU A O 1
ATOM 3673 N N . HIS A 1 456 ? -11.236 -11.084 -30.767 1.00 75.25 456 HIS A N 1
ATOM 3674 C CA . HIS A 1 456 ? -10.237 -10.619 -29.806 1.00 75.25 456 HIS A CA 1
ATOM 3675 C C . HIS A 1 456 ? -10.206 -11.470 -28.538 1.00 75.25 456 HIS A C 1
ATOM 3677 O O . HIS A 1 456 ? -11.178 -11.572 -27.792 1.00 75.25 456 HIS A O 1
ATOM 3683 N N . LYS A 1 457 ? -9.029 -12.026 -28.246 1.00 78.50 457 LYS A N 1
ATOM 3684 C CA . LYS A 1 457 ? -8.750 -12.713 -26.983 1.00 78.50 457 LYS A CA 1
ATOM 3685 C C . LYS A 1 457 ? -8.144 -11.734 -25.987 1.00 78.50 457 LYS A C 1
ATOM 3687 O O . LYS A 1 457 ? -7.047 -11.227 -26.214 1.00 78.50 457 LYS A O 1
ATOM 3692 N N . LEU A 1 458 ? -8.835 -11.500 -24.877 1.00 75.12 458 LEU A N 1
ATOM 3693 C CA . LEU A 1 458 ? -8.483 -10.497 -23.879 1.00 75.12 458 LEU A CA 1
ATOM 3694 C C . LEU A 1 458 ? -8.545 -11.096 -22.474 1.00 75.12 458 LEU A C 1
ATOM 3696 O O . LEU A 1 458 ? -9.527 -11.730 -22.107 1.00 75.12 458 LEU A O 1
ATOM 3700 N N . ALA A 1 459 ? -7.517 -10.837 -21.668 1.00 74.50 459 ALA A N 1
ATOM 3701 C CA . ALA A 1 459 ? -7.556 -11.062 -20.229 1.00 74.50 459 ALA A CA 1
ATOM 3702 C C . ALA A 1 459 ? -7.278 -9.747 -19.495 1.00 74.50 459 ALA A C 1
ATOM 3704 O O . ALA A 1 459 ? -6.276 -9.082 -19.762 1.00 74.50 459 ALA A O 1
ATOM 3705 N N . PHE A 1 460 ? -8.145 -9.387 -18.550 1.00 74.25 460 PHE A N 1
ATOM 3706 C CA . PHE A 1 460 ? -7.975 -8.225 -17.684 1.00 74.25 460 PHE A CA 1
ATOM 3707 C C . PHE A 1 460 ? -7.670 -8.685 -16.259 1.00 74.25 460 PHE A C 1
ATOM 3709 O O . PHE A 1 460 ? -8.513 -9.276 -15.577 1.00 74.25 460 PHE A O 1
ATOM 3716 N N . VAL A 1 461 ? -6.456 -8.384 -15.795 1.00 78.31 461 VAL A N 1
ATOM 3717 C CA . VAL A 1 461 ? -5.944 -8.850 -14.501 1.00 78.31 461 VAL A CA 1
ATOM 3718 C C . VAL A 1 461 ? -5.601 -7.668 -13.604 1.00 78.31 461 VAL A C 1
ATOM 3720 O O . VAL A 1 461 ? -4.717 -6.864 -13.900 1.00 78.31 461 VAL A O 1
ATOM 3723 N N . VAL A 1 462 ? -6.271 -7.582 -12.457 1.00 75.50 462 VAL A N 1
ATOM 3724 C CA . VAL A 1 462 ? -5.997 -6.572 -11.433 1.00 75.50 462 VAL A CA 1
ATOM 3725 C C . VAL A 1 462 ? -4.857 -7.055 -10.539 1.00 75.50 462 VAL A C 1
ATOM 3727 O O . VAL A 1 462 ? -4.989 -8.053 -9.833 1.00 75.50 462 VAL A O 1
ATOM 3730 N N . VAL A 1 463 ? -3.747 -6.312 -10.525 1.00 77.62 463 VAL A N 1
ATOM 3731 C CA . VAL A 1 463 ? -2.548 -6.633 -9.734 1.00 77.62 463 VAL A CA 1
ATOM 3732 C C . VAL A 1 463 ? -2.484 -5.773 -8.469 1.00 77.62 463 VAL A C 1
ATOM 3734 O O . VAL A 1 463 ? -2.278 -4.558 -8.527 1.00 77.62 463 VAL A O 1
ATOM 3737 N N . THR A 1 464 ? -2.591 -6.399 -7.296 1.00 77.94 464 THR A N 1
ATOM 3738 C CA . THR A 1 464 ? -2.593 -5.708 -5.999 1.00 77.94 464 THR A CA 1
ATOM 3739 C C . THR A 1 464 ? -1.361 -6.065 -5.168 1.00 77.94 464 THR A C 1
ATOM 3741 O O . THR A 1 464 ? -1.257 -7.138 -4.579 1.00 77.94 464 THR A O 1
ATOM 3744 N N . LYS A 1 465 ? -0.427 -5.110 -5.043 1.00 80.19 465 LYS A N 1
ATOM 3745 C CA . LYS A 1 465 ? 0.776 -5.242 -4.191 1.00 80.19 465 LYS A CA 1
ATOM 3746 C C . LYS A 1 465 ? 0.589 -4.767 -2.742 1.00 80.19 465 LYS A C 1
ATOM 3748 O O . LYS A 1 465 ? 1.453 -4.977 -1.897 1.00 80.19 465 LYS A O 1
ATOM 3753 N N . ARG A 1 466 ? -0.490 -4.053 -2.415 1.00 76.31 466 ARG A N 1
ATOM 3754 C CA . ARG A 1 466 ? -0.738 -3.534 -1.053 1.00 76.31 466 ARG A CA 1
ATOM 3755 C C . ARG A 1 466 ? -1.802 -4.379 -0.358 1.00 76.31 466 ARG A C 1
ATOM 3757 O O . ARG A 1 466 ? -2.946 -3.955 -0.252 1.00 76.31 466 ARG A O 1
ATOM 3764 N N . ILE A 1 467 ? -1.396 -5.561 0.096 1.00 82.25 467 ILE A N 1
ATOM 3765 C CA . ILE A 1 467 ? -2.255 -6.552 0.757 1.00 82.25 467 ILE A CA 1
ATOM 3766 C C . ILE A 1 467 ? -1.740 -6.890 2.159 1.00 82.25 467 ILE A C 1
ATOM 3768 O O . ILE A 1 467 ? -0.539 -6.765 2.431 1.00 82.25 467 ILE A O 1
ATOM 3772 N N . SER A 1 468 ? -2.641 -7.331 3.034 1.00 84.00 468 SER A N 1
ATOM 3773 C CA . SER A 1 468 ? -2.300 -7.793 4.388 1.00 84.00 468 SER A CA 1
ATOM 3774 C C . SER A 1 468 ? -1.912 -9.271 4.431 1.00 84.00 468 SER A C 1
ATOM 3776 O O . SER A 1 468 ? -1.160 -9.657 5.312 1.00 84.00 468 SER A O 1
ATOM 3778 N N . THR A 1 469 ? -2.354 -10.082 3.465 1.00 90.38 469 THR A N 1
ATOM 3779 C CA . THR A 1 469 ? -2.049 -11.519 3.411 1.00 90.38 469 THR A CA 1
ATOM 3780 C C . THR A 1 469 ? -0.540 -11.767 3.347 1.00 90.38 469 THR A C 1
ATOM 3782 O O . THR A 1 469 ? 0.179 -11.135 2.560 1.00 90.38 469 THR A O 1
ATOM 3785 N N . ARG A 1 470 ? -0.054 -12.674 4.196 1.00 94.12 470 ARG A N 1
ATOM 3786 C CA . ARG A 1 470 ? 1.335 -13.146 4.246 1.00 94.12 470 ARG A CA 1
ATOM 3787 C C . ARG A 1 470 ? 1.328 -14.665 4.245 1.00 94.12 470 ARG A C 1
ATOM 3789 O O . ARG A 1 470 ? 0.447 -15.263 4.849 1.00 94.12 470 ARG A O 1
ATOM 3796 N N . PHE A 1 471 ? 2.331 -15.246 3.602 1.00 95.25 471 PHE A N 1
ATOM 3797 C CA . PHE A 1 471 ? 2.562 -16.684 3.587 1.00 95.25 471 PHE A CA 1
ATOM 3798 C C . PHE A 1 471 ? 3.933 -16.964 4.178 1.00 95.25 471 PHE A C 1
ATOM 3800 O O . PHE A 1 471 ? 4.873 -16.191 3.966 1.00 95.25 471 PHE A O 1
ATOM 3807 N N . PHE A 1 472 ? 4.036 -18.068 4.903 1.00 95.12 472 PHE A N 1
ATOM 3808 C CA . PHE A 1 472 ? 5.260 -18.503 5.552 1.00 95.12 472 PHE A CA 1
ATOM 3809 C C . PHE A 1 472 ? 5.485 -19.964 5.200 1.00 95.12 472 PHE A C 1
ATOM 3811 O O . PHE A 1 472 ? 4.565 -20.770 5.297 1.00 95.12 472 PHE A O 1
ATOM 3818 N N . LEU A 1 473 ? 6.703 -20.301 4.792 1.00 93.56 473 LEU A N 1
ATOM 3819 C CA . LEU A 1 473 ? 7.089 -21.687 4.593 1.00 93.56 473 LEU A CA 1
ATOM 3820 C C . LEU A 1 473 ? 7.434 -22.284 5.957 1.00 93.56 473 LEU A C 1
ATOM 3822 O O . LEU A 1 473 ? 8.372 -21.818 6.610 1.00 93.56 473 LEU A O 1
ATOM 3826 N N . GLN A 1 474 ? 6.683 -23.296 6.381 1.00 89.56 474 GLN A N 1
ATOM 3827 C CA . GLN A 1 474 ? 6.983 -24.037 7.598 1.00 89.56 474 GLN A CA 1
ATOM 3828 C C . GLN A 1 474 ? 8.116 -25.033 7.321 1.00 89.56 474 GLN A C 1
ATOM 3830 O O . GLN A 1 474 ? 7.972 -25.962 6.531 1.00 89.56 474 GLN A O 1
ATOM 3835 N N . ASP A 1 475 ? 9.258 -24.825 7.969 1.00 84.69 475 ASP A N 1
ATOM 3836 C CA . ASP A 1 475 ? 10.379 -25.757 7.996 1.00 84.69 475 ASP A CA 1
ATOM 3837 C C . ASP A 1 475 ? 10.364 -26.484 9.353 1.00 84.69 475 ASP A C 1
ATOM 3839 O O . ASP A 1 475 ? 10.598 -25.847 10.387 1.00 84.69 475 ASP A O 1
ATOM 3843 N N . PRO A 1 476 ? 10.143 -27.812 9.384 1.00 77.56 476 PRO A N 1
ATOM 3844 C CA . PRO A 1 476 ? 10.091 -28.584 10.626 1.00 77.56 476 PRO A CA 1
ATOM 3845 C C . PRO A 1 476 ? 11.331 -28.445 11.523 1.00 77.56 476 PRO A C 1
ATOM 3847 O O . PRO A 1 476 ? 11.249 -28.695 12.722 1.00 77.56 476 PRO A O 1
ATOM 3850 N N . ARG A 1 477 ? 12.491 -28.067 10.963 1.00 78.12 477 ARG A N 1
ATOM 3851 C CA . ARG A 1 477 ? 13.764 -27.936 11.691 1.00 78.12 477 ARG A CA 1
ATOM 3852 C C . ARG A 1 477 ? 14.173 -26.488 11.943 1.00 78.12 477 ARG A C 1
ATOM 3854 O O . ARG A 1 477 ? 14.926 -26.237 12.880 1.00 78.12 477 ARG A O 1
ATOM 3861 N N . ARG A 1 478 ? 13.748 -25.546 11.093 1.00 72.38 478 ARG A N 1
ATOM 3862 C CA . ARG A 1 478 ? 14.208 -24.140 11.122 1.00 72.38 478 ARG A CA 1
ATOM 3863 C C . ARG A 1 478 ? 13.113 -23.122 11.450 1.00 72.38 478 ARG A C 1
ATOM 3865 O O . ARG A 1 478 ? 13.381 -21.923 11.421 1.00 72.38 478 ARG A O 1
ATOM 3872 N N . GLY A 1 479 ? 11.908 -23.574 11.790 1.00 87.38 479 GLY A N 1
ATOM 3873 C CA . GLY A 1 479 ? 10.786 -22.695 12.109 1.00 87.38 479 GLY A CA 1
ATOM 3874 C C . GLY A 1 479 ? 10.127 -22.158 10.842 1.00 87.38 479 GLY A C 1
ATOM 3875 O O . GLY A 1 479 ? 9.783 -22.928 9.953 1.00 87.38 479 GLY A O 1
ATOM 3876 N N . TYR A 1 480 ? 9.935 -20.844 10.743 1.00 92.50 480 TYR A N 1
ATOM 3877 C CA . TYR A 1 480 ? 9.240 -20.235 9.607 1.00 92.50 480 TYR A CA 1
ATOM 3878 C C . TYR A 1 480 ? 10.206 -19.461 8.715 1.00 92.50 480 TYR A C 1
ATOM 3880 O O . TYR A 1 480 ? 10.993 -18.646 9.190 1.00 92.50 480 TYR A O 1
ATOM 3888 N N . ASN A 1 481 ? 10.106 -19.676 7.406 1.00 93.38 481 ASN A N 1
ATOM 3889 C CA . ASN A 1 481 ? 10.916 -19.001 6.397 1.00 93.38 481 ASN A CA 1
ATOM 3890 C C . ASN A 1 481 ? 10.039 -18.249 5.392 1.00 93.38 481 ASN A C 1
ATOM 3892 O O . ASN A 1 481 ? 8.828 -18.459 5.296 1.00 93.38 481 ASN A O 1
ATOM 3896 N N . ASN A 1 482 ? 10.663 -17.364 4.616 1.00 94.94 482 ASN A N 1
ATOM 3897 C CA . ASN A 1 482 ? 10.000 -16.777 3.458 1.00 94.94 482 ASN A CA 1
ATOM 3898 C C . ASN A 1 482 ? 9.750 -17.862 2.395 1.00 94.94 482 ASN A C 1
ATOM 3900 O O . ASN A 1 482 ? 10.663 -18.647 2.122 1.00 94.94 482 ASN A O 1
ATOM 3904 N N . PRO A 1 483 ? 8.563 -17.890 1.763 1.00 95.31 483 PRO A N 1
ATOM 3905 C CA . PRO A 1 483 ? 8.336 -18.688 0.567 1.00 95.31 483 PRO A CA 1
ATOM 3906 C C . PRO A 1 483 ? 9.322 -18.341 -0.553 1.00 95.31 483 PRO A C 1
ATOM 3908 O O . PRO A 1 483 ? 9.796 -17.205 -0.656 1.00 95.31 483 PRO A O 1
ATOM 3911 N N . LEU A 1 484 ? 9.607 -19.322 -1.408 1.00 94.88 484 LEU A N 1
ATOM 3912 C CA . LEU A 1 484 ? 10.517 -19.154 -2.538 1.00 94.88 484 LEU A CA 1
ATOM 3913 C C . LEU A 1 484 ? 9.870 -18.307 -3.650 1.00 94.88 484 LEU A C 1
ATOM 3915 O O . LEU A 1 484 ? 8.645 -18.354 -3.823 1.00 94.88 484 LEU A O 1
ATOM 3919 N N . PRO A 1 485 ? 10.663 -17.567 -4.447 1.00 96.19 485 PRO A N 1
ATOM 3920 C CA . PRO A 1 485 ? 10.198 -17.020 -5.716 1.00 96.19 485 PRO A CA 1
ATOM 3921 C C . PRO A 1 485 ? 9.520 -18.097 -6.573 1.00 96.19 485 PRO A C 1
ATOM 3923 O O . PRO A 1 485 ? 10.019 -19.211 -6.689 1.00 96.19 485 PRO A O 1
ATOM 3926 N N . GLY A 1 486 ? 8.373 -17.765 -7.156 1.00 96.06 486 GLY A N 1
ATOM 3927 C CA . GLY A 1 486 ? 7.531 -18.702 -7.896 1.00 96.06 486 GLY A CA 1
ATOM 3928 C C . GLY A 1 486 ? 6.470 -19.404 -7.046 1.00 96.06 486 GLY A C 1
ATOM 3929 O O . GLY A 1 486 ? 5.668 -20.138 -7.614 1.00 96.06 486 GLY A O 1
ATOM 3930 N N . THR A 1 487 ? 6.411 -19.182 -5.724 1.00 97.38 487 THR A N 1
ATOM 3931 C CA . THR A 1 487 ? 5.328 -19.742 -4.892 1.00 97.38 487 THR A CA 1
ATOM 3932 C C . THR A 1 487 ? 3.981 -19.144 -5.299 1.00 97.38 487 THR A C 1
ATOM 3934 O O . THR A 1 487 ? 3.801 -17.924 -5.244 1.00 97.38 487 THR A O 1
ATOM 3937 N N . VAL A 1 488 ? 3.042 -20.008 -5.669 1.00 97.38 488 VAL A N 1
ATOM 3938 C CA . VAL A 1 488 ? 1.653 -19.716 -6.015 1.00 97.38 488 VAL A CA 1
ATOM 3939 C C . VAL A 1 488 ? 0.735 -20.323 -4.962 1.00 97.38 488 VAL A C 1
ATOM 3941 O O . VAL A 1 488 ? 0.942 -21.458 -4.529 1.00 97.38 488 VAL A O 1
ATOM 3944 N N . VAL A 1 489 ? -0.273 -19.547 -4.577 1.00 95.62 489 VAL A N 1
ATOM 3945 C CA . VAL A 1 489 ? -1.381 -19.975 -3.721 1.00 95.62 489 VAL A CA 1
ATOM 3946 C C . VAL A 1 489 ? -2.675 -19.565 -4.413 1.00 95.62 489 VAL A C 1
ATOM 3948 O O . VAL A 1 489 ? -2.920 -18.371 -4.604 1.00 95.62 489 VAL A O 1
ATOM 3951 N N . ASP A 1 490 ? -3.460 -20.550 -4.820 1.00 91.38 490 ASP A N 1
ATOM 3952 C CA . ASP A 1 490 ? -4.690 -20.409 -5.602 1.00 91.38 490 ASP A CA 1
ATOM 3953 C C . ASP A 1 490 ? -5.864 -21.210 -5.019 1.00 91.38 490 ASP A C 1
ATOM 3955 O O . ASP A 1 490 ? -6.881 -21.357 -5.685 1.00 91.38 490 ASP A O 1
ATOM 3959 N N . THR A 1 491 ? -5.723 -21.699 -3.786 1.00 86.38 491 THR A N 1
ATOM 3960 C CA . THR A 1 491 ? -6.745 -22.450 -3.052 1.00 86.38 491 THR A CA 1
ATOM 3961 C C . THR A 1 491 ? -6.879 -21.940 -1.618 1.00 86.38 491 THR A C 1
ATOM 3963 O O . THR A 1 491 ? -5.949 -21.337 -1.070 1.00 86.38 491 THR A O 1
ATOM 3966 N N . GLU A 1 492 ? -8.027 -22.223 -1.001 1.00 82.50 492 GLU A N 1
ATOM 3967 C CA . GLU A 1 492 ? -8.406 -21.973 0.402 1.00 82.50 492 GLU A CA 1
ATOM 3968 C C . GLU A 1 492 ? -8.521 -20.498 0.802 1.00 82.50 492 GLU A C 1
ATOM 3970 O O . GLU A 1 492 ? -9.546 -20.090 1.338 1.00 82.50 492 GLU A O 1
ATOM 3975 N N . VAL A 1 493 ? -7.493 -19.688 0.535 1.00 83.06 493 VAL A N 1
ATOM 3976 C CA . VAL A 1 493 ? -7.381 -18.266 0.917 1.00 83.06 493 VAL A CA 1
ATOM 3977 C C . VAL A 1 493 ? -7.760 -17.294 -0.212 1.00 83.06 493 VAL A C 1
ATOM 3979 O O . VAL A 1 493 ? -7.638 -16.071 -0.073 1.00 83.06 493 VAL A O 1
ATOM 3982 N N . THR A 1 494 ? -8.171 -17.832 -1.350 1.00 84.38 494 THR A N 1
ATOM 3983 C CA . THR A 1 494 ? -8.797 -17.145 -2.486 1.00 84.38 494 THR A CA 1
ATOM 3984 C C . THR A 1 494 ? -10.279 -16.893 -2.206 1.00 84.38 494 THR A C 1
ATOM 3986 O O . THR A 1 494 ? -10.805 -17.263 -1.149 1.00 84.38 494 THR A O 1
ATOM 3989 N N . ARG A 1 495 ? -10.961 -16.169 -3.101 1.00 73.56 495 ARG A N 1
ATOM 3990 C CA . ARG A 1 495 ? -12.394 -15.882 -2.928 1.00 73.56 495 ARG A CA 1
ATOM 3991 C C . ARG A 1 495 ? -13.240 -16.791 -3.815 1.00 73.56 495 ARG A C 1
ATOM 3993 O O . ARG A 1 495 ? -12.975 -16.817 -5.011 1.00 73.56 495 ARG A O 1
ATOM 4000 N N . PRO A 1 496 ? -14.323 -17.401 -3.294 1.00 75.31 496 PRO A N 1
ATOM 4001 C CA . PRO A 1 496 ? -15.170 -18.301 -4.080 1.00 75.31 496 PRO A CA 1
ATOM 4002 C C . PRO A 1 496 ? -15.721 -17.663 -5.359 1.00 75.31 496 PRO A C 1
ATOM 4004 O O . PRO A 1 496 ? -15.920 -18.337 -6.363 1.00 75.31 496 PRO A O 1
ATOM 4007 N N . GLU A 1 497 ? -15.994 -16.353 -5.326 1.00 72.50 497 GLU A N 1
ATOM 4008 C CA . GLU A 1 497 ? -16.598 -15.642 -6.457 1.00 72.50 497 GLU A CA 1
ATOM 4009 C C . GLU A 1 497 ? -15.570 -15.074 -7.446 1.00 72.50 497 GLU A C 1
ATOM 4011 O O . GLU A 1 497 ? -15.950 -14.359 -8.376 1.00 72.50 497 GLU A O 1
ATOM 4016 N N . ARG A 1 498 ? -14.267 -15.294 -7.226 1.00 75.31 498 ARG A N 1
ATOM 4017 C CA . ARG A 1 498 ? -13.207 -14.683 -8.033 1.00 75.31 498 ARG A CA 1
ATOM 4018 C C . ARG A 1 498 ? -12.318 -15.732 -8.658 1.00 75.31 498 ARG A C 1
ATOM 4020 O O . ARG A 1 498 ? -11.949 -16.714 -8.033 1.00 75.31 498 ARG A O 1
ATOM 4027 N N . TYR A 1 499 ? -11.881 -15.437 -9.874 1.00 82.38 499 TYR A N 1
ATOM 4028 C CA . TYR A 1 499 ? -10.704 -16.079 -10.421 1.00 82.38 499 TYR A CA 1
ATOM 4029 C C . TYR A 1 499 ? -9.464 -15.307 -9.942 1.00 82.38 499 TYR A C 1
ATOM 4031 O O . TYR A 1 499 ? -8.980 -14.390 -10.611 1.00 82.38 499 TYR A O 1
ATOM 4039 N N . ASP A 1 500 ? -8.970 -15.638 -8.747 1.00 83.94 500 ASP A N 1
ATOM 4040 C CA . ASP A 1 500 ? -7.812 -14.980 -8.148 1.00 83.94 500 ASP A CA 1
ATOM 4041 C C . ASP A 1 500 ? -6.731 -15.944 -7.641 1.00 83.94 500 ASP A C 1
ATOM 4043 O O . ASP A 1 500 ? -6.944 -17.137 -7.480 1.00 83.94 500 ASP A O 1
ATOM 4047 N N . TYR A 1 501 ? -5.511 -15.429 -7.488 1.00 94.12 501 TYR A N 1
ATOM 4048 C CA . TYR A 1 501 ? -4.372 -16.168 -6.941 1.00 94.12 501 TYR A CA 1
ATOM 4049 C C . TYR A 1 501 ? -3.333 -15.208 -6.362 1.00 94.12 501 TYR A C 1
ATOM 4051 O O . TYR A 1 501 ? -3.258 -14.020 -6.701 1.00 94.12 501 TYR A O 1
ATOM 4059 N N . PHE A 1 502 ? -2.481 -15.732 -5.491 1.00 95.31 502 PHE A N 1
ATOM 4060 C CA . PHE A 1 502 ? -1.315 -15.031 -4.978 1.00 95.31 502 PHE A CA 1
ATOM 4061 C C . PHE A 1 502 ? -0.044 -15.602 -5.592 1.00 95.31 502 PHE A C 1
ATOM 4063 O O . PHE A 1 502 ? 0.095 -16.810 -5.750 1.00 95.31 502 PHE A O 1
ATOM 4070 N N . LEU A 1 503 ? 0.909 -14.724 -5.894 1.00 96.75 503 LEU A N 1
ATOM 4071 C CA . LEU A 1 503 ? 2.233 -15.104 -6.373 1.00 96.75 503 LEU A CA 1
ATOM 4072 C C . LEU A 1 503 ? 3.306 -14.354 -5.581 1.00 96.75 503 LEU A C 1
ATOM 4074 O O . LEU A 1 503 ? 3.306 -13.120 -5.497 1.00 96.75 503 LEU A O 1
ATOM 4078 N N . VAL A 1 504 ? 4.247 -15.111 -5.023 1.00 97.44 504 VAL A N 1
ATOM 4079 C CA . VAL A 1 504 ? 5.508 -14.600 -4.486 1.00 97.44 504 VAL A CA 1
ATOM 4080 C C . VAL A 1 504 ? 6.522 -14.634 -5.618 1.00 97.44 504 VAL A C 1
ATOM 4082 O O . VAL A 1 504 ? 7.123 -15.665 -5.889 1.00 97.44 504 VAL A O 1
ATOM 4085 N N . SER A 1 505 ? 6.696 -13.520 -6.325 1.00 94.50 505 SER A N 1
ATOM 4086 C CA . SER A 1 505 ? 7.639 -13.465 -7.447 1.00 94.50 505 SER A CA 1
ATOM 4087 C C . SER A 1 505 ? 9.050 -13.071 -7.031 1.00 94.50 505 SER A C 1
ATOM 4089 O O . SER A 1 505 ? 9.986 -13.509 -7.674 1.00 94.50 505 SER A O 1
ATOM 4091 N N . GLN A 1 506 ? 9.213 -12.270 -5.975 1.00 91.50 506 GLN A N 1
ATOM 4092 C CA . GLN A 1 506 ? 10.487 -11.671 -5.566 1.00 91.50 506 GLN A CA 1
ATOM 4093 C C . GLN A 1 506 ? 10.982 -12.253 -4.236 1.00 91.50 506 GLN A C 1
ATOM 4095 O O . GLN A 1 506 ? 10.196 -12.407 -3.303 1.00 91.50 506 GLN A O 1
ATOM 4100 N N . SER A 1 507 ? 12.294 -12.470 -4.113 1.00 92.12 507 SER A N 1
ATOM 4101 C CA . SER A 1 507 ? 12.950 -12.757 -2.830 1.00 92.12 507 SER A CA 1
ATOM 4102 C C . SER A 1 507 ? 13.325 -11.472 -2.077 1.00 92.12 507 SER A C 1
ATOM 4104 O O . SER A 1 507 ? 13.601 -10.427 -2.673 1.00 92.12 507 SER A O 1
ATOM 4106 N N . VAL A 1 508 ? 13.354 -11.533 -0.744 1.00 89.94 508 VAL A N 1
ATOM 4107 C CA . VAL A 1 508 ? 13.802 -10.421 0.109 1.00 89.94 508 VAL A CA 1
ATOM 4108 C C . VAL A 1 508 ? 15.015 -10.839 0.927 1.00 89.94 508 VAL A C 1
ATOM 4110 O O . VAL A 1 508 ? 15.086 -11.961 1.416 1.00 89.94 508 VAL A O 1
ATOM 4113 N N . ARG A 1 509 ? 15.973 -9.920 1.093 1.00 86.69 509 ARG A N 1
ATOM 4114 C CA . ARG A 1 509 ? 17.175 -10.156 1.914 1.00 86.69 509 ARG A CA 1
ATOM 4115 C C . ARG A 1 509 ? 16.916 -10.021 3.416 1.00 86.69 509 ARG A C 1
ATOM 4117 O O . ARG A 1 509 ? 17.686 -10.550 4.204 1.00 86.69 509 ARG A O 1
ATOM 4124 N N . GLN A 1 510 ? 15.899 -9.248 3.792 1.00 85.25 510 GLN A N 1
ATOM 4125 C CA . GLN A 1 510 ? 15.528 -8.953 5.176 1.00 85.25 510 GLN A CA 1
ATOM 4126 C C . GLN A 1 510 ? 14.012 -8.796 5.280 1.00 85.25 510 GLN A C 1
ATOM 4128 O O . GLN A 1 510 ? 13.380 -8.211 4.392 1.00 85.25 510 GLN A O 1
ATOM 4133 N N . GLY A 1 511 ? 13.465 -9.232 6.407 1.00 89.88 511 GLY A N 1
ATOM 4134 C CA . GLY A 1 511 ? 12.052 -9.174 6.730 1.00 89.88 511 GLY A CA 1
ATOM 4135 C C . GLY A 1 511 ? 11.215 -10.232 6.011 1.00 89.88 511 GLY A C 1
ATOM 4136 O O . GLY A 1 511 ? 11.705 -11.135 5.337 1.00 89.88 511 GLY A O 1
ATOM 4137 N N . THR A 1 512 ? 9.900 -10.107 6.163 1.00 91.62 512 THR A N 1
ATOM 4138 C CA . THR A 1 512 ? 8.931 -11.012 5.536 1.00 91.62 512 THR A CA 1
ATOM 4139 C C . THR A 1 512 ? 8.616 -10.588 4.101 1.00 91.62 512 THR A C 1
ATOM 4141 O O . THR A 1 512 ? 8.309 -9.418 3.849 1.00 91.62 512 THR A O 1
ATOM 4144 N N . VAL A 1 513 ? 8.622 -11.541 3.170 1.00 93.56 513 VAL A N 1
ATOM 4145 C CA . VAL A 1 513 ? 8.184 -11.328 1.790 1.00 93.56 513 VAL A CA 1
ATOM 4146 C C . VAL A 1 513 ? 6.682 -11.051 1.745 1.00 93.56 513 VAL A C 1
ATOM 4148 O O . VAL A 1 513 ? 5.885 -11.643 2.472 1.00 93.56 513 VAL A O 1
ATOM 4151 N N . ALA A 1 514 ? 6.280 -10.121 0.886 1.00 90.94 514 ALA A N 1
ATOM 4152 C CA . ALA A 1 514 ? 4.879 -9.789 0.701 1.00 90.94 514 ALA A CA 1
ATOM 4153 C C . ALA A 1 514 ? 4.423 -10.284 -0.680 1.00 90.94 514 ALA A C 1
ATOM 4155 O O . ALA A 1 514 ? 4.946 -9.783 -1.685 1.00 90.94 514 ALA A O 1
ATOM 4156 N N . PRO A 1 515 ? 3.449 -11.212 -0.752 1.00 95.19 515 PRO A N 1
ATOM 4157 C CA . PRO A 1 515 ? 2.934 -11.697 -2.025 1.00 95.19 515 PRO A CA 1
ATOM 4158 C C . PRO A 1 515 ? 2.288 -10.564 -2.834 1.00 95.19 515 PRO A C 1
ATOM 4160 O O . PRO A 1 515 ? 2.045 -9.449 -2.338 1.00 95.19 515 PRO A O 1
ATOM 4163 N N . THR A 1 516 ? 2.013 -10.864 -4.096 1.00 90.94 516 THR A N 1
ATOM 4164 C CA . THR A 1 516 ? 1.199 -10.031 -4.980 1.00 90.94 516 THR A CA 1
ATOM 4165 C C . THR A 1 516 ? -0.074 -10.797 -5.309 1.00 90.94 516 THR A C 1
ATOM 4167 O O . THR A 1 516 ? -0.011 -11.967 -5.673 1.00 90.94 516 THR A O 1
ATOM 4170 N N . HIS A 1 517 ? -1.221 -10.142 -5.140 1.00 87.06 517 HIS A N 1
ATOM 4171 C CA . HIS A 1 517 ? -2.535 -10.708 -5.444 1.00 87.06 517 HIS A CA 1
ATOM 4172 C C . HIS A 1 517 ? -2.929 -10.352 -6.876 1.00 87.06 517 HIS A C 1
ATOM 4174 O O . HIS A 1 517 ? -2.809 -9.188 -7.270 1.00 87.06 517 HIS A O 1
ATOM 4180 N N . TYR A 1 518 ? -3.368 -11.346 -7.634 1.00 86.75 518 TYR A N 1
ATOM 4181 C CA . TYR A 1 518 ? -3.816 -11.236 -9.015 1.00 86.75 518 TYR A CA 1
ATOM 4182 C C . TYR A 1 518 ? -5.282 -11.640 -9.054 1.00 86.75 518 TYR A C 1
ATOM 4184 O O . TYR A 1 518 ? -5.625 -12.716 -8.583 1.00 86.75 518 TYR A O 1
ATOM 4192 N N . ASN A 1 519 ? -6.135 -10.777 -9.596 1.00 81.12 519 ASN A N 1
ATOM 4193 C CA . ASN A 1 519 ? -7.560 -11.046 -9.750 1.00 81.12 519 ASN A CA 1
ATOM 4194 C C . ASN A 1 519 ? -7.938 -10.878 -11.221 1.00 81.12 519 ASN A C 1
ATOM 4196 O O . ASN A 1 519 ? -7.906 -9.757 -11.738 1.00 81.12 519 ASN A O 1
ATOM 4200 N N . VAL A 1 520 ? -8.251 -11.984 -11.886 1.00 79.31 520 VAL A N 1
ATOM 4201 C CA . VAL A 1 520 ? -8.683 -12.016 -13.281 1.00 79.31 520 VAL A CA 1
ATOM 4202 C C . VAL A 1 520 ? -10.172 -11.685 -13.308 1.00 79.31 520 VAL A C 1
ATOM 4204 O O . VAL A 1 520 ? -11.005 -12.472 -12.870 1.00 79.31 520 VAL A O 1
ATOM 4207 N N . ILE A 1 521 ? -10.507 -10.481 -13.773 1.00 77.25 521 ILE A N 1
ATOM 4208 C CA . ILE A 1 521 ? -11.895 -9.986 -13.779 1.00 77.25 521 ILE A CA 1
ATOM 4209 C C . ILE A 1 521 ? -12.578 -10.140 -15.140 1.00 77.25 521 ILE A C 1
ATOM 4211 O O . ILE A 1 521 ? -13.790 -9.979 -15.238 1.00 77.25 521 ILE A O 1
ATOM 4215 N N . HIS A 1 522 ? -11.805 -10.441 -16.182 1.00 73.31 522 HIS A N 1
ATOM 4216 C CA . HIS A 1 522 ? -12.289 -10.740 -17.524 1.00 73.31 522 HIS A CA 1
ATOM 4217 C C . HIS A 1 522 ? -11.275 -11.647 -18.225 1.00 73.31 522 HIS A C 1
ATOM 4219 O O . HIS A 1 522 ? -10.077 -11.375 -18.136 1.00 73.31 522 HIS A O 1
ATOM 4225 N N . ASP A 1 523 ? -11.729 -12.704 -18.898 1.00 78.31 523 ASP A N 1
ATOM 4226 C CA . ASP A 1 523 ? -10.867 -13.617 -19.655 1.00 78.31 523 ASP A CA 1
ATOM 4227 C C . ASP A 1 523 ? -11.633 -14.291 -20.804 1.00 78.31 523 ASP A C 1
ATOM 4229 O O . ASP A 1 523 ? -12.531 -15.100 -20.576 1.00 78.31 523 ASP A O 1
ATOM 4233 N N . THR A 1 524 ? -11.254 -13.977 -22.042 1.00 82.44 524 THR A N 1
ATOM 4234 C CA . THR A 1 524 ? -11.709 -14.647 -23.275 1.00 82.44 524 THR A CA 1
ATOM 4235 C C . THR A 1 524 ? -10.575 -15.410 -23.965 1.00 82.44 524 THR A C 1
ATOM 4237 O O . THR A 1 524 ? -10.709 -15.885 -25.092 1.00 82.44 524 THR A O 1
ATOM 4240 N N . THR A 1 525 ? -9.420 -15.548 -23.310 1.00 82.12 525 THR A N 1
ATOM 4241 C CA . THR A 1 525 ? -8.224 -16.138 -23.925 1.00 82.12 525 THR A CA 1
ATOM 4242 C C . THR A 1 525 ? -8.300 -17.657 -24.059 1.00 82.12 525 THR A C 1
ATOM 4244 O O . THR A 1 525 ? -7.657 -18.232 -24.944 1.00 82.12 525 THR A O 1
ATOM 4247 N N . GLY A 1 526 ? -9.081 -18.310 -23.190 1.00 84.56 526 GLY A N 1
ATOM 4248 C CA . GLY A 1 526 ? -9.137 -19.768 -23.063 1.00 84.56 526 GLY A CA 1
ATOM 4249 C C . GLY A 1 526 ? -7.886 -20.372 -22.412 1.00 84.56 526 GLY A C 1
ATOM 4250 O O . GLY A 1 526 ? -7.659 -21.580 -22.509 1.00 84.56 526 GLY A O 1
ATOM 4251 N N . LEU A 1 527 ? -7.039 -19.551 -21.780 1.00 83.50 527 LEU A N 1
ATOM 4252 C CA . LEU A 1 527 ? -5.872 -20.035 -21.053 1.00 83.50 527 LEU A CA 1
ATOM 4253 C C . LEU A 1 527 ? -6.301 -20.779 -19.786 1.00 83.50 527 LEU A C 1
ATOM 4255 O O . LEU A 1 527 ? -7.153 -20.335 -19.027 1.00 83.50 527 LEU A O 1
ATOM 4259 N N . LYS A 1 528 ? -5.653 -21.917 -19.523 1.00 92.00 528 LYS A N 1
ATOM 4260 C CA . LYS A 1 528 ? -5.812 -22.613 -18.243 1.00 92.00 528 LYS A CA 1
ATOM 4261 C C . LYS A 1 528 ? -5.226 -21.764 -17.107 1.00 92.00 528 LYS A C 1
ATOM 4263 O O . LYS A 1 528 ? -4.218 -21.087 -17.341 1.00 92.00 528 LYS A O 1
ATOM 4268 N N . PRO A 1 529 ? -5.732 -21.888 -15.867 1.00 91.12 529 PRO A N 1
ATOM 4269 C CA . PRO A 1 529 ? -5.201 -21.134 -14.738 1.00 91.12 529 PRO A CA 1
ATOM 4270 C C . PRO A 1 529 ? -3.689 -21.256 -14.528 1.00 91.12 529 PRO A C 1
ATOM 4272 O O . PRO A 1 529 ? -3.014 -20.243 -14.347 1.00 91.12 529 PRO A O 1
ATOM 4275 N N . ASP A 1 530 ? -3.133 -22.463 -14.682 1.00 91.50 530 ASP A N 1
ATOM 4276 C CA . ASP A 1 530 ? -1.682 -22.696 -14.631 1.00 91.50 530 ASP A CA 1
ATOM 4277 C C . ASP A 1 530 ? -0.911 -21.840 -15.653 1.00 91.50 530 ASP A C 1
ATOM 4279 O O . ASP A 1 530 ? 0.138 -21.274 -15.342 1.00 91.50 530 ASP A O 1
ATOM 4283 N N . HIS A 1 531 ? -1.445 -21.680 -16.867 1.00 91.88 531 HIS A N 1
ATOM 4284 C CA . HIS A 1 531 ? -0.803 -20.876 -17.904 1.00 91.88 531 HIS A CA 1
ATOM 4285 C C . HIS A 1 531 ? -0.828 -19.384 -17.557 1.00 91.88 531 HIS A C 1
ATOM 4287 O O . HIS A 1 531 ? 0.183 -18.709 -17.754 1.00 91.88 531 HIS A O 1
ATOM 4293 N N . MET A 1 532 ? -1.930 -18.876 -16.998 1.00 88.44 532 MET A N 1
ATOM 4294 C CA . MET A 1 532 ? -2.041 -17.478 -16.560 1.00 88.44 532 MET A CA 1
ATOM 4295 C C . MET A 1 532 ? -1.074 -17.160 -15.407 1.00 88.44 532 MET A C 1
ATOM 4297 O O . MET A 1 532 ? -0.380 -16.136 -15.418 1.00 88.44 532 MET A O 1
ATOM 4301 N N . GLN A 1 533 ? -0.966 -18.075 -14.439 1.00 94.19 533 GLN A N 1
ATOM 4302 C CA . GLN A 1 533 ? -0.032 -17.972 -13.313 1.00 94.19 533 GLN A CA 1
ATOM 4303 C C . GLN A 1 533 ? 1.424 -17.966 -13.799 1.00 94.19 533 GLN A C 1
ATOM 4305 O O . GLN A 1 533 ? 2.213 -17.095 -13.418 1.00 94.19 533 GLN A O 1
ATOM 4310 N N . ARG A 1 534 ? 1.776 -18.893 -14.700 1.00 94.62 534 ARG A N 1
ATOM 4311 C CA . ARG A 1 534 ? 3.115 -18.971 -15.305 1.00 94.62 534 ARG A CA 1
ATOM 4312 C C . ARG A 1 534 ? 3.434 -17.751 -16.157 1.00 94.62 534 ARG A C 1
ATOM 4314 O O . ARG A 1 534 ? 4.547 -17.239 -16.070 1.00 94.62 534 ARG A O 1
ATOM 4321 N N . LEU A 1 535 ? 2.475 -17.256 -16.941 1.00 92.19 535 LEU A N 1
ATOM 4322 C CA . LEU A 1 535 ? 2.628 -16.022 -17.710 1.00 92.19 535 LEU A CA 1
ATOM 4323 C C . LEU A 1 535 ? 2.910 -14.840 -16.778 1.00 92.19 535 LEU A C 1
ATOM 4325 O O . LEU A 1 535 ? 3.880 -14.114 -16.984 1.00 92.19 535 LEU A O 1
ATOM 4329 N N . SER A 1 536 ? 2.129 -14.698 -15.706 1.00 91.50 536 SER A N 1
ATOM 4330 C CA . SER A 1 536 ? 2.340 -13.653 -14.699 1.00 91.50 536 SER A CA 1
ATOM 4331 C C . SER A 1 536 ? 3.738 -13.720 -14.091 1.00 91.50 536 SER A C 1
ATOM 4333 O O . SER A 1 536 ? 4.412 -12.694 -13.999 1.00 91.50 536 SER A O 1
ATOM 4335 N N . TYR A 1 537 ? 4.210 -14.923 -13.745 1.00 96.50 537 TYR A N 1
ATOM 4336 C CA . TYR A 1 537 ? 5.555 -15.123 -13.209 1.00 96.50 537 TYR A CA 1
ATOM 4337 C C . TYR A 1 537 ? 6.650 -14.785 -14.229 1.00 96.50 537 TYR A C 1
ATOM 4339 O O . TYR A 1 537 ? 7.558 -14.014 -13.910 1.00 96.50 537 TYR A O 1
ATOM 4347 N N . LYS A 1 538 ? 6.534 -15.247 -15.481 1.00 95.06 538 LYS A N 1
ATOM 4348 C CA . LYS A 1 538 ? 7.462 -14.894 -16.573 1.00 95.06 538 LYS A CA 1
ATOM 4349 C C . LYS A 1 538 ? 7.580 -13.384 -16.752 1.00 95.06 538 LYS A C 1
ATOM 4351 O O . LYS A 1 538 ? 8.689 -12.860 -16.795 1.00 95.06 538 LYS A O 1
ATOM 4356 N N . MET A 1 539 ? 6.456 -12.670 -16.749 1.00 94.06 539 MET A N 1
ATOM 4357 C CA . MET A 1 539 ? 6.440 -11.215 -16.916 1.00 94.06 539 MET A CA 1
ATOM 4358 C C . MET A 1 539 ? 7.164 -10.472 -15.783 1.00 94.06 539 MET A C 1
ATOM 4360 O O . MET A 1 539 ? 7.591 -9.338 -15.985 1.00 94.06 539 MET A O 1
ATOM 4364 N N . THR A 1 540 ? 7.357 -11.080 -14.607 1.00 95.69 540 THR A N 1
ATOM 4365 C CA . THR A 1 540 ? 8.155 -10.474 -13.524 1.00 95.69 540 THR A CA 1
ATOM 4366 C C . THR A 1 540 ? 9.668 -10.504 -13.761 1.00 95.69 540 THR A C 1
ATOM 4368 O O . THR A 1 540 ? 10.390 -9.783 -13.077 1.00 95.69 540 THR A O 1
ATOM 4371 N N . HIS A 1 541 ? 10.150 -11.288 -14.732 1.00 94.19 541 HIS A N 1
ATOM 4372 C CA . HIS A 1 541 ? 11.570 -11.379 -15.099 1.00 94.19 541 HIS A CA 1
ATOM 4373 C C . HIS A 1 541 ? 11.981 -10.323 -16.138 1.00 94.19 541 HIS A C 1
ATOM 4375 O O . HIS A 1 541 ? 13.161 -10.176 -16.439 1.00 94.19 541 HIS A O 1
ATOM 4381 N N . LEU A 1 542 ? 11.013 -9.605 -16.714 1.00 93.50 542 LEU A N 1
ATOM 4382 C CA . LEU A 1 542 ? 11.218 -8.742 -17.881 1.00 93.50 542 LEU A CA 1
ATOM 4383 C C . LEU A 1 542 ? 11.402 -7.263 -17.523 1.00 93.50 542 LEU A C 1
ATOM 4385 O O . LEU A 1 542 ? 11.180 -6.404 -18.366 1.00 93.50 542 LEU A O 1
ATOM 4389 N N . TYR A 1 543 ? 11.763 -6.939 -16.279 1.00 93.44 543 TYR A N 1
ATOM 4390 C CA . TYR A 1 543 ? 12.046 -5.559 -15.885 1.00 93.44 543 TYR A CA 1
ATOM 4391 C C . TYR A 1 543 ? 13.546 -5.274 -15.970 1.00 93.44 543 TYR A C 1
ATOM 4393 O O . TYR A 1 543 ? 14.307 -5.593 -15.064 1.00 93.44 543 TYR A O 1
ATOM 4401 N N . PHE A 1 544 ? 13.964 -4.626 -17.055 1.00 88.38 544 PHE A N 1
ATOM 4402 C CA . PHE A 1 544 ? 15.383 -4.484 -17.413 1.00 88.38 544 PHE A CA 1
ATOM 4403 C C . PHE A 1 544 ? 16.252 -3.669 -16.446 1.00 88.38 544 PHE A C 1
ATOM 4405 O O . PHE A 1 544 ? 17.470 -3.766 -16.507 1.00 88.38 544 PHE A O 1
ATOM 4412 N N . ASN A 1 545 ? 15.660 -2.901 -15.529 1.00 86.19 545 ASN A N 1
ATOM 4413 C CA . ASN A 1 545 ? 16.415 -2.149 -14.519 1.00 86.19 545 ASN A CA 1
ATOM 4414 C C . ASN A 1 545 ? 16.667 -2.974 -13.233 1.00 86.19 545 ASN A C 1
ATOM 4416 O O . ASN A 1 545 ? 17.020 -2.424 -12.191 1.00 86.19 545 ASN A O 1
ATOM 4420 N N . TRP A 1 546 ? 16.415 -4.289 -13.260 1.00 88.31 546 TRP A N 1
ATOM 4421 C CA . TRP A 1 546 ? 16.739 -5.212 -12.172 1.00 88.31 546 TRP A CA 1
ATOM 4422 C C . TRP A 1 546 ? 17.093 -6.604 -12.733 1.00 88.31 546 TRP A C 1
ATOM 4424 O O . TRP A 1 546 ? 16.246 -7.216 -13.383 1.00 88.31 546 TRP A O 1
ATOM 4434 N N . PRO A 1 547 ? 18.299 -7.145 -12.477 1.00 87.19 547 PRO A N 1
ATOM 4435 C CA . PRO A 1 547 ? 18.725 -8.457 -12.975 1.00 87.19 547 PRO A CA 1
ATOM 4436 C C . PRO A 1 547 ? 18.177 -9.612 -12.111 1.00 87.19 547 PRO A C 1
ATOM 4438 O O . PRO A 1 547 ? 18.915 -10.435 -11.569 1.00 87.19 547 PRO A O 1
ATOM 4441 N N . GLY A 1 548 ? 16.855 -9.636 -11.950 1.00 91.31 548 GLY A N 1
ATOM 4442 C CA . GLY A 1 548 ? 16.118 -10.631 -11.183 1.00 91.31 548 GLY A CA 1
ATOM 4443 C C . GLY A 1 548 ? 14.609 -10.463 -11.348 1.00 91.31 548 GLY A C 1
ATOM 4444 O O . GLY A 1 548 ? 14.126 -9.564 -12.038 1.00 91.31 548 GLY A O 1
ATOM 4445 N N . THR A 1 549 ? 13.831 -11.287 -10.661 1.00 93.94 549 THR A N 1
ATOM 4446 C CA . THR A 1 549 ? 12.374 -11.098 -10.588 1.00 93.94 549 THR A CA 1
ATOM 4447 C C . THR A 1 549 ? 11.987 -9.883 -9.749 1.00 93.94 549 THR A C 1
ATOM 4449 O O . THR A 1 549 ? 12.510 -9.679 -8.647 1.00 93.94 549 THR A O 1
ATOM 4452 N N . ILE A 1 550 ? 10.989 -9.131 -10.210 1.00 94.31 550 ILE A N 1
ATOM 4453 C CA . ILE A 1 550 ? 10.359 -8.047 -9.449 1.00 94.31 550 ILE A CA 1
ATOM 4454 C C . ILE A 1 550 ? 8.980 -8.440 -8.903 1.00 94.31 550 ILE A C 1
ATOM 4456 O O . ILE A 1 550 ? 8.379 -9.438 -9.286 1.00 94.31 550 ILE A O 1
ATOM 4460 N N . ARG A 1 551 ? 8.450 -7.641 -7.975 1.00 91.75 551 ARG A N 1
ATOM 4461 C CA . ARG A 1 551 ? 7.206 -7.941 -7.245 1.00 91.75 551 ARG A CA 1
ATOM 4462 C C . ARG A 1 551 ? 5.931 -7.982 -8.101 1.00 91.75 551 ARG A C 1
ATOM 4464 O O . ARG A 1 551 ? 4.947 -8.602 -7.712 1.00 91.75 551 ARG A O 1
ATOM 4471 N N . VAL A 1 552 ? 5.907 -7.265 -9.215 1.00 90.62 552 VAL A N 1
ATOM 4472 C CA . VAL A 1 552 ? 4.751 -7.151 -10.118 1.00 90.62 552 VAL A CA 1
ATOM 4473 C C . VAL A 1 552 ? 5.217 -7.428 -11.549 1.00 90.62 552 VAL A C 1
ATOM 4475 O O . VAL A 1 552 ? 6.417 -7.338 -11.795 1.00 90.62 552 VAL A O 1
ATOM 4478 N N . PRO A 1 553 ? 4.326 -7.734 -12.505 1.00 93.75 553 PRO A N 1
ATOM 4479 C CA . PRO A 1 553 ? 4.720 -7.889 -13.902 1.00 93.75 553 PRO A CA 1
ATOM 4480 C C . PRO A 1 553 ? 5.434 -6.636 -14.425 1.00 93.75 553 PRO A C 1
ATOM 4482 O O . PRO A 1 553 ? 5.080 -5.513 -14.049 1.00 93.75 553 PRO A O 1
ATOM 4485 N N . ALA A 1 554 ? 6.420 -6.817 -15.306 1.00 93.44 554 ALA A N 1
ATOM 4486 C CA . ALA A 1 554 ? 7.219 -5.725 -15.854 1.00 93.44 554 ALA A CA 1
ATOM 4487 C C . ALA A 1 554 ? 6.378 -4.576 -16.440 1.00 93.44 554 ALA A C 1
ATOM 4489 O O . ALA A 1 554 ? 6.658 -3.436 -16.066 1.00 93.44 554 ALA A O 1
ATOM 4490 N N . PRO A 1 555 ? 5.291 -4.810 -17.212 1.00 87.25 555 PRO A N 1
ATOM 4491 C CA . PRO A 1 555 ? 4.432 -3.723 -17.693 1.00 87.25 555 PRO A CA 1
ATOM 4492 C C . PRO A 1 555 ? 3.861 -2.850 -16.568 1.00 87.25 555 PRO A C 1
ATOM 4494 O O . PRO A 1 555 ? 3.860 -1.626 -16.673 1.00 87.25 555 PRO A O 1
ATOM 4497 N N . CYS A 1 556 ? 3.450 -3.449 -15.444 1.00 82.44 556 CYS A N 1
ATOM 4498 C CA . CYS A 1 556 ? 2.947 -2.701 -14.291 1.00 82.44 556 CYS A CA 1
ATOM 4499 C C . CYS A 1 556 ? 4.046 -1.849 -13.639 1.00 82.44 556 CYS A C 1
ATOM 4501 O O . CYS A 1 556 ? 3.786 -0.735 -13.180 1.00 82.44 556 CYS A O 1
ATOM 4503 N N . GLN A 1 557 ? 5.275 -2.368 -13.573 1.00 89.88 557 GLN A N 1
ATOM 4504 C CA . GLN A 1 557 ? 6.407 -1.634 -13.010 1.00 89.88 557 GLN A CA 1
ATOM 4505 C C . GLN A 1 557 ? 6.870 -0.503 -13.937 1.00 89.88 557 GLN A C 1
ATOM 4507 O O . GLN A 1 557 ? 7.172 0.588 -13.451 1.00 89.88 557 GLN A O 1
ATOM 4512 N N . TYR A 1 558 ? 6.876 -0.738 -15.248 1.00 87.75 558 TYR A N 1
ATOM 4513 C CA . TYR A 1 558 ? 7.147 0.275 -16.261 1.00 87.75 558 TYR A CA 1
ATOM 4514 C C . TYR A 1 558 ? 6.114 1.403 -16.214 1.00 87.75 558 TYR A C 1
ATOM 4516 O O . TYR A 1 558 ? 6.494 2.563 -16.065 1.00 87.75 558 TYR A O 1
ATOM 4524 N N . ALA A 1 559 ? 4.820 1.069 -16.190 1.00 78.00 559 ALA A N 1
ATOM 4525 C CA . ALA A 1 559 ? 3.747 2.048 -16.027 1.00 78.00 559 ALA A CA 1
ATOM 4526 C C . ALA A 1 559 ? 3.897 2.850 -14.724 1.00 78.00 559 ALA A C 1
ATOM 4528 O O . ALA A 1 559 ? 3.731 4.067 -14.716 1.00 78.00 559 ALA A O 1
ATOM 4529 N N . HIS A 1 560 ? 4.275 2.196 -13.617 1.00 78.19 560 HIS A N 1
ATOM 4530 C CA . HIS A 1 560 ? 4.537 2.891 -12.358 1.00 78.19 560 HIS A CA 1
ATOM 4531 C C . HIS A 1 560 ? 5.717 3.866 -12.455 1.00 78.19 560 HIS A C 1
ATOM 4533 O O . HIS A 1 560 ? 5.618 4.972 -11.927 1.00 78.19 560 HIS A O 1
ATOM 4539 N N . LYS A 1 561 ? 6.818 3.478 -13.111 1.00 79.19 561 LYS A N 1
ATOM 4540 C CA . LYS A 1 561 ? 7.989 4.342 -13.327 1.00 79.19 561 LYS A CA 1
ATOM 4541 C C . LYS A 1 561 ? 7.652 5.544 -14.204 1.00 79.19 561 LYS A C 1
ATOM 4543 O O . LYS A 1 561 ? 7.965 6.664 -13.809 1.00 79.19 561 LYS A O 1
ATOM 4548 N N . LEU A 1 562 ? 6.944 5.320 -15.310 1.00 79.94 562 LEU A N 1
ATOM 4549 C CA . LEU A 1 562 ? 6.473 6.380 -16.197 1.00 79.94 562 LEU A CA 1
ATOM 4550 C C . LEU A 1 562 ? 5.528 7.347 -15.472 1.00 79.94 562 LEU A C 1
ATOM 4552 O O . LEU A 1 562 ? 5.759 8.551 -15.484 1.00 79.94 562 LEU A O 1
ATOM 4556 N N . ALA A 1 563 ? 4.512 6.832 -14.773 1.00 73.69 563 ALA A N 1
ATOM 4557 C CA . ALA A 1 563 ? 3.574 7.660 -14.016 1.00 73.69 563 ALA A CA 1
ATOM 4558 C C . ALA A 1 563 ? 4.257 8.420 -12.868 1.00 73.69 563 ALA A C 1
ATOM 4560 O O . ALA A 1 563 ? 3.902 9.562 -12.582 1.00 73.69 563 ALA A O 1
ATOM 4561 N N . PHE A 1 564 ? 5.248 7.806 -12.210 1.00 73.81 564 PHE A N 1
ATOM 4562 C CA . PHE A 1 564 ? 6.038 8.472 -11.178 1.00 73.81 564 PHE A CA 1
ATOM 4563 C C . PHE A 1 564 ? 6.872 9.609 -11.771 1.00 73.81 564 PHE A C 1
ATOM 4565 O O . PHE A 1 564 ? 6.803 10.716 -11.250 1.00 73.81 564 PHE A O 1
ATOM 4572 N N . LEU A 1 565 ? 7.595 9.371 -12.871 1.00 72.88 565 LEU A N 1
ATOM 4573 C CA . LEU A 1 565 ? 8.350 10.406 -13.583 1.00 72.88 565 LEU A CA 1
ATOM 4574 C C . LEU A 1 565 ? 7.429 11.557 -14.014 1.00 72.88 565 LEU A C 1
ATOM 4576 O O . LEU A 1 565 ? 7.717 12.720 -13.728 1.00 72.88 565 LEU A O 1
ATOM 4580 N N . ALA A 1 566 ? 6.292 11.229 -14.633 1.00 71.81 566 ALA A N 1
ATOM 4581 C CA . ALA A 1 566 ? 5.314 12.207 -15.089 1.00 71.81 566 ALA A CA 1
ATOM 4582 C C . ALA A 1 566 ? 4.753 13.046 -13.929 1.00 71.81 566 ALA A C 1
ATOM 4584 O O . ALA A 1 566 ? 4.755 14.271 -13.988 1.00 71.81 566 ALA A O 1
ATOM 4585 N N . GLY A 1 567 ? 4.318 12.406 -12.840 1.00 69.06 567 GLY A N 1
ATOM 4586 C CA . GLY A 1 567 ? 3.691 13.095 -11.711 1.00 69.06 567 GLY A CA 1
ATOM 4587 C C . GLY A 1 567 ? 4.660 13.826 -10.777 1.00 69.06 567 GLY A C 1
ATOM 4588 O O . GLY A 1 567 ? 4.245 14.772 -10.110 1.00 69.06 567 GLY A O 1
ATOM 4589 N N . GLN A 1 568 ? 5.919 13.386 -10.687 1.00 69.94 568 GLN A N 1
ATOM 4590 C CA . GLN A 1 568 ? 6.898 13.930 -9.736 1.00 69.94 568 GLN A CA 1
ATOM 4591 C C . GLN A 1 568 ? 7.895 14.902 -10.345 1.00 69.94 568 GLN A C 1
ATOM 4593 O O . GLN A 1 568 ? 8.421 15.714 -9.592 1.00 69.94 568 GLN A O 1
ATOM 4598 N N . SER A 1 569 ? 8.178 14.780 -11.641 1.00 69.12 569 SER A N 1
ATOM 4599 C CA . SER A 1 569 ? 9.239 15.548 -12.296 1.00 69.12 569 SER A CA 1
ATOM 4600 C C . SER A 1 569 ? 8.719 16.329 -13.497 1.00 69.12 569 SER A C 1
ATOM 4602 O O . SER A 1 569 ? 9.028 17.507 -13.635 1.00 69.12 569 SER A O 1
ATOM 4604 N N . LEU A 1 570 ? 7.904 15.707 -14.357 1.00 71.31 570 LEU A N 1
ATOM 4605 C CA . LEU A 1 570 ? 7.422 16.368 -15.578 1.00 71.31 570 LEU A CA 1
ATOM 4606 C C . LEU A 1 570 ? 6.257 17.331 -15.308 1.00 71.31 570 LEU A C 1
ATOM 4608 O O . LEU A 1 570 ? 6.181 18.410 -15.895 1.00 71.31 570 LEU A O 1
ATOM 4612 N N . HIS A 1 571 ? 5.337 16.936 -14.423 1.00 75.06 571 HIS A N 1
ATOM 4613 C CA . HIS A 1 571 ? 4.040 17.584 -14.192 1.00 75.06 571 HIS A CA 1
ATOM 4614 C C . HIS A 1 571 ? 3.225 17.798 -15.483 1.00 75.06 571 HIS A C 1
ATOM 4616 O O . HIS A 1 571 ? 2.531 18.800 -15.628 1.00 75.06 571 HIS A O 1
ATOM 4622 N N . SER A 1 572 ? 3.382 16.881 -16.440 1.00 73.44 572 SER A N 1
ATOM 4623 C CA . SER A 1 572 ? 2.830 16.918 -17.804 1.00 73.44 572 SER A CA 1
ATOM 4624 C C . SER A 1 572 ? 3.169 15.606 -18.533 1.00 73.44 572 SER A C 1
ATOM 4626 O O . SER A 1 572 ? 3.875 14.753 -17.980 1.00 73.44 572 SER A O 1
ATOM 4628 N N . GLU A 1 573 ? 2.646 15.408 -19.745 1.00 69.44 573 GLU A N 1
ATOM 4629 C CA . GLU A 1 573 ? 2.972 14.232 -20.559 1.00 69.44 573 GLU A CA 1
ATOM 4630 C C . GLU A 1 573 ? 4.319 14.315 -21.266 1.00 69.44 573 GLU A C 1
ATOM 4632 O O . GLU A 1 573 ? 4.931 15.370 -21.374 1.00 69.44 573 GLU A O 1
ATOM 4637 N N . HIS A 1 574 ? 4.769 13.155 -21.743 1.00 68.75 574 HIS A N 1
ATOM 4638 C CA . HIS A 1 574 ? 6.014 13.012 -22.469 1.00 68.75 574 HIS A CA 1
ATOM 4639 C C . HIS A 1 574 ? 5.823 13.208 -23.981 1.00 68.75 574 HIS A C 1
ATOM 4641 O O . HIS A 1 574 ? 4.747 12.967 -24.519 1.00 68.75 574 HIS A O 1
ATOM 4647 N N . ASN A 1 575 ? 6.891 13.576 -24.685 1.00 73.62 575 ASN A N 1
ATOM 4648 C CA . ASN A 1 575 ? 6.904 13.694 -26.139 1.00 73.62 575 ASN A CA 1
ATOM 4649 C C . ASN A 1 575 ? 6.585 12.347 -26.820 1.00 73.62 575 ASN A C 1
ATOM 4651 O O . ASN A 1 575 ? 7.255 11.344 -26.560 1.00 73.62 575 ASN A O 1
ATOM 4655 N N . ALA A 1 576 ? 5.622 12.342 -27.748 1.00 75.12 576 ALA A N 1
ATOM 4656 C CA . ALA A 1 576 ? 5.156 11.142 -28.450 1.00 75.12 576 ALA A CA 1
ATOM 4657 C C . ALA A 1 576 ? 6.266 10.381 -29.203 1.00 75.12 576 ALA A C 1
ATOM 4659 O O . ALA A 1 576 ? 6.190 9.162 -29.343 1.00 75.12 576 ALA A O 1
ATOM 4660 N N . LYS A 1 577 ? 7.341 11.061 -29.632 1.00 72.12 577 LYS A N 1
ATOM 4661 C CA . LYS A 1 577 ? 8.496 10.408 -30.278 1.00 72.12 577 LYS A CA 1
ATOM 4662 C C . LYS A 1 577 ? 9.238 9.438 -29.351 1.00 72.12 577 LYS A C 1
ATOM 4664 O O . LYS A 1 577 ? 9.927 8.549 -29.839 1.00 72.12 577 LYS A O 1
ATOM 4669 N N . LEU A 1 578 ? 9.099 9.597 -28.032 1.00 71.69 578 LEU A N 1
ATOM 4670 C CA . LEU A 1 578 ? 9.717 8.728 -27.027 1.00 71.69 578 LEU A CA 1
ATOM 4671 C C . LEU A 1 578 ? 8.856 7.505 -26.680 1.00 71.69 578 LEU A C 1
ATOM 4673 O O . LEU A 1 578 ? 9.369 6.582 -26.047 1.00 71.69 578 LEU A O 1
ATOM 4677 N N . ALA A 1 579 ? 7.593 7.458 -27.123 1.00 73.69 579 ALA A N 1
ATOM 4678 C CA . ALA A 1 579 ? 6.658 6.367 -26.844 1.00 73.69 579 ALA A CA 1
ATOM 4679 C C . ALA A 1 579 ? 7.190 4.947 -27.155 1.00 73.69 579 ALA A C 1
ATOM 4681 O O . ALA A 1 579 ? 6.929 4.051 -26.351 1.00 73.69 579 ALA A O 1
ATOM 4682 N N . PRO A 1 580 ? 7.968 4.694 -28.234 1.00 74.12 580 PRO A N 1
ATOM 4683 C CA . PRO A 1 580 ? 8.505 3.355 -28.495 1.00 74.12 580 PRO A CA 1
ATOM 4684 C C . PRO A 1 580 ? 9.732 2.995 -27.634 1.00 74.12 580 PRO A C 1
ATOM 4686 O O . PRO A 1 580 ? 10.304 1.921 -27.809 1.00 74.12 580 PRO A O 1
ATOM 4689 N N . THR A 1 581 ? 10.172 3.868 -26.720 1.00 74.19 581 THR A N 1
ATOM 4690 C CA . THR A 1 581 ? 11.407 3.697 -25.936 1.00 74.19 581 THR A CA 1
ATOM 4691 C C . THR A 1 581 ? 11.141 3.613 -24.432 1.00 74.19 581 THR A C 1
ATOM 4693 O O . THR A 1 581 ? 10.141 4.108 -23.917 1.00 74.19 581 THR A O 1
ATOM 4696 N N . LEU A 1 582 ? 12.083 3.031 -23.686 1.00 77.44 582 LEU A N 1
ATOM 4697 C CA . LEU A 1 582 ? 12.042 2.961 -22.220 1.00 77.44 582 LEU A CA 1
ATOM 4698 C C . LEU A 1 582 ? 12.704 4.190 -21.557 1.00 77.44 582 LEU A C 1
ATOM 4700 O O . LEU A 1 582 ? 13.436 4.048 -20.58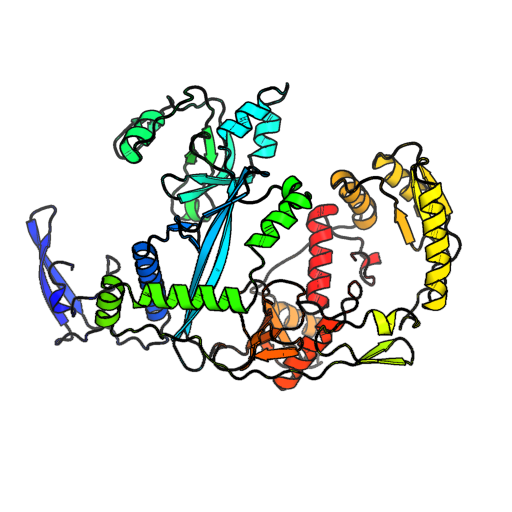2 1.00 77.44 582 LEU A O 1
ATOM 4704 N N . PHE A 1 583 ? 12.459 5.401 -22.076 1.00 74.69 583 PHE A N 1
ATOM 4705 C CA . PHE A 1 583 ? 13.101 6.661 -21.637 1.00 74.69 583 PHE A CA 1
ATOM 4706 C C . PHE A 1 583 ? 12.881 7.028 -20.152 1.00 74.69 583 PHE A C 1
ATOM 4708 O O . PHE A 1 583 ? 13.548 7.913 -19.609 1.00 74.69 583 PHE A O 1
ATOM 4715 N N . TYR A 1 584 ? 11.894 6.394 -19.517 1.00 73.62 584 TYR A N 1
ATOM 4716 C CA . TYR A 1 584 ? 11.466 6.618 -18.135 1.00 73.62 584 TYR A CA 1
ATOM 4717 C C . TYR A 1 584 ? 12.131 5.684 -17.113 1.00 73.62 584 TYR A C 1
ATOM 4719 O O . TYR A 1 584 ? 11.793 5.742 -15.924 1.00 73.62 584 TYR A O 1
ATOM 4727 N N . LEU A 1 585 ? 13.018 4.793 -17.564 1.00 76.50 585 LEU A N 1
ATOM 4728 C CA . LEU A 1 585 ? 13.918 4.049 -16.683 1.00 76.50 585 LEU A CA 1
ATOM 4729 C C . LEU A 1 585 ? 15.011 4.957 -16.126 1.00 76.50 585 LEU A C 1
ATOM 4731 O O . LEU A 1 585 ? 15.324 4.740 -14.928 1.00 76.50 585 LEU A O 1
#

Organism: Rhipicephalus microplus (NCBI:txid6941)

Radius of gyration: 30.21 Å; chains: 1; bounding box: 84×65×69 Å

InterPro domains:
  IPR003100 PAZ domain [PF02170] (137-260)
  IPR003100 PAZ domain [PS50821] (134-239)
  IPR003100 PAZ domain [SM00949] (130-263)
  IPR003165 Piwi domain [PF02171] (433-570)
  IPR003165 Piwi domain [PS50822] (439-571)
  IPR003165 Piwi domain [SM00950] (345-571)
  IPR012337 Ribonuclease H-like superfamily [SSF53098] (257-435)
  IPR012337 Ribonuclease H-like superfamily [SSF53098] (439-585)
  IPR036085 PAZ domain superfamily [SSF101690] (46-279)
  IPR036397 Ribonuclease H superfamily [G3DSA:3.30.420.10] (436-585)

Foldseek 3Di:
DCVCCVQQLVDWDDPPPQDIDGLDDGPDQWDWDWDADPPPRHIDIDIHGHDDDDDCQDPVNQVVVVVLVVVLLVVLVWDDAPQWTWHPVQWDDPVVQQKIKTKTKHWHWHDFPPDTDIFIFIDIWIWGNDFLVNVLVVLVVDPPSQVVSCVVQQQFWKAQVLRRYIFHFHHWAQPDWQQDWDADPVGIDGNQVCCCVVRVDHDDDRNAIWTWGADDPVCVVVVNGDIDTHGSRRIITIDDDPVLVVDPVNVVVVCVVGQAFFQRRQVVVLVVLCSSQVDPVNVVNCVSSVHDDDNDDDDADWDFDDFDWDDAQNDIDTADQFFQFCCVVLQQGAGNDEDEFAEAEEEEEPVCVVVVVVVQVVCCVRQVSNVHHYHDYHYHYDPDQDLVRVLVVCCVVVVVPRHPYYHYDHPDPDLVSQLSNLQSAWFPPFDDDDDDPCVVVVVVVVCCVVPPPDDDWDWDKDKAQPDSDADWDQDVVPGTHEDTARIKDQDRRHHPVWNKIWGQHGDDPTHHGGIMIITTPDGPNPDDSVRVSVVFNVQQCPQVVGSGGDRGGNVVVLVVLQVCSCVRRNVTGTDPVCVVDSPSD

Secondary structure (DSSP, 8-state):
-GGGGGGGTT--EE-SSS-EE-SSPPSSSEEEEEEE-TTT--EEEEEEE---PPPTT-HHHHHHHHHHHHHHHHHTTEEEETTEEEEEEEEEEEGGGTEEEEEEEEEEEEE-SSSEEEEEEEEEEEEEEEEHHHHHHHHTTSTTHHHHHHHHHTT-EEEETTTTEEEE--EEESS--TT-EEEETTEEEEHHHHHHHHH-PPPS-SS--EEEEPPPHHHHHTT--SPEEE-GGG-EEES--HHHHH-HHHHHHHHHHH---HHHHHHHHHHHHHHHHH-HHHHHHHHHTT----SSPPP---EEPPPPEEEETTEEEEPPTTT-B-HHHHTTS--SS---B-SEEEEEEGGGHHHHHHHHHHHHHHTGGGT--BPPPEEEEESS--HHHHHHHHHHHHTTS---EEEE--SS--HHHHHHHHHHHH-TT------TTSHHHHHHHHHHHHSTTPPPP-EEEEEE--------EEETTTEEEPPPTTEEE-SSSS-TTSEEEEEE----SSS----EEEEEEEE-S---HHHHHHHHHHHTT--TTSSB--SS-HHHHHHHHHHHHIIIIISSPPPGGGTTS-TT-